Protein AF-0000000078268098 (afdb_homodimer)

Foldseek 3Di:
DPPDQFDFDPPLVVLLVQQVVQVVLQQQAFQDKGFRPWQTTHDPLDARQRSSNCLNPAAQPFEEEEDPRQDDPSRVVNCCVRHVHHYDPFQQQGQEYEYSDQQPDDQQVSHPQADPVGQNSTHEYEYEFAPPDQPDFWWWKDDGNYDPIDTHRCNRHHPPVLVSLQVQLVPPVTHYWYWYTYNGIIHTDGSVMHIGGDPPD/DPPDQFDFDPPLVVLLVQQVVQQVLQQQAFQDWGFRPWQTTHDPLDARQRSSNCLNPAAQVFEEEEDPRQDDPSRVVNCCVRHVHHYDPFQQQGQEYEYSDQQPDDQQVSHPQADPVGQNSTHEYEYEFAPVDQPDFWWWKDDGNYDPIDTHRCNRHHPPVLVSLQVQLVPPVTHYWYWYTYNGIIHTDGSVMHIGGDPPD

Structure (mmCIF, N/CA/C/O backbone):
data_AF-0000000078268098-model_v1
#
loop_
_entity.id
_entity.type
_entity.pdbx_description
1 polymer 'Alpha-D-ribose 1-methylphosphonate 5-triphosphate synthase subunit PhnH'
#
loop_
_atom_site.group_PDB
_atom_site.id
_atom_site.type_symbol
_atom_site.label_atom_id
_atom_site.label_alt_id
_atom_site.label_comp_id
_atom_site.label_asym_id
_atom_site.label_entity_id
_atom_site.label_seq_id
_atom_site.pdbx_PDB_ins_code
_atom_site.Cartn_x
_atom_site.Cartn_y
_atom_site.Cartn_z
_atom_site.occupancy
_atom_site.B_iso_or_equiv
_atom_site.auth_seq_id
_atom_site.auth_comp_id
_atom_site.auth_asym_id
_atom_site.auth_atom_id
_atom_site.pdbx_PDB_model_num
ATOM 1 N N . MET A 1 1 ? -29.422 -25.625 -7.848 1 45.75 1 MET A N 1
ATOM 2 C CA . MET A 1 1 ? -29.484 -24.594 -6.824 1 45.75 1 MET A CA 1
ATOM 3 C C . MET A 1 1 ? -28.172 -23.812 -6.766 1 45.75 1 MET A C 1
ATOM 5 O O . MET A 1 1 ? -27.094 -24.406 -6.602 1 45.75 1 MET A O 1
ATOM 9 N N . LEU A 1 2 ? -28.172 -22.656 -7.234 1 63.47 2 LEU A N 1
ATOM 10 C CA . LEU A 1 2 ? -26.906 -21.953 -7.43 1 63.47 2 LEU A CA 1
ATOM 11 C C . LEU A 1 2 ? -26.172 -21.781 -6.105 1 63.47 2 LEU A C 1
ATOM 13 O O . LEU A 1 2 ? -26.797 -21.5 -5.074 1 63.47 2 LEU A O 1
ATOM 17 N N . GLN A 1 3 ? -25.156 -22.562 -5.898 1 79.69 3 GLN A N 1
ATOM 18 C CA . GLN A 1 3 ? -24.344 -22.5 -4.684 1 79.69 3 GLN A CA 1
ATOM 19 C C . GLN A 1 3 ? -24.141 -21.062 -4.227 1 79.69 3 GLN A C 1
ATOM 21 O O . GLN A 1 3 ? -23.938 -20.156 -5.047 1 79.69 3 GLN A O 1
ATOM 26 N N . PRO A 1 4 ? -24.562 -20.844 -3.004 1 90 4 PRO A N 1
ATOM 27 C CA . PRO A 1 4 ? -24.391 -19.484 -2.473 1 90 4 PRO A CA 1
ATOM 28 C C . PRO A 1 4 ? -22.984 -18.953 -2.656 1 90 4 PRO A C 1
ATOM 30 O O . PRO A 1 4 ? -22.016 -19.719 -2.635 1 90 4 PRO A O 1
ATOM 33 N N . ILE A 1 5 ? -22.875 -17.75 -2.982 1 93.62 5 ILE A N 1
ATOM 34 C CA . ILE A 1 5 ? -21.594 -17.062 -3.115 1 93.62 5 ILE A CA 1
ATOM 35 C C . ILE A 1 5 ? -20.969 -16.875 -1.735 1 93.62 5 ILE A C 1
ATOM 37 O O . ILE A 1 5 ? -21.609 -16.375 -0.814 1 93.62 5 ILE A O 1
ATOM 41 N N . PRO A 1 6 ? -19.75 -17.328 -1.588 1 94.56 6 PRO A N 1
ATOM 42 C CA . PRO A 1 6 ? -19.094 -17.109 -0.297 1 94.56 6 PRO A CA 1
ATOM 43 C C . PRO A 1 6 ? -19.125 -15.648 0.148 1 94.56 6 PRO A C 1
ATOM 45 O O . PRO A 1 6 ? -19.062 -14.742 -0.688 1 94.56 6 PRO A O 1
ATOM 48 N N . ALA A 1 7 ? -19.094 -15.328 1.413 1 94.31 7 ALA A N 1
ATOM 49 C CA . ALA A 1 7 ? -19.406 -14.031 2.012 1 94.31 7 ALA A CA 1
ATOM 50 C C . ALA A 1 7 ? -18.266 -13.039 1.797 1 94.31 7 ALA A C 1
ATOM 52 O O . ALA A 1 7 ? -18.484 -11.828 1.762 1 94.31 7 ALA A O 1
ATOM 53 N N . GLY A 1 8 ? -17.047 -13.508 1.638 1 96.62 8 GLY A N 1
ATOM 54 C CA . GLY A 1 8 ? -15.922 -12.594 1.618 1 96.62 8 GLY A CA 1
ATOM 55 C C . GLY A 1 8 ? -15.609 -12 2.979 1 96.62 8 GLY A C 1
ATOM 56 O O . GLY A 1 8 ? -15.469 -12.727 3.963 1 96.62 8 GLY A O 1
ATOM 57 N N . PHE A 1 9 ? -15.43 -10.688 3.01 1 96 9 PHE A N 1
ATOM 58 C CA . PHE A 1 9 ? -15.211 -9.969 4.262 1 96 9 PHE A CA 1
ATOM 59 C C . PHE A 1 9 ? -16.516 -9.844 5.047 1 96 9 PHE A C 1
ATOM 61 O O . PHE A 1 9 ? -17.578 -9.602 4.465 1 96 9 PHE A O 1
ATOM 68 N N . THR A 1 10 ? -16.422 -9.977 6.324 1 94.75 10 THR A N 1
ATOM 69 C CA . THR A 1 10 ? -17.562 -9.711 7.199 1 94.75 10 THR A CA 1
ATOM 70 C C . THR A 1 10 ? -17.719 -8.219 7.465 1 94.75 10 THR A C 1
ATOM 72 O O . THR A 1 10 ? -18.828 -7.699 7.543 1 94.75 10 THR A O 1
ATOM 75 N N . ARG A 1 11 ? -16.656 -7.539 7.648 1 94 11 ARG A N 1
ATOM 76 C CA . ARG A 1 11 ? -16.562 -6.094 7.801 1 94 11 ARG A CA 1
ATOM 77 C C . ARG A 1 11 ? -15.633 -5.492 6.75 1 94 11 ARG A C 1
ATOM 79 O O . ARG A 1 11 ? -14.5 -5.105 7.055 1 94 11 ARG A O 1
ATOM 86 N N . PRO A 1 12 ? -16.172 -5.25 5.512 1 93.75 12 PRO A N 1
ATOM 87 C CA . PRO A 1 12 ? -15.344 -5.027 4.324 1 93.75 12 PRO A CA 1
ATOM 88 C C . PRO A 1 12 ? -14.406 -3.83 4.473 1 93.75 12 PRO A C 1
ATOM 90 O O . PRO A 1 12 ? -13.219 -3.928 4.16 1 93.75 12 PRO A O 1
ATOM 93 N N . VAL A 1 13 ? -14.898 -2.723 5.078 1 91.88 13 VAL A N 1
ATOM 94 C CA . VAL A 1 13 ? -14.102 -1.508 5.16 1 91.88 13 VAL A CA 1
ATOM 95 C C . VAL A 1 13 ? -12.922 -1.728 6.113 1 91.88 13 VAL A C 1
ATOM 97 O O . VAL A 1 13 ? -11.766 -1.528 5.734 1 91.88 13 VAL A O 1
ATOM 100 N N . PHE A 1 14 ? -13.211 -2.293 7.266 1 91.88 14 PHE A N 1
ATOM 101 C CA . PHE A 1 14 ? -12.188 -2.486 8.289 1 91.88 14 PHE A CA 1
ATOM 102 C C . PHE A 1 14 ? -11.188 -3.553 7.855 1 91.88 14 PHE A C 1
ATOM 104 O O . PHE A 1 14 ? -9.977 -3.361 7.977 1 91.88 14 PHE A O 1
ATOM 111 N N . GLU A 1 15 ? -11.664 -4.621 7.312 1 95.44 15 GLU A N 1
ATOM 112 C CA . GLU A 1 15 ? -10.812 -5.742 6.934 1 95.44 15 GLU A CA 1
ATOM 113 C C . GLU A 1 15 ? -9.953 -5.398 5.723 1 95.44 15 GLU A C 1
ATOM 115 O O . GLU A 1 15 ? -8.797 -5.824 5.633 1 95.44 15 GLU A O 1
ATOM 120 N N . SER A 1 16 ? -10.492 -4.574 4.855 1 95.81 16 SER A N 1
ATOM 121 C CA . SER A 1 16 ? -9.68 -4.109 3.732 1 95.81 16 SER A CA 1
ATOM 122 C C . SER A 1 16 ? -8.57 -3.176 4.199 1 95.81 16 SER A C 1
ATOM 124 O O . SER A 1 16 ? -7.441 -3.258 3.715 1 95.81 16 SER A O 1
ATOM 126 N N . GLN A 1 17 ? -8.859 -2.289 5.16 1 95.75 17 GLN A N 1
ATOM 127 C CA . GLN A 1 17 ? -7.871 -1.352 5.688 1 95.75 17 GLN A CA 1
ATOM 128 C C . GLN A 1 17 ? -6.688 -2.088 6.305 1 95.75 17 GLN A C 1
ATOM 130 O O . GLN A 1 17 ? -5.531 -1.789 5.996 1 95.75 17 GLN A O 1
ATOM 135 N N . GLY A 1 18 ? -6.984 -3.02 7.105 1 96.12 18 GLY A N 1
ATOM 136 C CA . GLY A 1 18 ? -5.934 -3.812 7.723 1 96.12 18 GLY A CA 1
ATOM 137 C C . GLY A 1 18 ? -5.109 -4.598 6.719 1 96.12 18 GLY A C 1
ATOM 138 O O . GLY A 1 18 ? -3.881 -4.625 6.801 1 96.12 18 GLY A O 1
ATOM 139 N N . THR A 1 19 ? -5.793 -5.23 5.824 1 97.56 19 THR A N 1
ATOM 140 C CA . THR A 1 19 ? -5.129 -6.031 4.801 1 97.56 19 THR A CA 1
ATOM 141 C C . THR A 1 19 ? -4.223 -5.16 3.938 1 97.56 19 THR A C 1
ATOM 143 O O . THR A 1 19 ? -3.09 -5.543 3.629 1 97.56 19 THR A O 1
ATOM 146 N N . PHE A 1 20 ? -4.715 -4.008 3.633 1 97 20 PHE A N 1
ATOM 147 C CA . PHE A 1 20 ? -3.922 -3.1 2.812 1 97 20 PHE A CA 1
ATOM 148 C C . PHE A 1 20 ? -2.643 -2.695 3.537 1 97 20 PHE A C 1
ATOM 150 O O . PHE A 1 20 ? -1.568 -2.658 2.936 1 97 20 PHE A O 1
ATOM 157 N N . ARG A 1 21 ? -2.709 -2.336 4.727 1 95.62 21 ARG A N 1
ATOM 158 C CA . ARG A 1 21 ? -1.517 -1.931 5.465 1 95.62 21 ARG A CA 1
ATOM 159 C C . ARG A 1 21 ? -0.481 -3.049 5.488 1 95.62 21 ARG A C 1
ATOM 161 O O . ARG A 1 21 ? 0.72 -2.793 5.379 1 95.62 21 ARG A O 1
ATOM 168 N N . VAL A 1 22 ? -0.968 -4.242 5.598 1 96.5 22 VAL A N 1
ATOM 169 C CA . VAL A 1 22 ? -0.082 -5.402 5.586 1 96.5 22 VAL A CA 1
ATOM 170 C C . VAL A 1 22 ? 0.596 -5.52 4.223 1 96.5 22 VAL A C 1
ATOM 172 O O . VAL A 1 22 ? 1.797 -5.789 4.141 1 96.5 22 VAL A O 1
ATOM 175 N N . ILE A 1 23 ? -0.179 -5.316 3.174 1 97.62 23 ILE A N 1
ATOM 176 C CA . ILE A 1 23 ? 0.37 -5.391 1.824 1 97.62 23 ILE A CA 1
ATOM 177 C C . ILE A 1 23 ? 1.401 -4.285 1.623 1 97.62 23 ILE A C 1
ATOM 179 O O . ILE A 1 23 ? 2.479 -4.523 1.073 1 97.62 23 ILE A O 1
ATOM 183 N N . LEU A 1 24 ? 1.044 -3.139 2.043 1 95.56 24 LEU A N 1
ATOM 184 C CA . LEU A 1 24 ? 1.981 -2.023 1.976 1 95.56 24 LEU A CA 1
ATOM 185 C C . LEU A 1 24 ? 3.271 -2.352 2.719 1 95.56 24 LEU A C 1
ATOM 187 O O . LEU A 1 24 ? 4.367 -2.09 2.217 1 95.56 24 LEU A O 1
ATOM 191 N N . GLU A 1 25 ? 3.172 -2.926 3.914 1 93.62 25 GLU A N 1
ATOM 192 C CA . GLU A 1 25 ? 4.332 -3.334 4.703 1 93.62 25 GLU A CA 1
ATOM 193 C C . GLU A 1 25 ? 5.164 -4.375 3.961 1 93.62 25 GLU A C 1
ATOM 195 O O . GLU A 1 25 ? 6.391 -4.262 3.889 1 93.62 25 GLU A O 1
ATOM 200 N N . ALA A 1 26 ? 4.508 -5.336 3.439 1 95.44 26 ALA A N 1
ATOM 201 C CA . ALA A 1 26 ? 5.188 -6.406 2.719 1 95.44 26 ALA A CA 1
ATOM 202 C C . ALA A 1 26 ? 5.949 -5.863 1.516 1 95.44 26 ALA A C 1
ATOM 204 O O . ALA A 1 26 ? 7.078 -6.285 1.243 1 95.44 26 ALA A O 1
ATOM 205 N N . MET A 1 27 ? 5.355 -4.914 0.829 1 93.69 27 MET A N 1
ATOM 206 C CA . MET A 1 27 ? 5.973 -4.344 -0.366 1 93.69 27 MET A CA 1
ATOM 207 C C . MET A 1 27 ? 7.102 -3.389 0.008 1 93.69 27 MET A C 1
ATOM 209 O O . MET A 1 27 ? 8.055 -3.225 -0.752 1 93.69 27 MET A O 1
ATOM 213 N N . SER A 1 28 ? 7.039 -2.816 1.218 1 90.19 28 SER A N 1
ATOM 214 C CA . SER A 1 28 ? 8.039 -1.859 1.676 1 90.19 28 SER A CA 1
ATOM 215 C C . SER A 1 28 ? 9.234 -2.568 2.311 1 90.19 28 SER A C 1
ATOM 217 O O . SER A 1 28 ? 10.312 -1.983 2.441 1 90.19 28 SER A O 1
ATOM 219 N N . ARG A 1 29 ? 9 -3.818 2.697 1 90.5 29 ARG A N 1
ATOM 220 C CA . ARG A 1 29 ? 10.047 -4.652 3.277 1 90.5 29 ARG A CA 1
ATOM 221 C C . ARG A 1 29 ? 10.156 -5.988 2.543 1 90.5 29 ARG A C 1
ATOM 223 O O . ARG A 1 29 ? 9.883 -7.043 3.119 1 90.5 29 ARG A O 1
ATOM 230 N N . PRO A 1 30 ? 10.656 -5.895 1.35 1 92.44 30 PRO A N 1
ATOM 231 C CA . PRO A 1 30 ? 10.648 -7.07 0.471 1 92.44 30 PRO A CA 1
ATOM 232 C C . PRO A 1 30 ? 11.336 -8.281 1.098 1 92.44 30 PRO A C 1
ATOM 234 O O . PRO A 1 30 ? 12.367 -8.133 1.752 1 92.44 30 PRO A O 1
ATOM 237 N N . GLY A 1 31 ? 10.68 -9.414 0.909 1 91.81 31 GLY A N 1
ATOM 238 C CA . GLY A 1 31 ? 11.273 -10.664 1.355 1 91.81 31 GLY A CA 1
ATOM 239 C C . GLY A 1 31 ? 10.891 -11.023 2.779 1 91.81 31 GLY A C 1
ATOM 240 O O . GLY A 1 31 ? 11.219 -12.117 3.25 1 91.81 31 GLY A O 1
ATOM 241 N N . THR A 1 32 ? 10.227 -10.195 3.455 1 92.25 32 THR A N 1
ATOM 242 C CA . THR A 1 32 ? 9.852 -10.43 4.844 1 92.25 32 THR A CA 1
ATOM 243 C C . THR A 1 32 ? 8.445 -11.023 4.926 1 92.25 32 THR A C 1
ATOM 245 O O . THR A 1 32 ? 7.543 -10.609 4.199 1 92.25 32 THR A O 1
ATOM 248 N N . LEU A 1 33 ? 8.305 -12.016 5.848 1 94.94 33 LEU A N 1
ATOM 249 C CA . LEU A 1 33 ? 6.984 -12.562 6.129 1 94.94 33 LEU A CA 1
ATOM 250 C C . LEU A 1 33 ? 6.145 -11.57 6.926 1 94.94 33 LEU A C 1
ATOM 252 O O . LEU A 1 33 ? 6.535 -11.156 8.023 1 94.94 33 LEU A O 1
ATOM 256 N N . VAL A 1 34 ? 5.004 -11.172 6.418 1 95.88 34 VAL A N 1
ATOM 257 C CA . VAL A 1 34 ? 4.094 -10.273 7.117 1 95.88 34 VAL A CA 1
ATOM 258 C C . VAL A 1 34 ? 2.758 -10.969 7.355 1 95.88 34 VAL A C 1
ATOM 260 O O . VAL A 1 34 ? 2.1 -11.406 6.41 1 95.88 34 VAL A O 1
ATOM 263 N N . PRO A 1 35 ? 2.309 -11.102 8.547 1 96.69 35 PRO A N 1
ATOM 264 C CA . PRO A 1 35 ? 1.044 -11.781 8.836 1 96.69 35 PRO A CA 1
ATOM 265 C C . PRO A 1 35 ? -0.171 -11.016 8.32 1 96.69 35 PRO A C 1
ATOM 267 O O . PRO A 1 35 ? -0.221 -9.789 8.43 1 96.69 35 PRO A O 1
ATOM 270 N N . LEU A 1 36 ? -1.068 -11.703 7.754 1 96.38 36 LEU A N 1
ATOM 271 C CA . LEU A 1 36 ? -2.342 -11.117 7.352 1 96.38 36 LEU A CA 1
ATOM 272 C C . LEU A 1 36 ? -3.328 -11.109 8.516 1 96.38 36 LEU A C 1
ATOM 274 O O . LEU A 1 36 ? -3.465 -12.109 9.227 1 96.38 36 LEU A O 1
ATOM 278 N N . PRO A 1 37 ? -4.02 -10.047 8.641 1 93.69 37 PRO A N 1
ATOM 279 C CA . PRO A 1 37 ? -4.918 -9.922 9.789 1 93.69 37 PRO A CA 1
ATOM 280 C C . PRO A 1 37 ? -6.23 -10.672 9.602 1 93.69 37 PRO A C 1
ATOM 282 O O . PRO A 1 37 ? -6.949 -10.922 10.57 1 93.69 37 PRO A O 1
ATOM 285 N N . VAL A 1 38 ? -6.613 -11.023 8.359 1 95.44 38 VAL A N 1
ATOM 286 C CA . VAL A 1 38 ? -7.93 -11.594 8.094 1 95.44 38 VAL A CA 1
ATOM 287 C C . VAL A 1 38 ? -7.816 -12.688 7.031 1 95.44 38 VAL A C 1
ATOM 289 O O . VAL A 1 38 ? -7.02 -12.57 6.098 1 95.44 38 VAL A O 1
ATOM 292 N N . GLN A 1 39 ? -8.539 -13.727 7.258 1 96.75 39 GLN A N 1
ATOM 293 C CA . GLN A 1 39 ? -8.781 -14.789 6.277 1 96.75 39 GLN A CA 1
ATOM 294 C C . GLN A 1 39 ? -10.234 -14.789 5.809 1 96.75 39 GLN A C 1
ATOM 296 O O . GLN A 1 39 ? -11.102 -15.375 6.461 1 96.75 39 GLN A O 1
ATOM 301 N N . ALA A 1 40 ? -10.461 -14.227 4.684 1 98 40 ALA A N 1
ATOM 302 C CA . ALA A 1 40 ? -11.828 -14.086 4.18 1 98 40 ALA A CA 1
ATOM 303 C C . ALA A 1 40 ? -12.328 -15.391 3.58 1 98 40 ALA A C 1
ATOM 305 O O . ALA A 1 40 ? -11.539 -16.203 3.076 1 98 40 ALA A O 1
ATOM 306 N N . GLU A 1 41 ? -13.562 -15.586 3.639 1 97.56 41 GLU A N 1
ATOM 307 C CA . GLU A 1 41 ? -14.18 -16.75 3.008 1 97.56 41 GLU A CA 1
ATOM 308 C C . GLU A 1 41 ? -14.297 -16.562 1.498 1 97.56 41 GLU A C 1
ATOM 310 O O . GLU A 1 41 ? -14.891 -15.586 1.03 1 97.56 41 GLU A O 1
ATOM 315 N N . GLY A 1 42 ? -13.75 -17.453 0.746 1 97.12 42 GLY A N 1
ATOM 316 C CA . GLY A 1 42 ? -13.734 -17.312 -0.702 1 97.12 42 GLY A CA 1
ATOM 317 C C . GLY A 1 42 ? -14.094 -18.594 -1.426 1 97.12 42 GLY A C 1
ATOM 318 O O . GLY A 1 42 ? -14.617 -19.531 -0.817 1 97.12 42 GLY A O 1
ATOM 319 N N . PRO A 1 43 ? -13.922 -18.609 -2.721 1 96.06 43 PRO A N 1
ATOM 320 C CA . PRO A 1 43 ? -14.258 -19.797 -3.51 1 96.06 43 PRO A CA 1
ATOM 321 C C . PRO A 1 43 ? -13.398 -21.016 -3.156 1 96.06 43 PRO A C 1
ATOM 323 O O . PRO A 1 43 ? -12.305 -20.859 -2.605 1 96.06 43 PRO A O 1
ATOM 326 N N . VAL A 1 44 ? -13.922 -22.109 -3.51 1 91.56 44 VAL A N 1
ATOM 327 C CA . VAL A 1 44 ? -13.172 -23.344 -3.314 1 91.56 44 VAL A CA 1
ATOM 328 C C . VAL A 1 44 ? -11.852 -23.281 -4.074 1 91.56 44 VAL A C 1
ATOM 330 O O . VAL A 1 44 ? -11.812 -22.844 -5.227 1 91.56 44 VAL A O 1
ATOM 333 N N . GLY A 1 45 ? -10.789 -23.672 -3.404 1 91 45 GLY A N 1
ATOM 334 C CA . GLY A 1 45 ? -9.484 -23.656 -4.047 1 91 45 GLY A CA 1
ATOM 335 C C . GLY A 1 45 ? -8.656 -22.438 -3.691 1 91 45 GLY A C 1
ATOM 336 O O . GLY A 1 45 ? -7.438 -22.438 -3.863 1 91 45 GLY A O 1
ATOM 337 N N . TRP A 1 46 ? -9.344 -21.375 -3.24 1 95 46 TRP A N 1
ATOM 338 C CA . TRP A 1 46 ? -8.625 -20.188 -2.795 1 95 46 TRP A CA 1
ATOM 339 C C . TRP A 1 46 ? -8.336 -20.266 -1.298 1 95 46 TRP A C 1
ATOM 341 O O . TRP A 1 46 ? -9.18 -20.703 -0.517 1 95 46 TRP A O 1
ATOM 351 N N . SER A 1 47 ? -7.191 -19.891 -0.895 1 95.75 47 SER A N 1
ATOM 352 C CA . SER A 1 47 ? -6.969 -19.672 0.532 1 95.75 47 SER A CA 1
ATOM 353 C C . SER A 1 47 ? -7.688 -18.422 1.028 1 95.75 47 SER A C 1
ATOM 355 O O . SER A 1 47 ? -8.016 -17.547 0.239 1 95.75 47 SER A O 1
ATOM 357 N N . GLY A 1 48 ? -7.93 -18.422 2.338 1 97.56 48 GLY A N 1
ATOM 358 C CA . GLY A 1 48 ? -8.469 -17.203 2.934 1 97.56 48 GLY A CA 1
ATOM 359 C C . GLY A 1 48 ? -7.59 -15.992 2.715 1 97.56 48 GLY A C 1
ATOM 360 O O . GLY A 1 48 ? -8.094 -14.891 2.484 1 97.56 48 GLY A O 1
ATOM 361 N N . SER A 1 49 ? -6.305 -16.234 2.723 1 98.25 49 SER A N 1
ATOM 362 C CA . SER A 1 49 ? -5.336 -15.172 2.504 1 98.25 49 SER A CA 1
ATOM 363 C C . SER A 1 49 ? -5.445 -14.609 1.09 1 98.25 49 SER A C 1
ATOM 365 O O . SER A 1 49 ? -5.512 -13.391 0.904 1 98.25 49 SER A O 1
ATOM 367 N N . MET A 1 50 ? -5.492 -15.469 0.125 1 98.31 50 MET A N 1
ATOM 368 C CA . MET A 1 50 ? -5.617 -15.023 -1.261 1 98.31 50 MET A CA 1
ATOM 369 C C . MET A 1 50 ? -6.918 -14.258 -1.47 1 98.31 50 MET A C 1
ATOM 371 O O . MET A 1 50 ? -6.922 -13.195 -2.104 1 98.31 50 MET A O 1
ATOM 375 N N . THR A 1 51 ? -7.973 -14.758 -0.886 1 98.56 51 THR A N 1
ATOM 376 C CA . THR A 1 51 ? -9.266 -14.094 -0.973 1 98.56 51 THR A CA 1
ATOM 377 C C . THR A 1 51 ? -9.195 -12.688 -0.381 1 98.56 51 THR A C 1
ATOM 379 O O . THR A 1 51 ? -9.68 -11.734 -0.986 1 98.56 51 THR A O 1
ATOM 382 N N . SER A 1 52 ? -8.57 -12.547 0.755 1 98.56 52 SER A N 1
ATOM 383 C CA . SER A 1 52 ? -8.43 -11.25 1.415 1 98.56 52 SER A CA 1
ATOM 384 C C . SER A 1 52 ? -7.656 -10.266 0.545 1 98.56 52 SER A C 1
ATOM 386 O O . SER A 1 52 ? -8.047 -9.109 0.406 1 98.56 52 SER A O 1
ATOM 388 N N . VAL A 1 53 ? -6.578 -10.758 -0.02 1 98.62 53 VAL A N 1
ATOM 389 C CA . VAL A 1 53 ? -5.727 -9.914 -0.845 1 98.62 53 VAL A CA 1
ATOM 390 C C . VAL A 1 53 ? -6.496 -9.445 -2.076 1 98.62 53 VAL A C 1
ATOM 392 O O . VAL A 1 53 ? -6.488 -8.258 -2.408 1 98.62 53 VAL A O 1
ATOM 395 N N . VAL A 1 54 ? -7.211 -10.32 -2.68 1 98.62 54 VAL A N 1
ATOM 396 C CA . VAL A 1 54 ? -7.953 -10.016 -3.9 1 98.62 54 VAL A CA 1
ATOM 397 C C . VAL A 1 54 ? -9.078 -9.031 -3.592 1 98.62 54 VAL A C 1
ATOM 399 O O . VAL A 1 54 ? -9.25 -8.031 -4.301 1 98.62 54 VAL A O 1
ATOM 402 N N . LEU A 1 55 ? -9.812 -9.242 -2.537 1 98.25 55 LEU A N 1
ATOM 403 C CA . LEU A 1 55 ? -10.914 -8.359 -2.152 1 98.25 55 LEU A CA 1
ATOM 404 C C . LEU A 1 55 ? -10.398 -6.953 -1.854 1 98.25 55 LEU A C 1
ATOM 406 O O . LEU A 1 55 ? -11.125 -5.973 -2.047 1 98.25 55 LEU A O 1
ATOM 410 N N . THR A 1 56 ? -9.172 -6.883 -1.451 1 98 56 THR A N 1
ATOM 411 C CA . THR A 1 56 ? -8.586 -5.609 -1.051 1 98 56 THR A CA 1
ATOM 412 C C . THR A 1 56 ? -8.078 -4.84 -2.27 1 98 56 THR A C 1
ATOM 414 O O . THR A 1 56 ? -8.219 -3.617 -2.338 1 98 56 THR A O 1
ATOM 417 N N . LEU A 1 57 ? -7.629 -5.527 -3.291 1 97.94 57 LEU A N 1
ATOM 418 C CA . LEU A 1 57 ? -6.887 -4.852 -4.352 1 97.94 57 LEU A CA 1
ATOM 419 C C . LEU A 1 57 ? -7.738 -4.715 -5.605 1 97.94 57 LEU A C 1
ATOM 421 O O . LEU A 1 57 ? -7.527 -3.799 -6.406 1 97.94 57 LEU A O 1
ATOM 425 N N . CYS A 1 58 ? -8.703 -5.574 -5.809 1 97.88 58 CYS A N 1
ATOM 426 C CA . CYS A 1 58 ? -9.406 -5.633 -7.082 1 97.88 58 CYS A CA 1
ATOM 427 C C . CYS A 1 58 ? -10.727 -4.879 -7.012 1 97.88 58 CYS A C 1
ATOM 429 O O . CYS A 1 58 ? -11.43 -4.938 -5.996 1 97.88 58 CYS A O 1
ATOM 431 N N . ASP A 1 59 ? -11.047 -4.234 -8.07 1 96.19 59 ASP A N 1
ATOM 432 C CA . ASP A 1 59 ? -12.312 -3.516 -8.211 1 96.19 59 ASP A CA 1
ATOM 433 C C . ASP A 1 59 ? -12.742 -3.432 -9.672 1 96.19 59 ASP A C 1
ATOM 435 O O . ASP A 1 59 ? -12.234 -4.168 -10.516 1 96.19 59 ASP A O 1
ATOM 439 N N . MET A 1 60 ? -13.648 -2.553 -10.016 1 96 60 MET A N 1
ATOM 440 C CA . MET A 1 60 ? -14.258 -2.508 -11.344 1 96 60 MET A CA 1
ATOM 441 C C . MET A 1 60 ? -13.266 -2.006 -12.383 1 96 60 MET A C 1
ATOM 443 O O . MET A 1 60 ? -13.477 -2.17 -13.586 1 96 60 MET A O 1
ATOM 447 N N . GLU A 1 61 ? -12.148 -1.469 -11.945 1 95.12 61 GLU A N 1
ATOM 448 C CA . GLU A 1 61 ? -11.172 -0.891 -12.867 1 95.12 61 GLU A CA 1
ATOM 449 C C . GLU A 1 61 ? -9.977 -1.821 -13.062 1 95.12 61 GLU A C 1
ATOM 451 O O . GLU A 1 61 ? -9.047 -1.496 -13.797 1 95.12 61 GLU A O 1
ATOM 456 N N . THR A 1 62 ? -10.047 -2.922 -12.453 1 97.38 62 THR A N 1
ATOM 457 C CA . THR A 1 62 ? -8.875 -3.789 -12.438 1 97.38 62 THR A CA 1
ATOM 458 C C . THR A 1 62 ? -9.203 -5.148 -13.047 1 97.38 62 THR A C 1
ATOM 460 O O . THR A 1 62 ? -9.648 -6.059 -12.344 1 97.38 62 THR A O 1
ATOM 463 N N . PRO A 1 63 ? -8.93 -5.359 -14.375 1 98.5 63 PRO A N 1
ATOM 464 C CA . PRO A 1 63 ? -9.117 -6.695 -14.953 1 98.5 63 PRO A CA 1
ATOM 465 C C . PRO A 1 63 ? -8.289 -7.766 -14.242 1 98.5 63 PRO A C 1
ATOM 467 O O . PRO A 1 63 ? -7.137 -7.516 -13.875 1 98.5 63 PRO A O 1
ATOM 470 N N . VAL A 1 64 ? -8.906 -8.953 -14.07 1 98.69 64 VAL A N 1
ATOM 471 C CA . VAL A 1 64 ? -8.258 -10.039 -13.336 1 98.69 64 VAL A CA 1
ATOM 472 C C . VAL A 1 64 ? -8.125 -11.266 -14.234 1 98.69 64 VAL A C 1
ATOM 474 O O . VAL A 1 64 ? -9.062 -11.625 -14.945 1 98.69 64 VAL A O 1
ATOM 477 N N . TRP A 1 65 ? -6.953 -11.797 -14.234 1 98.69 65 TRP A N 1
ATOM 478 C CA . TRP A 1 65 ? -6.684 -13.086 -14.867 1 98.69 65 TRP A CA 1
ATOM 479 C C . TRP A 1 65 ? -6.465 -14.172 -13.82 1 98.69 65 TRP A C 1
ATOM 481 O O . TRP A 1 65 ? -5.785 -13.945 -12.82 1 98.69 65 TRP A O 1
ATOM 491 N N . LEU A 1 66 ? -7.043 -15.336 -14.062 1 98 66 LEU A N 1
ATOM 492 C CA . LEU A 1 66 ? -6.895 -16.484 -13.18 1 98 66 LEU A CA 1
ATOM 493 C C . LEU A 1 66 ? -6.199 -17.641 -13.898 1 98 66 LEU A C 1
ATOM 495 O O . LEU A 1 66 ? -6.484 -17.906 -15.07 1 98 66 LEU A O 1
ATOM 499 N N . ASP A 1 67 ? -5.246 -18.203 -13.219 1 96.31 67 ASP A N 1
ATOM 500 C CA . ASP A 1 67 ? -4.727 -19.422 -13.828 1 96.31 67 ASP A CA 1
ATOM 501 C C . ASP A 1 67 ? -5.762 -20.547 -13.789 1 96.31 67 ASP A C 1
ATOM 503 O O . ASP A 1 67 ? -6.824 -20.391 -13.18 1 96.31 67 ASP A O 1
ATOM 507 N N . ALA A 1 68 ? -5.523 -21.656 -14.422 1 94.31 68 ALA A N 1
ATOM 508 C CA . ALA A 1 68 ? -6.504 -22.719 -14.633 1 94.31 68 ALA A CA 1
ATOM 509 C C . ALA A 1 68 ? -6.953 -23.328 -13.305 1 94.31 68 ALA A C 1
ATOM 511 O O . ALA A 1 68 ? -8.117 -23.672 -13.141 1 94.31 68 ALA A O 1
ATOM 512 N N . ALA A 1 69 ? -6.109 -23.391 -12.328 1 93.06 69 ALA A N 1
ATOM 513 C CA . ALA A 1 69 ? -6.367 -24.078 -11.07 1 93.06 69 ALA A CA 1
ATOM 514 C C . ALA A 1 69 ? -7.371 -23.312 -10.211 1 93.06 69 ALA A C 1
ATOM 516 O O . ALA A 1 69 ? -8.07 -23.906 -9.391 1 93.06 69 ALA A O 1
ATOM 517 N N . CYS A 1 70 ? -7.488 -22.031 -10.406 1 93.81 70 CYS A N 1
ATOM 518 C CA . CYS A 1 70 ? -8.383 -21.25 -9.555 1 93.81 70 CYS A CA 1
ATOM 519 C C . CYS A 1 70 ? -9.477 -20.594 -10.375 1 93.81 70 CYS A C 1
ATOM 521 O O . CYS A 1 70 ? -10.211 -19.734 -9.867 1 93.81 70 CYS A O 1
ATOM 523 N N . ASN A 1 71 ? -9.492 -20.922 -11.609 1 95.62 71 ASN A N 1
ATOM 524 C CA . ASN A 1 71 ? -10.516 -20.391 -12.508 1 95.62 71 ASN A CA 1
ATOM 525 C C . ASN A 1 71 ? -11.75 -21.297 -12.547 1 95.62 71 ASN A C 1
ATOM 527 O O . ASN A 1 71 ? -11.961 -22.031 -13.516 1 95.62 71 ASN A O 1
ATOM 531 N N . THR A 1 72 ? -12.562 -21.219 -11.555 1 95.5 72 THR A N 1
ATOM 532 C CA . THR A 1 72 ? -13.812 -21.969 -11.461 1 95.5 72 THR A CA 1
ATOM 533 C C . THR A 1 72 ? -15.016 -21.047 -11.641 1 95.5 72 THR A C 1
ATOM 535 O O . THR A 1 72 ? -14.891 -19.828 -11.484 1 95.5 72 THR A O 1
ATOM 538 N N . GLU A 1 73 ? -16.094 -21.625 -11.93 1 95.62 73 GLU A N 1
ATOM 539 C CA . GLU A 1 73 ? -17.328 -20.844 -12.047 1 95.62 73 GLU A CA 1
ATOM 540 C C . GLU A 1 73 ? -17.641 -20.109 -10.742 1 95.62 73 GLU A C 1
ATOM 542 O O . GLU A 1 73 ? -18.109 -18.969 -10.766 1 95.62 73 GLU A O 1
ATOM 547 N N . GLU A 1 74 ? -17.438 -20.75 -9.656 1 96.19 74 GLU A N 1
ATOM 548 C CA . GLU A 1 74 ? -17.656 -20.125 -8.359 1 96.19 74 GLU A CA 1
ATOM 549 C C . GLU A 1 74 ? -16.75 -18.922 -8.164 1 96.19 74 GLU A C 1
ATOM 551 O O . GLU A 1 74 ? -17.203 -17.875 -7.672 1 96.19 74 GLU A O 1
ATOM 556 N N . ALA A 1 75 ? -15.5 -19.047 -8.531 1 97.31 75 ALA A N 1
ATOM 557 C CA . ALA A 1 75 ? -14.547 -17.953 -8.406 1 97.31 75 ALA A CA 1
ATOM 558 C C . ALA A 1 75 ? -14.969 -16.766 -9.266 1 97.31 75 ALA A C 1
ATOM 560 O O . ALA A 1 75 ? -14.898 -15.609 -8.812 1 97.31 75 ALA A O 1
ATOM 561 N N . LEU A 1 76 ? -15.406 -17.094 -10.469 1 97.5 76 LEU A N 1
ATOM 562 C CA . LEU A 1 76 ? -15.836 -16.031 -11.375 1 97.5 76 LEU A CA 1
ATOM 563 C C . LEU A 1 76 ? -17.047 -15.289 -10.812 1 97.5 76 LEU A C 1
ATOM 565 O O . LEU A 1 76 ? -17.094 -14.055 -10.836 1 97.5 76 LEU A O 1
ATOM 569 N N . ARG A 1 77 ? -17.953 -15.992 -10.305 1 97.25 77 ARG A N 1
ATOM 570 C CA . ARG A 1 77 ? -19.156 -15.391 -9.711 1 97.25 77 ARG A CA 1
ATOM 571 C C . ARG A 1 77 ? -18.797 -14.57 -8.477 1 97.25 77 ARG A C 1
ATOM 573 O O . ARG A 1 77 ? -19.328 -13.484 -8.273 1 97.25 77 ARG A O 1
ATOM 580 N N . PHE A 1 78 ? -17.938 -15.141 -7.699 1 98.25 78 PHE A N 1
ATOM 581 C CA . PHE A 1 78 ? -17.484 -14.469 -6.488 1 98.25 78 PHE A CA 1
ATOM 582 C C . PHE A 1 78 ? -16.875 -13.117 -6.82 1 98.25 78 PHE A C 1
ATOM 584 O O . PHE A 1 78 ? -17.219 -12.102 -6.211 1 98.25 78 PHE A O 1
ATOM 591 N N . LEU A 1 79 ? -15.953 -13.062 -7.816 1 98.12 79 LEU A N 1
ATOM 592 C CA . LEU A 1 79 ? -15.25 -11.852 -8.203 1 98.12 79 LEU A CA 1
ATOM 593 C C . LEU A 1 79 ? -16.203 -10.828 -8.797 1 98.12 79 LEU A C 1
ATOM 595 O O . LEU A 1 79 ? -16.125 -9.633 -8.5 1 98.12 79 LEU A O 1
ATOM 599 N N . ARG A 1 80 ? -17.109 -11.273 -9.602 1 97.19 80 ARG A N 1
ATOM 600 C CA . ARG A 1 80 ? -18.109 -10.375 -10.18 1 97.19 80 ARG A CA 1
ATOM 601 C C . ARG A 1 80 ? -18.984 -9.75 -9.102 1 97.19 80 ARG A C 1
ATOM 603 O O . ARG A 1 80 ? -19.297 -8.562 -9.156 1 97.19 80 ARG A O 1
ATOM 610 N N . PHE A 1 81 ? -19.297 -10.586 -8.172 1 96.81 81 PHE A N 1
ATOM 611 C CA . PHE A 1 81 ? -20.219 -10.148 -7.117 1 96.81 81 PHE A CA 1
ATOM 612 C C . PHE A 1 81 ? -19.516 -9.203 -6.152 1 96.81 81 PHE A C 1
ATOM 614 O O . PHE A 1 81 ? -20.016 -8.117 -5.859 1 96.81 81 PHE A O 1
ATOM 621 N N . HIS A 1 82 ? -18.344 -9.531 -5.613 1 96.56 82 HIS A N 1
ATOM 622 C CA . HIS A 1 82 ? -17.703 -8.797 -4.527 1 96.56 82 HIS A CA 1
ATOM 623 C C . HIS A 1 82 ? -16.828 -7.672 -5.059 1 96.56 82 HIS A C 1
ATOM 625 O O . HIS A 1 82 ? -16.703 -6.625 -4.422 1 96.56 82 HIS A O 1
ATOM 631 N N . CYS A 1 83 ? -16.203 -7.875 -6.223 1 96.56 83 CYS A N 1
ATOM 632 C CA . CYS A 1 83 ? -15.234 -6.91 -6.727 1 96.56 83 CYS A CA 1
ATOM 633 C C . CYS A 1 83 ? -15.773 -6.18 -7.949 1 96.56 83 CYS A C 1
ATOM 635 O O . CYS A 1 83 ? -15.297 -5.098 -8.297 1 96.56 83 CYS A O 1
ATOM 637 N N . GLY A 1 84 ? -16.703 -6.789 -8.664 1 97 84 GLY A N 1
ATOM 638 C CA . GLY A 1 84 ? -17.172 -6.238 -9.93 1 97 84 GLY A CA 1
ATOM 639 C C . GLY A 1 84 ? -16.078 -6.129 -10.977 1 97 84 GLY A C 1
ATOM 640 O O . GLY A 1 84 ? -16.188 -5.371 -11.938 1 97 84 GLY A O 1
ATOM 641 N N . CYS A 1 85 ? -14.992 -6.793 -10.805 1 96.81 85 CYS A N 1
ATOM 642 C CA . CYS A 1 85 ? -13.828 -6.617 -11.664 1 96.81 85 CYS A CA 1
ATOM 643 C C . CYS A 1 85 ? -14.023 -7.344 -12.992 1 96.81 85 CYS A C 1
ATOM 645 O O . CYS A 1 85 ? -14.602 -8.43 -13.031 1 96.81 85 CYS A O 1
ATOM 647 N N . PRO A 1 86 ? -13.555 -6.75 -14.055 1 97.88 86 PRO A N 1
ATOM 648 C CA . PRO A 1 86 ? -13.523 -7.492 -15.32 1 97.88 86 PRO A CA 1
ATOM 649 C C . PRO A 1 86 ? -12.625 -8.727 -15.258 1 97.88 86 PRO A C 1
ATOM 651 O O . PRO A 1 86 ? -11.602 -8.719 -14.57 1 97.88 86 PRO A O 1
ATOM 654 N N . LEU A 1 87 ? -13.07 -9.727 -15.938 1 98.31 87 LEU A N 1
ATOM 655 C CA . LEU A 1 87 ? -12.266 -10.938 -16.078 1 98.31 87 LEU A CA 1
ATOM 656 C C . LEU A 1 87 ? -11.688 -11.055 -17.484 1 98.31 87 LEU A C 1
ATOM 658 O O . LEU A 1 87 ? -12.367 -10.734 -18.469 1 98.31 87 LEU A O 1
ATOM 662 N N . THR A 1 88 ? -10.438 -11.445 -17.562 1 98.25 88 THR A N 1
ATOM 663 C CA . THR A 1 88 ? -9.789 -11.555 -18.875 1 98.25 88 THR A CA 1
ATOM 664 C C . THR A 1 88 ? -9.156 -12.93 -19.047 1 98.25 88 THR A C 1
ATOM 666 O O . THR A 1 88 ? -8.695 -13.539 -18.078 1 98.25 88 THR A O 1
ATOM 669 N N . ASP A 1 89 ? -9.047 -13.328 -20.328 1 96.81 89 ASP A N 1
ATOM 670 C CA . ASP A 1 89 ? -8.391 -14.586 -20.672 1 96.81 89 ASP A CA 1
ATOM 671 C C . ASP A 1 89 ? -6.953 -14.352 -21.125 1 96.81 89 ASP A C 1
ATOM 673 O O . ASP A 1 89 ? -6.223 -15.305 -21.406 1 96.81 89 ASP A O 1
ATOM 677 N N . THR A 1 90 ? -6.555 -13.164 -21.109 1 97.19 90 THR A N 1
ATOM 678 C CA . THR A 1 90 ? -5.227 -12.789 -21.578 1 97.19 90 THR A CA 1
ATOM 679 C C . THR A 1 90 ? -4.395 -12.188 -20.453 1 97.19 90 THR A C 1
ATOM 681 O O . THR A 1 90 ? -4.676 -11.078 -19.984 1 97.19 90 THR A O 1
ATOM 684 N N . PRO A 1 91 ? -3.326 -12.844 -20.062 1 97.94 91 PRO A N 1
ATOM 685 C CA . PRO A 1 91 ? -2.498 -12.32 -18.969 1 97.94 91 PRO A CA 1
ATOM 686 C C . PRO A 1 91 ? -2.016 -10.898 -19.234 1 97.94 91 PRO A C 1
ATOM 688 O O . PRO A 1 91 ? -1.938 -10.086 -18.312 1 97.94 91 PRO A O 1
ATOM 691 N N . ALA A 1 92 ? -1.784 -10.516 -20.453 1 98.06 92 ALA A N 1
ATOM 692 C CA . ALA A 1 92 ? -1.22 -9.219 -20.828 1 98.06 92 ALA A CA 1
ATOM 693 C C . ALA A 1 92 ? -2.207 -8.094 -20.547 1 98.06 92 ALA A C 1
ATOM 695 O O . ALA A 1 92 ? -1.827 -6.918 -20.531 1 98.06 92 ALA A O 1
ATOM 696 N N . LYS A 1 93 ? -3.412 -8.414 -20.344 1 98.12 93 LYS A N 1
ATOM 697 C CA . LYS A 1 93 ? -4.441 -7.402 -20.109 1 98.12 93 LYS A CA 1
ATOM 698 C C . LYS A 1 93 ? -4.797 -7.312 -18.625 1 98.12 93 LYS A C 1
ATOM 700 O O . LYS A 1 93 ? -5.625 -6.488 -18.234 1 98.12 93 LYS A O 1
ATOM 705 N N . ALA A 1 94 ? -4.18 -8.102 -17.812 1 98.69 94 ALA A N 1
ATOM 706 C CA . ALA A 1 94 ? -4.555 -8.203 -16.406 1 98.69 94 ALA A CA 1
ATOM 707 C C . ALA A 1 94 ? -3.865 -7.121 -15.578 1 98.69 94 ALA A C 1
ATOM 709 O O . ALA A 1 94 ? -2.66 -6.895 -15.719 1 98.69 94 ALA A O 1
ATOM 710 N N . SER A 1 95 ? -4.668 -6.473 -14.742 1 98.44 95 SER A N 1
ATOM 711 C CA . SER A 1 95 ? -4.07 -5.668 -13.688 1 98.44 95 SER A CA 1
ATOM 712 C C . SER A 1 95 ? -3.582 -6.543 -12.539 1 98.44 95 SER A C 1
ATOM 714 O O . SER A 1 95 ? -2.574 -6.234 -11.898 1 98.44 95 SER A O 1
ATOM 716 N N . PHE A 1 96 ? -4.363 -7.598 -12.32 1 98.75 96 PHE A N 1
ATOM 717 C CA . PHE A 1 96 ? -4 -8.594 -11.312 1 98.75 96 PHE A CA 1
ATOM 718 C C . PHE A 1 96 ? -4.105 -10 -11.891 1 98.75 96 PHE A C 1
ATOM 720 O O . PHE A 1 96 ? -5.051 -10.312 -12.617 1 98.75 96 PHE A O 1
ATOM 727 N N . ALA A 1 97 ? -3.127 -10.805 -11.609 1 98.69 97 ALA A N 1
ATOM 728 C CA . ALA A 1 97 ? -3.137 -12.219 -11.961 1 98.69 97 ALA A CA 1
ATOM 729 C C . ALA A 1 97 ? -3.104 -13.094 -10.711 1 98.69 97 ALA A C 1
ATOM 731 O O . ALA A 1 97 ? -2.219 -12.945 -9.859 1 98.69 97 ALA A O 1
ATOM 732 N N . VAL A 1 98 ? -4.039 -13.969 -10.586 1 98.5 98 VAL A N 1
ATOM 733 C CA . VAL A 1 98 ? -4.121 -14.867 -9.438 1 98.5 98 VAL A CA 1
ATOM 734 C C . VAL A 1 98 ? -3.662 -16.266 -9.852 1 98.5 98 VAL A C 1
ATOM 736 O O . VAL A 1 98 ? -4.242 -16.875 -10.75 1 98.5 98 VAL A O 1
ATOM 739 N N . LEU A 1 99 ? -2.643 -16.688 -9.203 1 97.25 99 LEU A N 1
ATOM 740 C CA . LEU A 1 99 ? -2.061 -17.984 -9.531 1 97.25 99 LEU A CA 1
ATOM 741 C C . LEU A 1 99 ? -2.059 -18.906 -8.312 1 97.25 99 LEU A C 1
ATOM 743 O O . LEU A 1 99 ? -1.405 -18.609 -7.309 1 97.25 99 LEU A O 1
ATOM 747 N N . ALA A 1 100 ? -2.713 -20.031 -8.445 1 94.88 100 ALA A N 1
ATOM 748 C CA . ALA A 1 100 ? -2.807 -21.016 -7.363 1 94.88 100 ALA A CA 1
ATOM 749 C C . ALA A 1 100 ? -1.771 -22.125 -7.539 1 94.88 100 ALA A C 1
ATOM 751 O O . ALA A 1 100 ? -1.502 -22.875 -6.609 1 94.88 100 ALA A O 1
ATOM 752 N N . GLN A 1 101 ? -1.204 -22.172 -8.719 1 92.38 101 GLN A N 1
ATOM 753 C CA . GLN A 1 101 ? -0.219 -23.219 -9 1 92.38 101 GLN A CA 1
ATOM 754 C C . GLN A 1 101 ? 1.103 -22.609 -9.461 1 92.38 101 GLN A C 1
ATOM 756 O O . GLN A 1 101 ? 1.326 -22.438 -10.664 1 92.38 101 GLN A O 1
ATOM 761 N N . PRO A 1 102 ? 2.018 -22.406 -8.531 1 90.62 102 PRO A N 1
ATOM 762 C CA . PRO A 1 102 ? 3.285 -21.75 -8.875 1 90.62 102 PRO A CA 1
ATOM 763 C C . PRO A 1 102 ? 4.07 -22.5 -9.938 1 90.62 102 PRO A C 1
ATOM 765 O O . PRO A 1 102 ? 4.773 -21.891 -10.75 1 90.62 102 PRO A O 1
ATOM 768 N N . GLY A 1 103 ? 3.922 -23.812 -9.93 1 90.06 103 GLY A N 1
ATOM 769 C CA . GLY A 1 103 ? 4.656 -24.641 -10.875 1 90.06 103 GLY A CA 1
ATOM 770 C C . GLY A 1 103 ? 4.242 -24.422 -12.32 1 90.06 103 GLY A C 1
ATOM 771 O O . GLY A 1 103 ? 4.953 -24.812 -13.242 1 90.06 103 GLY A O 1
ATOM 772 N N . ARG A 1 104 ? 3.137 -23.766 -12.562 1 90.12 104 ARG A N 1
ATOM 773 C CA . ARG A 1 104 ? 2.633 -23.547 -13.914 1 90.12 104 ARG A CA 1
ATOM 774 C C . ARG A 1 104 ? 2.615 -22.062 -14.25 1 90.12 104 ARG A C 1
ATOM 776 O O . ARG A 1 104 ? 1.942 -21.641 -15.195 1 90.12 104 ARG A O 1
ATOM 783 N N . MET A 1 105 ? 3.264 -21.281 -13.484 1 92 105 MET A N 1
ATOM 784 C CA . MET A 1 105 ? 3.293 -19.844 -13.719 1 92 105 MET A CA 1
ATOM 785 C C . MET A 1 105 ? 3.916 -19.516 -15.07 1 92 105 MET A C 1
ATOM 787 O O . MET A 1 105 ? 5.008 -20 -15.383 1 92 105 MET A O 1
ATOM 791 N N . PRO A 1 106 ? 3.188 -18.797 -15.906 1 94 106 PRO A N 1
ATOM 792 C CA . PRO A 1 106 ? 3.836 -18.344 -17.141 1 94 106 PRO A CA 1
ATOM 793 C C . PRO A 1 106 ? 5.004 -17.391 -16.875 1 94 106 PRO A C 1
ATOM 795 O O . PRO A 1 106 ? 5.211 -16.953 -15.742 1 94 106 PRO A O 1
ATOM 798 N N . SER A 1 107 ? 5.785 -17.219 -17.938 1 95.38 107 SER A N 1
ATOM 799 C CA . SER A 1 107 ? 6.84 -16.203 -17.844 1 95.38 107 SER A CA 1
ATOM 800 C C . SER A 1 107 ? 6.27 -14.844 -17.469 1 95.38 107 SER A C 1
ATOM 802 O O . SER A 1 107 ? 5.168 -14.492 -17.891 1 95.38 107 SER A O 1
ATOM 804 N N . LEU A 1 108 ? 6.996 -14.062 -16.719 1 97.19 108 LEU A N 1
ATOM 805 C CA . LEU A 1 108 ? 6.527 -12.766 -16.25 1 97.19 108 LEU A CA 1
ATOM 806 C C . LEU A 1 108 ? 6.289 -11.812 -17.406 1 97.19 108 LEU A C 1
ATOM 808 O O . LEU A 1 108 ? 5.426 -10.938 -17.328 1 97.19 108 LEU A O 1
ATOM 812 N N . GLU A 1 109 ? 6.988 -12.039 -18.5 1 96.69 109 GLU A N 1
ATOM 813 C CA . GLU A 1 109 ? 6.891 -11.148 -19.641 1 96.69 109 GLU A CA 1
ATOM 814 C C . GLU A 1 109 ? 5.547 -11.305 -20.344 1 96.69 109 GLU A C 1
ATOM 816 O O . GLU A 1 109 ? 5.191 -10.492 -21.203 1 96.69 109 GLU A O 1
ATOM 821 N N . THR A 1 110 ? 4.82 -12.344 -20.031 1 97.62 110 THR A N 1
ATOM 822 C CA . THR A 1 110 ? 3.51 -12.57 -20.625 1 97.62 110 THR A CA 1
ATOM 823 C C . THR A 1 110 ? 2.475 -11.609 -20.031 1 97.62 110 THR A C 1
ATOM 825 O O . THR A 1 110 ? 1.4 -11.422 -20.609 1 97.62 110 THR A O 1
ATOM 828 N N . PHE A 1 111 ? 2.771 -11.047 -18.906 1 98.38 111 PHE A N 1
ATOM 829 C CA . PHE A 1 111 ? 1.857 -10.125 -18.25 1 98.38 111 PHE A CA 1
ATOM 830 C C . PHE A 1 111 ? 2.088 -8.695 -18.734 1 98.38 111 PHE A C 1
ATOM 832 O O . PHE A 1 111 ? 3.002 -8.445 -19.516 1 98.38 111 PHE A O 1
ATOM 839 N N . SER A 1 112 ? 1.192 -7.816 -18.297 1 98.62 112 SER A N 1
ATOM 840 C CA . SER A 1 112 ? 1.411 -6.406 -18.594 1 98.62 112 SER A CA 1
ATOM 841 C C . SER A 1 112 ? 2.643 -5.871 -17.875 1 98.62 112 SER A C 1
ATOM 843 O O . SER A 1 112 ? 2.748 -5.984 -16.641 1 98.62 112 SER A O 1
ATOM 845 N N . LEU A 1 113 ? 3.555 -5.328 -18.594 1 98 113 LEU A N 1
ATOM 846 C CA . LEU A 1 113 ? 4.805 -4.832 -18.031 1 98 113 LEU A CA 1
ATOM 847 C C . LEU A 1 113 ? 4.719 -3.332 -17.766 1 98 113 LEU A C 1
ATOM 849 O O . LEU A 1 113 ? 5.652 -2.742 -17.219 1 98 113 LEU A O 1
ATOM 853 N N . GLY A 1 114 ? 3.512 -2.723 -18.094 1 96.62 114 GLY A N 1
ATOM 854 C CA . GLY A 1 114 ? 3.434 -1.271 -18.062 1 96.62 114 GLY A CA 1
ATOM 855 C C . GLY A 1 114 ? 4.32 -0.599 -19.094 1 96.62 114 GLY A C 1
ATOM 856 O O . GLY A 1 114 ? 4.906 -1.268 -19.938 1 96.62 114 GLY A O 1
ATOM 857 N N . SER A 1 115 ? 4.273 0.692 -19.125 1 96.12 115 SER A N 1
ATOM 858 C CA . SER A 1 115 ? 5.152 1.502 -19.969 1 96.12 115 SER A CA 1
ATOM 859 C C . SER A 1 115 ? 6.016 2.432 -19.109 1 96.12 115 SER A C 1
ATOM 861 O O . SER A 1 115 ? 5.824 2.535 -17.906 1 96.12 115 SER A O 1
ATOM 863 N N . VAL A 1 116 ? 6.977 2.982 -19.781 1 90.75 116 VAL A N 1
ATOM 864 C CA . VAL A 1 116 ? 7.82 3.941 -19.062 1 90.75 116 VAL A CA 1
ATOM 865 C C . VAL A 1 116 ? 6.973 5.109 -18.578 1 90.75 116 VAL A C 1
ATOM 867 O O . VAL A 1 116 ? 7.164 5.594 -17.453 1 90.75 116 VAL A O 1
ATOM 870 N N . GLU A 1 117 ? 5.992 5.441 -19.359 1 91.75 117 GLU A N 1
ATOM 871 C CA . GLU A 1 117 ? 5.113 6.559 -19.031 1 91.75 117 GLU A CA 1
ATOM 872 C C . GLU A 1 117 ? 4.062 6.152 -18 1 91.75 117 GLU A C 1
ATOM 874 O O . GLU A 1 117 ? 3.678 6.957 -17.141 1 91.75 117 GLU A O 1
ATOM 879 N N . TYR A 1 118 ? 3.629 4.91 -18.047 1 92.88 118 TYR A N 1
ATOM 880 C CA . TYR A 1 118 ? 2.57 4.41 -17.188 1 92.88 118 TYR A CA 1
ATOM 881 C C . TYR A 1 118 ? 2.957 3.07 -16.562 1 92.88 118 TYR A C 1
ATOM 883 O O . TYR A 1 118 ? 2.301 2.055 -16.812 1 92.88 118 TYR A O 1
ATOM 891 N N . PRO A 1 119 ? 4.047 3.115 -15.742 1 91.12 119 PRO A N 1
ATOM 892 C CA . PRO A 1 119 ? 4.523 1.853 -15.172 1 91.12 119 PRO A CA 1
ATOM 893 C C . PRO A 1 119 ? 3.486 1.186 -14.266 1 91.12 119 PRO A C 1
ATOM 895 O O . PRO A 1 119 ? 3.529 -0.031 -14.07 1 91.12 119 PRO A O 1
ATOM 898 N N . GLU A 1 120 ? 2.494 1.981 -13.719 1 90.25 120 GLU A N 1
ATOM 899 C CA . GLU A 1 120 ? 1.488 1.46 -12.797 1 90.25 120 GLU A CA 1
ATOM 900 C C . GLU A 1 120 ? 0.47 0.589 -13.531 1 90.25 120 GLU A C 1
ATOM 902 O O . GLU A 1 120 ? -0.31 -0.126 -12.898 1 90.25 120 GLU A O 1
ATOM 907 N N . LYS A 1 121 ? 0.504 0.581 -14.844 1 95.12 121 LYS A N 1
ATOM 908 C CA . LYS A 1 121 ? -0.399 -0.276 -15.609 1 95.12 121 LYS A CA 1
ATOM 909 C C . LYS A 1 121 ? 0.14 -1.7 -15.695 1 95.12 121 LYS A C 1
ATOM 911 O O . LYS A 1 121 ? -0.447 -2.551 -16.375 1 95.12 121 LYS A O 1
ATOM 916 N N . SER A 1 122 ? 1.195 -1.948 -14.992 1 97.44 122 SER A N 1
ATOM 917 C CA . SER A 1 122 ? 1.773 -3.287 -14.945 1 97.44 122 SER A CA 1
ATOM 918 C C . SER A 1 122 ? 0.915 -4.234 -14.117 1 97.44 122 SER A C 1
ATOM 920 O O . SER A 1 122 ? 0.092 -3.787 -13.312 1 97.44 122 SER A O 1
ATOM 922 N N . THR A 1 123 ? 1.055 -5.488 -14.383 1 98.5 123 THR A N 1
ATOM 923 C CA . THR A 1 123 ? 0.346 -6.52 -13.633 1 98.5 123 THR A CA 1
ATOM 924 C C . THR A 1 123 ? 0.996 -6.742 -12.273 1 98.5 123 THR A C 1
ATOM 926 O O . THR A 1 123 ? 2.225 -6.77 -12.156 1 98.5 123 THR A O 1
ATOM 929 N N . THR A 1 124 ? 0.201 -6.824 -11.25 1 98.25 124 THR A N 1
ATOM 930 C CA . THR A 1 124 ? 0.64 -7.422 -9.992 1 98.25 124 THR A CA 1
ATOM 931 C C . THR A 1 124 ? 0.259 -8.898 -9.93 1 98.25 124 THR A C 1
ATOM 933 O O . THR A 1 124 ? -0.922 -9.242 -10 1 98.25 124 THR A O 1
ATOM 936 N N . VAL A 1 125 ? 1.251 -9.727 -9.797 1 98.56 125 VAL A N 1
ATOM 937 C CA . VAL A 1 125 ? 1.016 -11.164 -9.727 1 98.56 125 VAL A CA 1
ATOM 938 C C . VAL A 1 125 ? 0.819 -11.586 -8.273 1 98.56 125 VAL A C 1
ATOM 940 O O . VAL A 1 125 ? 1.663 -11.305 -7.422 1 98.56 125 VAL A O 1
ATOM 943 N N . LEU A 1 126 ? -0.321 -12.164 -8.008 1 98.69 126 LEU A N 1
ATOM 944 C CA . LEU A 1 126 ? -0.629 -12.773 -6.723 1 98.69 126 LEU A CA 1
ATOM 945 C C . LEU A 1 126 ? -0.424 -14.289 -6.77 1 98.69 126 LEU A C 1
ATOM 947 O O . LEU A 1 126 ? -1.208 -15 -7.395 1 98.69 126 LEU A O 1
ATOM 951 N N . LEU A 1 127 ? 0.621 -14.75 -6.09 1 98.25 127 LEU A N 1
ATOM 952 C CA . LEU A 1 127 ? 1.074 -16.125 -6.266 1 98.25 127 LEU A CA 1
ATOM 953 C C . LEU A 1 127 ? 0.998 -16.906 -4.953 1 98.25 127 LEU A C 1
ATOM 955 O O . LEU A 1 127 ? 1.592 -16.484 -3.951 1 98.25 127 LEU A O 1
ATOM 959 N N . THR A 1 128 ? 0.274 -18.031 -5.004 1 97.56 128 THR A N 1
ATOM 960 C CA . THR A 1 128 ? 0.243 -18.906 -3.842 1 97.56 128 THR A CA 1
ATOM 961 C C . THR A 1 128 ? 1.635 -19.453 -3.541 1 97.56 128 THR A C 1
ATOM 963 O O . THR A 1 128 ? 2.363 -19.844 -4.453 1 97.56 128 THR A O 1
ATOM 966 N N . SER A 1 129 ? 2 -19.422 -2.307 1 96.94 129 SER A N 1
ATOM 967 C CA . SER A 1 129 ? 3.293 -19.938 -1.872 1 96.94 129 SER A CA 1
ATOM 968 C C . SER A 1 129 ? 3.172 -20.688 -0.547 1 96.94 129 SER A C 1
ATOM 970 O O . SER A 1 129 ? 2.293 -20.375 0.264 1 96.94 129 SER A O 1
ATOM 972 N N . ASP A 1 130 ? 3.998 -21.656 -0.373 1 94.56 130 ASP A N 1
ATOM 973 C CA . ASP A 1 130 ? 4.129 -22.391 0.889 1 94.56 130 ASP A CA 1
ATOM 974 C C . ASP A 1 130 ? 5.352 -21.906 1.669 1 94.56 130 ASP A C 1
ATOM 976 O O . ASP A 1 130 ? 6.488 -22.219 1.302 1 94.56 130 ASP A O 1
ATOM 980 N N . PHE A 1 131 ? 5.109 -21.203 2.748 1 95.12 131 PHE A N 1
ATOM 981 C CA . PHE A 1 131 ? 6.195 -20.609 3.514 1 95.12 131 PHE A CA 1
ATOM 982 C C . PHE A 1 131 ? 6.688 -21.562 4.594 1 95.12 131 PHE A C 1
ATOM 984 O O . PHE A 1 131 ? 7.609 -21.234 5.348 1 95.12 131 PHE A O 1
ATOM 991 N N . SER A 1 132 ? 6.055 -22.734 4.703 1 92.62 132 SER A N 1
ATOM 992 C CA . SER A 1 132 ? 6.441 -23.672 5.746 1 92.62 132 SER A CA 1
ATOM 993 C C . SER A 1 132 ? 7.781 -24.328 5.434 1 92.62 132 SER A C 1
ATOM 995 O O . SER A 1 132 ? 8.453 -24.844 6.332 1 92.62 132 SER A O 1
ATOM 997 N N . ASN A 1 133 ? 8.148 -24.359 4.211 1 85.38 133 ASN A N 1
ATOM 998 C CA . ASN A 1 133 ? 9.422 -24.938 3.781 1 85.38 133 ASN A CA 1
ATOM 999 C C . ASN A 1 133 ? 10.461 -23.844 3.531 1 85.38 133 ASN A C 1
ATOM 1001 O O . ASN A 1 133 ? 10.469 -23.219 2.475 1 85.38 133 ASN A O 1
ATOM 1005 N N . ASP A 1 134 ? 11.273 -23.641 4.477 1 81.75 134 ASP A N 1
ATOM 1006 C CA . ASP A 1 134 ? 12.312 -22.641 4.297 1 81.75 134 ASP A CA 1
ATOM 1007 C C . ASP A 1 134 ? 13.703 -23.25 4.402 1 81.75 134 ASP A C 1
ATOM 1009 O O . ASP A 1 134 ? 14.688 -22.547 4.613 1 81.75 134 ASP A O 1
ATOM 1013 N N . VAL A 1 135 ? 13.656 -24.641 4.266 1 81.62 135 VAL A N 1
ATOM 1014 C CA . VAL A 1 135 ? 14.922 -25.359 4.344 1 81.62 135 VAL A CA 1
ATOM 1015 C C . VAL A 1 135 ? 15.547 -25.453 2.953 1 81.62 135 VAL A C 1
ATOM 1017 O O . VAL A 1 135 ? 14.844 -25.547 1.95 1 81.62 135 VAL A O 1
ATOM 1020 N N . GLY A 1 136 ? 16.875 -25.219 2.916 1 84.69 136 GLY A N 1
ATOM 1021 C CA . GLY A 1 136 ? 17.562 -25.344 1.644 1 84.69 136 GLY A CA 1
ATOM 1022 C C . GLY A 1 136 ? 18.234 -24.062 1.188 1 84.69 136 GLY A C 1
ATOM 1023 O O . GLY A 1 136 ? 18.641 -23.25 2.012 1 84.69 136 GLY A O 1
ATOM 1024 N N . GLU A 1 137 ? 18.328 -23.969 -0.115 1 90.19 137 GLU A N 1
ATOM 1025 C CA . GLU A 1 137 ? 19.016 -22.828 -0.698 1 90.19 137 GLU A CA 1
ATOM 1026 C C . GLU A 1 137 ? 18.172 -21.562 -0.63 1 90.19 137 GLU A C 1
ATOM 1028 O O . GLU A 1 137 ? 16.938 -21.641 -0.597 1 90.19 137 GLU A O 1
ATOM 1033 N N . ALA A 1 138 ? 18.844 -20.469 -0.466 1 92.94 138 ALA A N 1
ATOM 1034 C CA . ALA A 1 138 ? 18.188 -19.172 -0.455 1 92.94 138 ALA A CA 1
ATOM 1035 C C . ALA A 1 138 ? 18.812 -18.234 -1.478 1 92.94 138 ALA A C 1
ATOM 1037 O O . ALA A 1 138 ? 20 -18.359 -1.803 1 92.94 138 ALA A O 1
ATOM 1038 N N . ALA A 1 139 ? 18.031 -17.438 -1.947 1 93.44 139 ALA A N 1
ATOM 1039 C CA . ALA A 1 139 ? 18.516 -16.359 -2.812 1 93.44 139 ALA A CA 1
ATOM 1040 C C . ALA A 1 139 ? 18.844 -15.109 -2.002 1 93.44 139 ALA A C 1
ATOM 1042 O O . ALA A 1 139 ? 18.109 -14.75 -1.078 1 93.44 139 ALA A O 1
ATOM 1043 N N . ARG A 1 140 ? 19.906 -14.523 -2.35 1 93.19 140 ARG A N 1
ATOM 1044 C CA . ARG A 1 140 ? 20.203 -13.211 -1.784 1 93.19 140 ARG A CA 1
ATOM 1045 C C . ARG A 1 140 ? 19.344 -12.125 -2.426 1 93.19 140 ARG A C 1
ATOM 1047 O O . ARG A 1 140 ? 19.141 -12.125 -3.641 1 93.19 140 ARG A O 1
ATOM 1054 N N . ILE A 1 141 ? 18.875 -11.258 -1.551 1 91.88 141 ILE A N 1
ATOM 1055 C CA . ILE A 1 141 ? 18.062 -10.172 -2.096 1 91.88 141 ILE A CA 1
ATOM 1056 C C . ILE A 1 141 ? 18.656 -8.828 -1.669 1 91.88 141 ILE A C 1
ATOM 1058 O O . ILE A 1 141 ? 19.25 -8.711 -0.597 1 91.88 141 ILE A O 1
ATOM 1062 N N . SER A 1 142 ? 18.547 -7.949 -2.496 1 87.25 142 SER A N 1
ATOM 1063 C CA . SER A 1 142 ? 18.969 -6.578 -2.236 1 87.25 142 SER A CA 1
ATOM 1064 C C . SER A 1 142 ? 18.062 -5.578 -2.936 1 87.25 142 SER A C 1
ATOM 1066 O O . SER A 1 142 ? 17.297 -5.941 -3.842 1 87.25 142 SER A O 1
ATOM 1068 N N . GLY A 1 143 ? 18.141 -4.426 -2.314 1 78 143 GLY A N 1
ATOM 1069 C CA . GLY A 1 143 ? 17.312 -3.355 -2.838 1 78 143 GLY A CA 1
ATOM 1070 C C . GLY A 1 143 ? 16.641 -2.539 -1.753 1 78 143 GLY A C 1
ATOM 1071 O O . GLY A 1 143 ? 16.844 -2.779 -0.563 1 78 143 GLY A O 1
ATOM 1072 N N . PRO A 1 144 ? 15.883 -1.661 -2.088 1 70.62 144 PRO A N 1
ATOM 1073 C CA . PRO A 1 144 ? 15.164 -0.847 -1.102 1 70.62 144 PRO A CA 1
ATOM 1074 C C . PRO A 1 144 ? 14.32 -1.685 -0.147 1 70.62 144 PRO A C 1
ATOM 1076 O O . PRO A 1 144 ? 13.711 -2.674 -0.563 1 70.62 144 PRO A O 1
ATOM 1079 N N . GLY A 1 145 ? 14.297 -1.203 1.125 1 78.56 145 GLY A N 1
ATOM 1080 C CA . GLY A 1 145 ? 13.5 -1.883 2.131 1 78.56 145 GLY A CA 1
ATOM 1081 C C . GLY A 1 145 ? 14.188 -3.1 2.719 1 78.56 145 GLY A C 1
ATOM 1082 O O . GLY A 1 145 ? 13.703 -3.686 3.689 1 78.56 145 GLY A O 1
ATOM 1083 N N . VAL A 1 146 ? 15.25 -3.461 1.995 1 80.12 146 VAL A N 1
ATOM 1084 C CA . VAL A 1 146 ? 16.031 -4.59 2.492 1 80.12 146 VAL A CA 1
ATOM 1085 C C . VAL A 1 146 ? 17.219 -4.074 3.318 1 80.12 146 VAL A C 1
ATOM 1087 O O . VAL A 1 146 ? 17.969 -3.207 2.869 1 80.12 146 VAL A O 1
ATOM 1090 N N . ASP A 1 147 ? 17.125 -4.395 4.559 1 73.94 147 ASP A N 1
ATOM 1091 C CA . ASP A 1 147 ? 18.234 -4.016 5.422 1 73.94 147 ASP A CA 1
ATOM 1092 C C . ASP A 1 147 ? 19.5 -4.812 5.078 1 73.94 147 ASP A C 1
ATOM 1094 O O . ASP A 1 147 ? 19.625 -5.977 5.461 1 73.94 147 ASP A O 1
ATOM 1098 N N . GLY A 1 148 ? 20.438 -4.137 4.426 1 72.06 148 GLY A N 1
ATOM 1099 C CA . GLY A 1 148 ? 21.625 -4.879 4.035 1 72.06 148 GLY A CA 1
ATOM 1100 C C . GLY A 1 148 ? 21.328 -5.988 3.039 1 72.06 148 GLY A C 1
ATOM 1101 O O . GLY A 1 148 ? 20.703 -5.75 2.006 1 72.06 148 GLY A O 1
ATOM 1102 N N . GLU A 1 149 ? 21.906 -7.137 3.309 1 73.31 149 GLU A N 1
ATOM 1103 C CA . GLU A 1 149 ? 21.641 -8.297 2.461 1 73.31 149 GLU A CA 1
ATOM 1104 C C . GLU A 1 149 ? 20.594 -9.219 3.102 1 73.31 149 GLU A C 1
ATOM 1106 O O . GLU A 1 149 ? 20.766 -9.641 4.246 1 73.31 149 GLU A O 1
ATOM 1111 N N . GLY A 1 150 ? 19.469 -9.25 2.445 1 86.19 150 GLY A N 1
ATOM 1112 C CA . GLY A 1 150 ? 18.422 -10.156 2.879 1 86.19 150 GLY A CA 1
ATOM 1113 C C . GLY A 1 150 ? 18.422 -11.477 2.129 1 86.19 150 GLY A C 1
ATOM 1114 O O . GLY A 1 150 ? 19.281 -11.703 1.268 1 86.19 150 GLY A O 1
ATOM 1115 N N . ARG A 1 151 ? 17.562 -12.43 2.623 1 91.19 151 ARG A N 1
ATOM 1116 C CA . ARG A 1 151 ? 17.453 -13.734 1.975 1 91.19 151 ARG A CA 1
ATOM 1117 C C . ARG A 1 151 ? 15.992 -14.164 1.859 1 91.19 151 ARG A C 1
ATOM 1119 O O . ARG A 1 151 ? 15.18 -13.867 2.732 1 91.19 151 ARG A O 1
ATOM 1126 N N . ILE A 1 152 ? 15.781 -14.859 0.759 1 93.62 152 ILE A N 1
ATOM 1127 C CA . ILE A 1 152 ? 14.484 -15.5 0.557 1 93.62 152 ILE A CA 1
ATOM 1128 C C . ILE A 1 152 ? 14.688 -16.969 0.211 1 93.62 152 ILE A C 1
ATOM 1130 O O . ILE A 1 152 ? 15.445 -17.297 -0.704 1 93.62 152 ILE A O 1
ATOM 1134 N N . PRO A 1 153 ? 14.086 -17.891 0.963 1 94.75 153 PRO A N 1
ATOM 1135 C CA . PRO A 1 153 ? 14.18 -19.297 0.597 1 94.75 153 PRO A CA 1
ATOM 1136 C C . PRO A 1 153 ? 13.688 -19.578 -0.823 1 94.75 153 PRO A C 1
ATOM 1138 O O . PRO A 1 153 ? 12.609 -19.125 -1.206 1 94.75 153 PRO A O 1
ATOM 1141 N N . LEU A 1 154 ? 14.453 -20.344 -1.559 1 93.75 154 LEU A N 1
ATOM 1142 C CA . LEU A 1 154 ? 14.086 -20.656 -2.936 1 93.75 154 LEU A CA 1
ATOM 1143 C C . LEU A 1 154 ? 12.844 -21.547 -2.977 1 93.75 154 LEU A C 1
ATOM 1145 O O . LEU A 1 154 ? 12.117 -21.562 -3.971 1 93.75 154 LEU A O 1
ATOM 1149 N N . SER A 1 155 ? 12.578 -22.25 -1.888 1 93.5 155 SER A N 1
ATOM 1150 C CA . SER A 1 155 ? 11.406 -23.125 -1.801 1 93.5 155 SER A CA 1
ATOM 1151 C C . SER A 1 155 ? 10.117 -22.312 -1.835 1 93.5 155 SER A C 1
ATOM 1153 O O . SER A 1 155 ? 9.039 -22.859 -2.078 1 93.5 155 SER A O 1
ATOM 1155 N N . TRP A 1 156 ? 10.156 -21 -1.546 1 95.19 156 TRP A N 1
ATOM 1156 C CA . TRP A 1 156 ? 8.984 -20.141 -1.566 1 95.19 156 TRP A CA 1
ATOM 1157 C C . TRP A 1 156 ? 8.609 -19.766 -2.996 1 95.19 156 TRP A C 1
ATOM 1159 O O . TRP A 1 156 ? 7.504 -19.281 -3.246 1 95.19 156 TRP A O 1
ATOM 1169 N N . LEU A 1 157 ? 9.578 -20.031 -3.93 1 94.38 157 LEU A N 1
ATOM 1170 C CA . LEU A 1 157 ? 9.461 -19.516 -5.289 1 94.38 157 LEU A CA 1
ATOM 1171 C C . LEU A 1 157 ? 9.352 -20.656 -6.293 1 94.38 157 LEU A C 1
ATOM 1173 O O . LEU A 1 157 ? 9.773 -21.781 -6.016 1 94.38 157 LEU A O 1
ATOM 1177 N N . PRO A 1 158 ? 8.734 -20.328 -7.473 1 93.06 158 PRO A N 1
ATOM 1178 C CA . PRO A 1 158 ? 8.742 -21.344 -8.523 1 93.06 158 PRO A CA 1
ATOM 1179 C C . PRO A 1 158 ? 10.148 -21.703 -8.984 1 93.06 158 PRO A C 1
ATOM 1181 O O . PRO A 1 158 ? 11.07 -20.906 -8.844 1 93.06 158 PRO A O 1
ATOM 1184 N N . ALA A 1 159 ? 10.234 -22.891 -9.57 1 89.62 159 ALA A N 1
ATOM 1185 C CA . ALA A 1 159 ? 11.508 -23.312 -10.141 1 89.62 159 ALA A CA 1
ATOM 1186 C C . ALA A 1 159 ? 11.984 -22.344 -11.211 1 89.62 159 ALA A C 1
ATOM 1188 O O . ALA A 1 159 ? 11.195 -21.906 -12.047 1 89.62 159 ALA A O 1
ATOM 1189 N N . GLY A 1 160 ? 13.289 -21.969 -11.172 1 88.81 160 GLY A N 1
ATOM 1190 C CA . GLY A 1 160 ? 13.867 -21.094 -12.172 1 88.81 160 GLY A CA 1
ATOM 1191 C C . GLY A 1 160 ? 13.469 -19.641 -11.992 1 88.81 160 GLY A C 1
ATOM 1192 O O . GLY A 1 160 ? 13.719 -18.812 -12.867 1 88.81 160 GLY A O 1
ATOM 1193 N N . PHE A 1 161 ? 12.922 -19.281 -10.938 1 94.25 161 PHE A N 1
ATOM 1194 C CA . PHE A 1 161 ? 12.32 -17.984 -10.719 1 94.25 161 PHE A CA 1
ATOM 1195 C C . PHE A 1 161 ? 13.391 -16.891 -10.719 1 94.25 161 PHE A C 1
ATOM 1197 O O . PHE A 1 161 ? 13.156 -15.781 -11.219 1 94.25 161 PHE A O 1
ATOM 1204 N N . THR A 1 162 ? 14.547 -17.203 -10.234 1 93.94 162 THR A N 1
ATOM 1205 C CA . THR A 1 162 ? 15.586 -16.203 -10.094 1 93.94 162 THR A CA 1
ATOM 1206 C C . THR A 1 162 ? 15.953 -15.609 -11.453 1 93.94 162 THR A C 1
ATOM 1208 O O . THR A 1 162 ? 16.125 -14.391 -11.578 1 93.94 162 THR A O 1
ATOM 1211 N N . ARG A 1 163 ? 16.062 -16.469 -12.414 1 92.56 163 ARG A N 1
ATOM 1212 C CA . ARG A 1 163 ? 16.359 -15.992 -13.758 1 92.56 163 ARG A CA 1
ATOM 1213 C C . ARG A 1 163 ? 15.234 -15.133 -14.305 1 92.56 163 ARG A C 1
ATOM 1215 O O . ARG A 1 163 ? 15.477 -14.047 -14.828 1 92.56 163 ARG A O 1
ATOM 1222 N N . MET A 1 164 ? 14.086 -15.594 -14.117 1 93.75 164 MET A N 1
ATOM 1223 C CA . MET A 1 164 ? 12.898 -14.867 -14.57 1 93.75 164 MET A CA 1
ATOM 1224 C C . MET A 1 164 ? 12.812 -13.5 -13.898 1 93.75 164 MET A C 1
ATOM 1226 O O . MET A 1 164 ? 12.516 -12.5 -14.555 1 93.75 164 MET A O 1
ATOM 1230 N N . TRP A 1 165 ? 13.125 -13.5 -12.672 1 95.94 165 TRP A N 1
ATOM 1231 C CA . TRP A 1 165 ? 13.016 -12.266 -11.914 1 95.94 165 TRP A CA 1
ATOM 1232 C C . TRP A 1 165 ? 14.102 -11.273 -12.312 1 95.94 165 TRP A C 1
ATOM 1234 O O . TRP A 1 165 ? 13.867 -10.062 -12.344 1 95.94 165 TRP A O 1
ATOM 1244 N N . ARG A 1 166 ? 15.242 -11.781 -12.547 1 93.81 166 ARG A N 1
ATOM 1245 C CA . ARG A 1 166 ? 16.328 -10.922 -13 1 93.81 166 ARG A CA 1
ATOM 1246 C C . ARG A 1 166 ? 15.938 -10.164 -14.266 1 93.81 166 ARG A C 1
ATOM 1248 O O . ARG A 1 166 ? 16.156 -8.953 -14.359 1 93.81 166 ARG A O 1
ATOM 1255 N N . ASP A 1 167 ? 15.391 -10.859 -15.18 1 95.19 167 ASP A N 1
ATOM 1256 C CA . ASP A 1 167 ? 14.93 -10.227 -16.406 1 95.19 167 ASP A CA 1
ATOM 1257 C C . ASP A 1 167 ? 13.852 -9.188 -16.125 1 95.19 167 ASP A C 1
ATOM 1259 O O . ASP A 1 167 ? 13.836 -8.117 -16.734 1 95.19 167 ASP A O 1
ATOM 1263 N N . ASN A 1 168 ? 13.016 -9.445 -15.195 1 96.38 168 ASN A N 1
ATOM 1264 C CA . ASN A 1 168 ? 11.953 -8.531 -14.797 1 96.38 168 ASN A CA 1
ATOM 1265 C C . ASN A 1 168 ? 12.508 -7.254 -14.188 1 96.38 168 ASN A C 1
ATOM 1267 O O . ASN A 1 168 ? 12.125 -6.152 -14.586 1 96.38 168 ASN A O 1
ATOM 1271 N N . SER A 1 169 ? 13.438 -7.387 -13.289 1 92 169 SER A N 1
ATOM 1272 C CA . SER A 1 169 ? 13.969 -6.254 -12.547 1 92 169 SER A CA 1
ATOM 1273 C C . SER A 1 169 ? 14.773 -5.324 -13.445 1 92 169 SER A C 1
ATOM 1275 O O . SER A 1 169 ? 14.844 -4.117 -13.203 1 92 169 SER A O 1
ATOM 1277 N N . ARG A 1 170 ? 15.281 -5.816 -14.492 1 91.38 170 ARG A N 1
ATOM 1278 C CA . ARG A 1 170 ? 16.078 -5.031 -15.43 1 91.38 170 ARG A CA 1
ATOM 1279 C C . ARG A 1 170 ? 15.195 -4.09 -16.234 1 91.38 170 ARG A C 1
ATOM 1281 O O . ARG A 1 170 ? 15.688 -3.154 -16.875 1 91.38 170 ARG A O 1
ATOM 1288 N N . LEU A 1 171 ? 13.961 -4.344 -16.219 1 93 171 LEU A N 1
ATOM 1289 C CA . LEU A 1 171 ? 13.023 -3.555 -17.016 1 93 171 LEU A CA 1
ATOM 1290 C C . LEU A 1 171 ? 12.609 -2.291 -16.281 1 93 171 LEU A C 1
ATOM 1292 O O . LEU A 1 171 ? 11.914 -1.438 -16.828 1 93 171 LEU A O 1
ATOM 1296 N N . PHE A 1 172 ? 12.961 -2.051 -15.086 1 88.31 172 PHE A N 1
ATOM 1297 C CA . PHE A 1 172 ? 12.477 -0.938 -14.281 1 88.31 172 PHE A CA 1
ATOM 1298 C C . PHE A 1 172 ? 12.578 0.374 -15.047 1 88.31 172 PHE A C 1
ATOM 1300 O O . PHE A 1 172 ? 13.602 0.66 -15.664 1 88.31 172 PHE A O 1
ATOM 1307 N N . PRO A 1 173 ? 11.539 1.219 -15.086 1 89.88 173 PRO A N 1
ATOM 1308 C CA . PRO A 1 173 ? 10.398 1.182 -14.164 1 89.88 173 PRO A CA 1
ATOM 1309 C C . PRO A 1 173 ? 9.289 0.242 -14.633 1 89.88 173 PRO A C 1
ATOM 1311 O O . PRO A 1 173 ? 8.289 0.072 -13.938 1 89.88 173 PRO A O 1
ATOM 1314 N N . ARG A 1 174 ? 9.477 -0.345 -15.773 1 94.94 174 ARG A N 1
ATOM 1315 C CA . ARG A 1 174 ? 8.531 -1.371 -16.203 1 94.94 174 ARG A CA 1
ATOM 1316 C C . ARG A 1 174 ? 8.734 -2.664 -15.422 1 94.94 174 ARG A C 1
ATOM 1318 O O . ARG A 1 174 ? 9.57 -2.723 -14.516 1 94.94 174 ARG A O 1
ATOM 1325 N N . GLY A 1 175 ? 7.809 -3.689 -15.672 1 96 175 GLY A N 1
ATOM 1326 C CA . GLY A 1 175 ? 7.906 -4.973 -14.992 1 96 175 GLY A CA 1
ATOM 1327 C C . GLY A 1 175 ? 6.746 -5.238 -14.055 1 96 175 GLY A C 1
ATOM 1328 O O . GLY A 1 175 ? 5.988 -4.324 -13.719 1 96 175 GLY A O 1
ATOM 1329 N N . VAL A 1 176 ? 6.711 -6.43 -13.586 1 97.25 176 VAL A N 1
ATOM 1330 C CA . VAL A 1 176 ? 5.578 -6.812 -12.758 1 97.25 176 VAL A CA 1
ATOM 1331 C C . VAL A 1 176 ? 6 -6.855 -11.289 1 97.25 176 VAL A C 1
ATOM 1333 O O . VAL A 1 176 ? 7.172 -7.094 -10.984 1 97.25 176 VAL A O 1
ATOM 1336 N N . ASP A 1 177 ? 5.086 -6.543 -10.438 1 96.62 177 ASP A N 1
ATOM 1337 C CA . ASP A 1 177 ? 5.223 -6.777 -9 1 96.62 177 ASP A CA 1
ATOM 1338 C C . ASP A 1 177 ? 4.629 -8.125 -8.602 1 96.62 177 ASP A C 1
ATOM 1340 O O . ASP A 1 177 ? 3.732 -8.641 -9.273 1 96.62 177 ASP A O 1
ATOM 1344 N N . LEU A 1 178 ? 5.219 -8.648 -7.559 1 97.81 178 LEU A N 1
ATOM 1345 C CA . LEU A 1 178 ? 4.727 -9.945 -7.094 1 97.81 178 LEU A CA 1
ATOM 1346 C C . LEU A 1 178 ? 4.41 -9.898 -5.605 1 97.81 178 LEU A C 1
ATOM 1348 O O . LEU A 1 178 ? 5.148 -9.297 -4.824 1 97.81 178 LEU A O 1
ATOM 1352 N N . ILE A 1 179 ? 3.299 -10.453 -5.262 1 98.44 179 ILE A N 1
ATOM 1353 C CA . ILE A 1 179 ? 2.945 -10.734 -3.873 1 98.44 179 ILE A CA 1
ATOM 1354 C C . ILE A 1 179 ? 2.766 -12.234 -3.68 1 98.44 179 ILE A C 1
ATOM 1356 O O . ILE A 1 179 ? 1.872 -12.844 -4.273 1 98.44 179 ILE A O 1
ATOM 1360 N N . LEU A 1 180 ? 3.662 -12.844 -2.889 1 98.19 180 LEU A N 1
ATOM 1361 C CA . LEU A 1 180 ? 3.488 -14.227 -2.479 1 98.19 180 LEU A CA 1
ATOM 1362 C C . LEU A 1 180 ? 2.467 -14.336 -1.35 1 98.19 180 LEU A C 1
ATOM 1364 O O . LEU A 1 180 ? 2.525 -13.578 -0.38 1 98.19 180 LEU A O 1
ATOM 1368 N N . VAL A 1 181 ? 1.583 -15.234 -1.53 1 98.44 181 VAL A N 1
ATOM 1369 C CA . VAL A 1 181 ? 0.494 -15.375 -0.569 1 98.44 181 VAL A CA 1
ATOM 1370 C C . VAL A 1 181 ? 0.52 -16.766 0.046 1 98.44 181 VAL A C 1
ATOM 1372 O O . VAL A 1 181 ? 0.333 -17.766 -0.656 1 98.44 181 VAL A O 1
ATOM 1375 N N . GLY A 1 182 ? 0.753 -16.859 1.308 1 97.38 182 GLY A N 1
ATOM 1376 C CA . GLY A 1 182 ? 0.744 -18.125 2.035 1 97.38 182 GLY A CA 1
ATOM 1377 C C . GLY A 1 182 ? -0.565 -18.391 2.754 1 97.38 182 GLY A C 1
ATOM 1378 O O . GLY A 1 182 ? -1.616 -17.891 2.346 1 97.38 182 GLY A O 1
ATOM 1379 N N . LYS A 1 183 ? -0.493 -19.234 3.742 1 95.62 183 LYS A N 1
ATOM 1380 C CA . LYS A 1 183 ? -1.684 -19.594 4.512 1 95.62 183 LYS A CA 1
ATOM 1381 C C . LYS A 1 183 ? -2.209 -18.391 5.289 1 95.62 183 LYS A C 1
ATOM 1383 O O . LYS A 1 183 ? -3.41 -18.109 5.273 1 95.62 183 LYS A O 1
ATOM 1388 N N . ASP A 1 184 ? -1.316 -17.641 5.922 1 97 184 ASP A N 1
ATOM 1389 C CA . ASP A 1 184 ? -1.751 -16.5 6.73 1 97 184 ASP A CA 1
ATOM 1390 C C . ASP A 1 184 ? -0.727 -15.367 6.688 1 97 184 ASP A C 1
ATOM 1392 O O . ASP A 1 184 ? -0.69 -14.523 7.582 1 97 184 ASP A O 1
ATOM 1396 N N . GLN A 1 185 ? 0.144 -15.383 5.652 1 97.38 185 GLN A N 1
ATOM 1397 C CA . GLN A 1 185 ? 1.198 -14.383 5.496 1 97.38 185 GLN A CA 1
ATOM 1398 C C . GLN A 1 185 ? 1.375 -13.992 4.031 1 97.38 185 GLN A C 1
ATOM 1400 O O . GLN A 1 185 ? 0.954 -14.727 3.133 1 97.38 185 GLN A O 1
ATOM 1405 N N . VAL A 1 186 ? 1.997 -12.859 3.891 1 98.12 186 VAL A N 1
ATOM 1406 C CA . VAL A 1 186 ? 2.357 -12.43 2.545 1 98.12 186 VAL A CA 1
ATOM 1407 C C . VAL A 1 186 ? 3.816 -11.977 2.521 1 98.12 186 VAL A C 1
ATOM 1409 O O . VAL A 1 186 ? 4.379 -11.609 3.559 1 98.12 186 VAL A O 1
ATOM 1412 N N . VAL A 1 187 ? 4.43 -12.078 1.353 1 97.31 187 VAL A N 1
ATOM 1413 C CA . VAL A 1 187 ? 5.754 -11.555 1.032 1 97.31 187 VAL A CA 1
ATOM 1414 C C . VAL A 1 187 ? 5.688 -10.734 -0.252 1 97.31 187 VAL A C 1
ATOM 1416 O O . VAL A 1 187 ? 5.133 -11.188 -1.257 1 97.31 187 VAL A O 1
ATOM 1419 N N . GLY A 1 188 ? 6.168 -9.562 -0.144 1 97 188 GLY A N 1
ATOM 1420 C CA . GLY A 1 188 ? 6.172 -8.703 -1.317 1 97 188 GLY A CA 1
ATOM 1421 C C . GLY A 1 188 ? 7.477 -8.75 -2.086 1 97 188 GLY A C 1
ATOM 1422 O O . GLY A 1 188 ? 8.555 -8.82 -1.489 1 97 188 GLY A O 1
ATOM 1423 N N . LEU A 1 189 ? 7.406 -8.734 -3.371 1 96.31 189 LEU A N 1
ATOM 1424 C CA . LEU A 1 189 ? 8.547 -8.609 -4.277 1 96.31 189 LEU A CA 1
ATOM 1425 C C . LEU A 1 189 ? 8.305 -7.508 -5.305 1 96.31 189 LEU A C 1
ATOM 1427 O O . LEU A 1 189 ? 7.848 -7.781 -6.418 1 96.31 189 LEU A O 1
ATOM 1431 N N . PRO A 1 190 ? 8.656 -6.254 -4.914 1 94.5 190 PRO A N 1
ATOM 1432 C CA . PRO A 1 190 ? 8.531 -5.18 -5.898 1 94.5 190 PRO A CA 1
ATOM 1433 C C . PRO A 1 190 ? 9.5 -5.336 -7.07 1 94.5 190 PRO A C 1
ATOM 1435 O O . PRO A 1 190 ? 10.594 -5.887 -6.898 1 94.5 190 PRO A O 1
ATOM 1438 N N . ARG A 1 191 ? 9.148 -4.867 -8.188 1 93.5 191 ARG A N 1
ATOM 1439 C CA . ARG A 1 191 ? 9.898 -5.082 -9.422 1 93.5 191 ARG A CA 1
ATOM 1440 C C . ARG A 1 191 ? 11.305 -4.512 -9.32 1 93.5 191 ARG A C 1
ATOM 1442 O O . ARG A 1 191 ? 12.18 -4.848 -10.125 1 93.5 191 ARG A O 1
ATOM 1449 N N . THR A 1 192 ? 11.562 -3.746 -8.289 1 88.44 192 THR A N 1
ATOM 1450 C CA . THR A 1 192 ? 12.891 -3.162 -8.117 1 88.44 192 THR A CA 1
ATOM 1451 C C . THR A 1 192 ? 13.797 -4.109 -7.336 1 88.44 192 THR A C 1
ATOM 1453 O O . THR A 1 192 ? 15.016 -3.906 -7.285 1 88.44 192 THR A O 1
ATOM 1456 N N . LEU A 1 193 ? 13.227 -5.117 -6.695 1 91.25 193 LEU A N 1
ATOM 1457 C CA . LEU A 1 193 ? 13.984 -6.047 -5.867 1 91.25 193 LEU A CA 1
ATOM 1458 C C . LEU A 1 193 ? 14.969 -6.852 -6.715 1 91.25 193 LEU A C 1
ATOM 1460 O O . LEU A 1 193 ? 14.594 -7.387 -7.762 1 91.25 193 LEU A O 1
ATOM 1464 N N . LYS A 1 194 ? 16.188 -6.922 -6.285 1 90.81 194 LYS A N 1
ATOM 1465 C CA . LYS A 1 194 ? 17.172 -7.777 -6.934 1 90.81 194 LYS A CA 1
ATOM 1466 C C . LYS A 1 194 ? 17.281 -9.133 -6.23 1 90.81 194 LYS A C 1
ATOM 1468 O O . LYS A 1 194 ? 17.234 -9.203 -5 1 90.81 194 LYS A O 1
ATOM 1473 N N . LEU A 1 195 ? 17.281 -10.133 -7.039 1 92.38 195 LEU A N 1
ATOM 1474 C CA . LEU A 1 195 ? 17.406 -11.5 -6.555 1 92.38 195 LEU A CA 1
ATOM 1475 C C . LEU A 1 195 ? 18.594 -12.203 -7.191 1 92.38 195 LEU A C 1
ATOM 1477 O O . LEU A 1 195 ? 18.75 -12.188 -8.414 1 92.38 195 LEU A O 1
ATOM 1481 N N . GLU A 1 196 ? 19.484 -12.664 -6.445 1 88.44 196 GLU A N 1
ATOM 1482 C CA . GLU A 1 196 ? 20.656 -13.391 -6.934 1 88.44 196 GLU A CA 1
ATOM 1483 C C . GLU A 1 196 ? 20.75 -14.766 -6.277 1 88.44 196 GLU A C 1
ATOM 1485 O O . GLU A 1 196 ? 20.578 -14.891 -5.062 1 88.44 196 GLU A O 1
ATOM 1490 N N . ALA A 1 197 ? 20.797 -15.758 -7.191 1 76.38 197 ALA A N 1
ATOM 1491 C CA . ALA A 1 197 ? 21.016 -17.109 -6.668 1 76.38 197 ALA A CA 1
ATOM 1492 C C . ALA A 1 197 ? 22.484 -17.297 -6.27 1 76.38 197 ALA A C 1
ATOM 1494 O O . ALA A 1 197 ? 23.391 -16.75 -6.914 1 76.38 197 ALA A O 1
ATOM 1495 N N . GLY A 1 198 ? 22.906 -17.391 -5.102 1 63.72 198 GLY A N 1
ATOM 1496 C CA . GLY A 1 198 ? 24.281 -17.766 -4.766 1 63.72 198 GLY A CA 1
ATOM 1497 C C . GLY A 1 198 ? 24.359 -18.703 -3.576 1 63.72 198 GLY A C 1
ATOM 1498 O O . GLY A 1 198 ? 23.406 -18.828 -2.814 1 63.72 198 GLY A O 1
ATOM 1499 N N . PRO A 1 199 ? 25.344 -19.688 -3.611 1 52.84 199 PRO A N 1
ATOM 1500 C CA . PRO A 1 199 ? 25.609 -20.516 -2.434 1 52.84 199 PRO A CA 1
ATOM 1501 C C . PRO A 1 199 ? 25.609 -19.719 -1.136 1 52.84 199 PRO A C 1
ATOM 1503 O O . PRO A 1 199 ? 26.141 -18.594 -1.097 1 52.84 199 PRO A O 1
ATOM 1506 N N . CYS A 1 200 ? 24.547 -19.422 -0.583 1 42.78 200 CYS A N 1
ATOM 1507 C CA . CYS A 1 200 ? 24.812 -18.859 0.731 1 42.78 200 CYS A CA 1
ATOM 1508 C C . CYS A 1 200 ? 25.641 -19.812 1.579 1 42.78 200 CYS A C 1
ATOM 1510 O O . CYS A 1 200 ? 25.219 -20.938 1.841 1 42.78 200 CYS A O 1
ATOM 1512 N N . MET A 1 201 ? 26.984 -19.797 1.589 1 35.31 201 MET A N 1
ATOM 1513 C CA . MET A 1 201 ? 27.781 -20.594 2.504 1 35.31 201 MET A CA 1
ATOM 1514 C C . MET A 1 201 ? 27.375 -20.344 3.951 1 35.31 201 MET A C 1
ATOM 1516 O O . MET A 1 201 ? 27.062 -19.219 4.328 1 35.31 201 MET A O 1
ATOM 1520 N N . MET B 1 1 ? -27.734 22.344 17.031 1 45.62 1 MET B N 1
ATOM 1521 C CA . MET B 1 1 ? -28 21.25 16.094 1 45.62 1 MET B CA 1
ATOM 1522 C C . MET B 1 1 ? -26.703 20.625 15.594 1 45.62 1 MET B C 1
ATOM 1524 O O . MET B 1 1 ? -25.828 21.328 15.078 1 45.62 1 MET B O 1
ATOM 1528 N N . LEU B 1 2 ? -26.438 19.5 16.047 1 63.44 2 LEU B N 1
ATOM 1529 C CA . LEU B 1 2 ? -25.109 18.938 15.805 1 63.44 2 LEU B CA 1
ATOM 1530 C C . LEU B 1 2 ? -24.828 18.812 14.312 1 63.44 2 LEU B C 1
ATOM 1532 O O . LEU B 1 2 ? -25.719 18.453 13.539 1 63.44 2 LEU B O 1
ATOM 1536 N N . GLN B 1 3 ? -24.016 19.703 13.789 1 79.69 3 GLN B N 1
ATOM 1537 C CA . GLN B 1 3 ? -23.641 19.688 12.375 1 79.69 3 GLN B CA 1
ATOM 1538 C C . GLN B 1 3 ? -23.469 18.266 11.867 1 79.69 3 GLN B C 1
ATOM 1540 O O . GLN B 1 3 ? -22.938 17.406 12.57 1 79.69 3 GLN B O 1
ATOM 1545 N N . PRO B 1 4 ? -24.234 17.969 10.836 1 90 4 PRO B N 1
ATOM 1546 C CA . PRO B 1 4 ? -24.125 16.625 10.273 1 90 4 PRO B CA 1
ATOM 1547 C C . PRO B 1 4 ? -22.672 16.219 9.977 1 90 4 PRO B C 1
ATOM 1549 O O . PRO B 1 4 ? -21.844 17.078 9.648 1 90 4 PRO B O 1
ATOM 1552 N N . ILE B 1 5 ? -22.359 15.039 10.234 1 93.56 5 ILE B N 1
ATOM 1553 C CA . ILE B 1 5 ? -21.047 14.477 9.938 1 93.56 5 ILE B CA 1
ATOM 1554 C C . ILE B 1 5 ? -20.891 14.328 8.422 1 93.56 5 ILE B C 1
ATOM 1556 O O . ILE B 1 5 ? -21.75 13.742 7.758 1 93.56 5 ILE B O 1
ATOM 1560 N N . PRO B 1 6 ? -19.844 14.891 7.891 1 94.5 6 PRO B N 1
ATOM 1561 C CA . PRO B 1 6 ? -19.625 14.711 6.453 1 94.5 6 PRO B CA 1
ATOM 1562 C C . PRO B 1 6 ? -19.656 13.25 6.027 1 94.5 6 PRO B C 1
ATOM 1564 O O . PRO B 1 6 ? -19.234 12.375 6.781 1 94.5 6 PRO B O 1
ATOM 1567 N N . ALA B 1 7 ? -20 12.914 4.816 1 94.19 7 ALA B N 1
ATOM 1568 C CA . ALA B 1 7 ? -20.359 11.578 4.34 1 94.19 7 ALA B CA 1
ATOM 1569 C C . ALA B 1 7 ? -19.125 10.711 4.156 1 94.19 7 ALA B C 1
ATOM 1571 O O . ALA B 1 7 ? -19.203 9.484 4.238 1 94.19 7 ALA B O 1
ATOM 1572 N N . GLY B 1 8 ? -17.969 11.305 3.92 1 96.56 8 GLY B N 1
ATOM 1573 C CA . GLY B 1 8 ? -16.812 10.508 3.557 1 96.56 8 GLY B CA 1
ATOM 1574 C C . GLY B 1 8 ? -16.906 9.922 2.16 1 96.56 8 GLY B C 1
ATOM 1575 O O . GLY B 1 8 ? -17.156 10.641 1.193 1 96.56 8 GLY B O 1
ATOM 1576 N N . PHE B 1 9 ? -16.609 8.633 2.061 1 95.94 9 PHE B N 1
ATOM 1577 C CA . PHE B 1 9 ? -16.734 7.922 0.793 1 95.94 9 PHE B CA 1
ATOM 1578 C C . PHE B 1 9 ? -18.203 7.652 0.473 1 95.94 9 PHE B C 1
ATOM 1580 O O . PHE B 1 9 ? -18.984 7.32 1.364 1 95.94 9 PHE B O 1
ATOM 1587 N N . THR B 1 10 ? -18.562 7.789 -0.762 1 94.69 10 THR B N 1
ATOM 1588 C CA . THR B 1 10 ? -19.891 7.402 -1.221 1 94.69 10 THR B CA 1
ATOM 1589 C C . THR B 1 10 ? -19.969 5.898 -1.447 1 94.69 10 THR B C 1
ATOM 1591 O O . THR B 1 10 ? -21 5.273 -1.164 1 94.69 10 THR B O 1
ATOM 1594 N N . ARG B 1 11 ? -18.953 5.316 -1.977 1 93.88 11 ARG B N 1
ATOM 1595 C CA . ARG B 1 11 ? -18.781 3.883 -2.18 1 93.88 11 ARG B CA 1
ATOM 1596 C C . ARG B 1 11 ? -17.5 3.391 -1.503 1 93.88 11 ARG B C 1
ATOM 1598 O O . ARG B 1 11 ? -16.5 3.113 -2.172 1 93.88 11 ARG B O 1
ATOM 1605 N N . PRO B 1 12 ? -17.578 3.121 -0.172 1 93.88 12 PRO B N 1
ATOM 1606 C CA . PRO B 1 12 ? -16.391 3 0.667 1 93.88 12 PRO B CA 1
ATOM 1607 C C . PRO B 1 12 ? -15.453 1.894 0.196 1 93.88 12 PRO B C 1
ATOM 1609 O O . PRO B 1 12 ? -14.234 2.107 0.104 1 93.88 12 PRO B O 1
ATOM 1612 N N . VAL B 1 13 ? -16.016 0.731 -0.226 1 91.81 13 VAL B N 1
ATOM 1613 C CA . VAL B 1 13 ? -15.172 -0.402 -0.593 1 91.81 13 VAL B CA 1
ATOM 1614 C C . VAL B 1 13 ? -14.406 -0.084 -1.875 1 91.81 13 VAL B C 1
ATOM 1616 O O . VAL B 1 13 ? -13.18 -0.173 -1.91 1 91.81 13 VAL B O 1
ATOM 1619 N N . PHE B 1 14 ? -15.109 0.443 -2.846 1 91.81 14 PHE B N 1
ATOM 1620 C CA . PHE B 1 14 ? -14.516 0.723 -4.145 1 91.81 14 PHE B CA 1
ATOM 1621 C C . PHE B 1 14 ? -13.531 1.883 -4.047 1 91.81 14 PHE B C 1
ATOM 1623 O O . PHE B 1 14 ? -12.414 1.803 -4.562 1 91.81 14 PHE B O 1
ATOM 1630 N N . GLU B 1 15 ? -13.883 2.912 -3.365 1 95.38 15 GLU B N 1
ATOM 1631 C CA . GLU B 1 15 ? -13.062 4.117 -3.268 1 95.38 15 GLU B CA 1
ATOM 1632 C C . GLU B 1 15 ? -11.82 3.867 -2.414 1 95.38 15 GLU B C 1
ATOM 1634 O O . GLU B 1 15 ? -10.75 4.398 -2.703 1 95.38 15 GLU B O 1
ATOM 1639 N N . SER B 1 16 ? -11.961 2.992 -1.433 1 95.62 16 SER B N 1
ATOM 1640 C CA . SER B 1 16 ? -10.789 2.625 -0.647 1 95.62 16 SER B CA 1
ATOM 1641 C C . SER B 1 16 ? -9.812 1.796 -1.471 1 95.62 16 SER B C 1
ATOM 1643 O O . SER B 1 16 ? -8.594 1.995 -1.386 1 95.62 16 SER B O 1
ATOM 1645 N N . GLN B 1 17 ? -10.305 0.882 -2.303 1 95.62 17 GLN B N 1
ATOM 1646 C CA . GLN B 1 17 ? -9.453 0.034 -3.135 1 95.62 17 GLN B CA 1
ATOM 1647 C C . GLN B 1 17 ? -8.609 0.869 -4.09 1 95.62 17 GLN B C 1
ATOM 1649 O O . GLN B 1 17 ? -7.395 0.673 -4.18 1 95.62 17 GLN B O 1
ATOM 1654 N N . GLY B 1 18 ? -9.234 1.763 -4.727 1 95.94 18 GLY B N 1
ATOM 1655 C CA . GLY B 1 18 ? -8.508 2.648 -5.625 1 95.94 18 GLY B CA 1
ATOM 1656 C C . GLY B 1 18 ? -7.477 3.5 -4.914 1 95.94 18 GLY B C 1
ATOM 1657 O O . GLY B 1 18 ? -6.344 3.637 -5.387 1 95.94 18 GLY B O 1
ATOM 1658 N N . THR B 1 19 ? -7.895 4.078 -3.822 1 97.44 19 THR B N 1
ATOM 1659 C CA . THR B 1 19 ? -7 4.934 -3.049 1 97.44 19 THR B CA 1
ATOM 1660 C C . THR B 1 19 ? -5.805 4.137 -2.531 1 97.44 19 THR B C 1
ATOM 1662 O O . THR B 1 19 ? -4.672 4.613 -2.574 1 97.44 19 THR B O 1
ATOM 1665 N 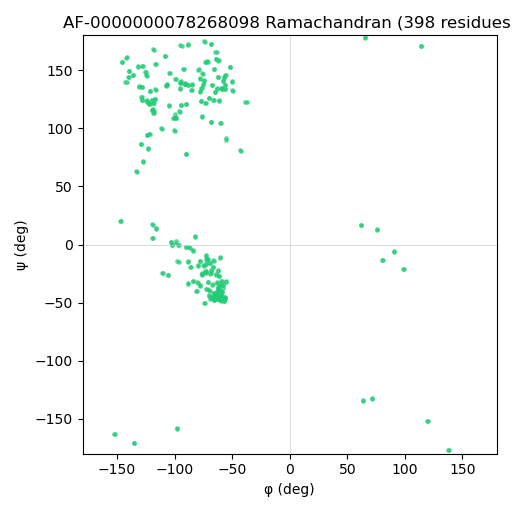N . PHE B 1 20 ? -6.07 2.918 -2.145 1 96.94 20 PHE B N 1
ATOM 1666 C CA . PHE B 1 20 ? -5.008 2.041 -1.662 1 96.94 20 PHE B CA 1
ATOM 1667 C C . PHE B 1 20 ? -3.971 1.798 -2.752 1 96.94 20 PHE B C 1
ATOM 1669 O O . PHE B 1 20 ? -2.768 1.884 -2.5 1 96.94 20 PHE B O 1
ATOM 1676 N N . ARG B 1 21 ? -4.367 1.504 -3.857 1 95.5 21 ARG B N 1
ATOM 1677 C CA . ARG B 1 21 ? -3.438 1.217 -4.945 1 95.5 21 ARG B CA 1
ATOM 1678 C C . ARG B 1 21 ? -2.582 2.438 -5.273 1 95.5 21 ARG B C 1
ATOM 1680 O O . ARG B 1 21 ? -1.389 2.309 -5.551 1 95.5 21 ARG B O 1
ATOM 1687 N N . VAL B 1 22 ? -3.205 3.576 -5.195 1 96.44 22 VAL B N 1
ATOM 1688 C CA . VAL B 1 22 ? -2.484 4.82 -5.445 1 96.44 22 VAL B CA 1
ATOM 1689 C C . VAL B 1 22 ? -1.416 5.023 -4.375 1 96.44 22 VAL B C 1
ATOM 1691 O O . VAL B 1 22 ? -0.288 5.414 -4.68 1 96.44 22 VAL B O 1
ATOM 1694 N N . ILE B 1 23 ? -1.785 4.746 -3.139 1 97.56 23 ILE B N 1
ATOM 1695 C CA . ILE B 1 23 ? -0.838 4.898 -2.041 1 97.56 23 ILE B CA 1
ATOM 1696 C C . ILE B 1 23 ? 0.308 3.902 -2.203 1 97.56 23 ILE B C 1
ATOM 1698 O O . ILE B 1 23 ? 1.477 4.258 -2.025 1 97.56 23 ILE B O 1
ATOM 1702 N N . LEU B 1 24 ? -0.037 2.729 -2.516 1 95.56 24 LEU B N 1
ATOM 1703 C CA . LEU B 1 24 ? 0.983 1.719 -2.777 1 95.56 24 LEU B CA 1
ATOM 1704 C C . LEU B 1 24 ? 1.923 2.172 -3.889 1 95.56 24 LEU B C 1
ATOM 1706 O O . LEU B 1 24 ? 3.143 2.037 -3.77 1 95.56 24 LEU B O 1
ATOM 1710 N N . GLU B 1 25 ? 1.387 2.711 -4.973 1 93.56 25 GLU B N 1
ATOM 1711 C CA . GLU B 1 25 ? 2.18 3.223 -6.086 1 93.56 25 GLU B CA 1
ATOM 1712 C C . GLU B 1 25 ? 3.096 4.355 -5.637 1 93.56 25 GLU B C 1
ATOM 1714 O O . GLU B 1 25 ? 4.285 4.371 -5.965 1 93.56 25 GLU B O 1
ATOM 1719 N N . ALA B 1 26 ? 2.543 5.254 -4.914 1 95.38 26 ALA B N 1
ATOM 1720 C CA . ALA B 1 26 ? 3.305 6.402 -4.43 1 95.38 26 ALA B CA 1
ATOM 1721 C C . ALA B 1 26 ? 4.473 5.961 -3.553 1 95.38 26 ALA B C 1
ATOM 1723 O O . ALA B 1 26 ? 5.574 6.504 -3.654 1 95.38 26 ALA B O 1
ATOM 1724 N N . MET B 1 27 ? 4.238 4.969 -2.732 1 93.62 27 MET B N 1
ATOM 1725 C CA . MET B 1 27 ? 5.266 4.488 -1.814 1 93.62 27 MET B CA 1
ATOM 1726 C C . MET B 1 27 ? 6.305 3.648 -2.551 1 93.62 27 MET B C 1
ATOM 1728 O O . MET B 1 27 ? 7.469 3.6 -2.148 1 93.62 27 MET B O 1
ATOM 1732 N N . SER B 1 28 ? 5.918 3.055 -3.68 1 90.12 28 SER B N 1
ATOM 1733 C CA . SER B 1 28 ? 6.809 2.197 -4.453 1 90.12 28 SER B CA 1
ATOM 1734 C C . SER B 1 28 ? 7.652 3.012 -5.426 1 90.12 28 SER B C 1
ATOM 1736 O O . SER B 1 28 ? 8.688 2.537 -5.91 1 90.12 28 SER B O 1
ATOM 1738 N N . ARG B 1 29 ? 7.176 4.223 -5.695 1 90.62 29 ARG B N 1
ATOM 1739 C CA . ARG B 1 29 ? 7.887 5.148 -6.57 1 90.62 29 ARG B CA 1
ATOM 1740 C C . ARG B 1 29 ? 8.086 6.5 -5.891 1 90.62 29 ARG B C 1
ATOM 1742 O O . ARG B 1 29 ? 7.535 7.512 -6.332 1 90.62 29 ARG B O 1
ATOM 1749 N N . PRO B 1 30 ? 8.953 6.488 -4.934 1 92.5 30 PRO B N 1
ATOM 1750 C CA . PRO B 1 30 ? 9.109 7.672 -4.086 1 92.5 30 PRO B CA 1
ATOM 1751 C C . PRO B 1 30 ? 9.438 8.93 -4.883 1 92.5 30 PRO B C 1
ATOM 1753 O O . PRO B 1 30 ? 10.211 8.875 -5.84 1 92.5 30 PRO B O 1
ATOM 1756 N N . GLY B 1 31 ? 8.758 10 -4.477 1 91.75 31 GLY B N 1
ATOM 1757 C CA . GLY B 1 31 ? 9.047 11.297 -5.078 1 91.75 31 GLY B CA 1
ATOM 1758 C C . GLY B 1 31 ? 8.188 11.586 -6.297 1 91.75 31 GLY B C 1
ATOM 1759 O O . GLY B 1 31 ? 8.227 12.703 -6.832 1 91.75 31 GLY B O 1
ATOM 1760 N N . THR B 1 32 ? 7.434 10.68 -6.734 1 92.25 32 THR B N 1
ATOM 1761 C CA . THR B 1 32 ? 6.602 10.844 -7.922 1 92.25 32 THR B CA 1
ATOM 1762 C C . THR B 1 32 ? 5.195 11.297 -7.535 1 92.25 32 THR B C 1
ATOM 1764 O O . THR B 1 32 ? 4.625 10.805 -6.559 1 92.25 32 THR B O 1
ATOM 1767 N N . LEU B 1 33 ? 4.664 12.242 -8.344 1 94.81 33 LEU B N 1
ATOM 1768 C CA . LEU B 1 33 ? 3.273 12.648 -8.164 1 94.81 33 LEU B CA 1
ATOM 1769 C C . LEU B 1 33 ? 2.326 11.562 -8.664 1 94.81 33 LEU B C 1
ATOM 1771 O O . LEU B 1 33 ? 2.379 11.172 -9.828 1 94.81 33 LEU B O 1
ATOM 1775 N N . VAL B 1 34 ? 1.463 11.055 -7.809 1 95.75 34 VAL B N 1
ATOM 1776 C CA . VAL B 1 34 ? 0.471 10.055 -8.188 1 95.75 34 VAL B CA 1
ATOM 1777 C C . VAL B 1 34 ? -0.934 10.609 -7.973 1 95.75 34 VAL B C 1
ATOM 1779 O O . VAL B 1 34 ? -1.293 11 -6.859 1 95.75 34 VAL B O 1
ATOM 1782 N N . PRO B 1 35 ? -1.751 10.672 -8.961 1 96.56 35 PRO B N 1
ATOM 1783 C CA . PRO B 1 35 ? -3.102 11.219 -8.812 1 96.56 35 PRO B CA 1
ATOM 1784 C C . PRO B 1 35 ? -4 10.352 -7.941 1 96.56 35 PRO B C 1
ATOM 1786 O O . PRO B 1 35 ? -3.957 9.117 -8.031 1 96.56 35 PRO B O 1
ATOM 1789 N N . LEU B 1 36 ? -4.734 10.969 -7.102 1 96.31 36 LEU B N 1
ATOM 1790 C CA . LEU B 1 36 ? -5.746 10.273 -6.312 1 96.31 36 LEU B CA 1
ATOM 1791 C C . LEU B 1 36 ? -7.051 10.148 -7.09 1 96.31 36 LEU B C 1
ATOM 1793 O O . LEU B 1 36 ? -7.516 11.117 -7.695 1 96.31 36 LEU B O 1
ATOM 1797 N N . PRO B 1 37 ? -7.633 9.008 -7.004 1 93.44 37 PRO B N 1
ATOM 1798 C CA . PRO B 1 37 ? -8.844 8.773 -7.805 1 93.44 37 PRO B CA 1
ATOM 1799 C C . PRO B 1 37 ? -10.086 9.391 -7.18 1 93.44 37 PRO B C 1
ATOM 1801 O O . PRO B 1 37 ? -11.109 9.555 -7.859 1 93.44 37 PRO B O 1
ATOM 1804 N N . VAL B 1 38 ? -10.078 9.742 -5.887 1 95.19 38 VAL B N 1
ATOM 1805 C CA . VAL B 1 38 ? -11.289 10.18 -5.195 1 95.19 38 VAL B CA 1
ATOM 1806 C C . VAL B 1 38 ? -10.945 11.289 -4.207 1 95.19 38 VAL B C 1
ATOM 1808 O O . VAL B 1 38 ? -9.875 11.273 -3.59 1 95.19 38 VAL B O 1
ATOM 1811 N N . GLN B 1 39 ? -11.812 12.242 -4.16 1 96.62 39 GLN B N 1
ATOM 1812 C CA . GLN B 1 39 ? -11.82 13.289 -3.139 1 96.62 39 GLN B CA 1
ATOM 1813 C C . GLN B 1 39 ? -13.031 13.156 -2.225 1 96.62 39 GLN B C 1
ATOM 1815 O O . GLN B 1 39 ? -14.117 13.641 -2.553 1 96.62 39 GLN B O 1
ATOM 1820 N N . ALA B 1 40 ? -12.836 12.609 -1.094 1 97.94 40 ALA B N 1
ATOM 1821 C CA . ALA B 1 40 ? -13.938 12.336 -0.177 1 97.94 40 ALA B CA 1
ATOM 1822 C C . ALA B 1 40 ? -14.344 13.602 0.576 1 97.94 40 ALA B C 1
ATOM 1824 O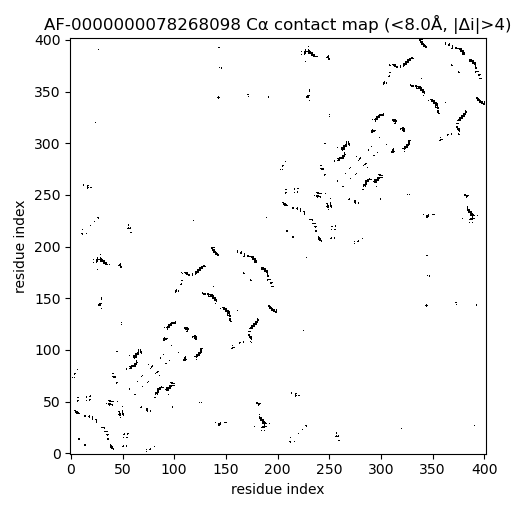 O . ALA B 1 40 ? -13.523 14.492 0.804 1 97.94 40 ALA B O 1
ATOM 1825 N N . GLU B 1 41 ? -15.555 13.672 0.923 1 97.44 41 GLU B N 1
ATOM 1826 C CA . GLU B 1 41 ? -16.047 14.781 1.735 1 97.44 41 GLU B CA 1
ATOM 1827 C C . GLU B 1 41 ? -15.641 14.609 3.197 1 97.44 41 GLU B C 1
ATOM 1829 O O . GLU B 1 41 ? -15.945 13.594 3.818 1 97.44 41 GLU B O 1
ATOM 1834 N N . GLY B 1 42 ? -14.969 15.562 3.738 1 97.06 42 GLY B N 1
ATOM 1835 C CA . GLY B 1 42 ? -14.469 15.461 5.098 1 97.06 42 GLY B CA 1
ATOM 1836 C C . GLY B 1 42 ? -14.703 16.719 5.918 1 97.06 42 GLY B C 1
ATOM 1837 O O . GLY B 1 42 ? -15.492 17.578 5.527 1 97.06 42 GLY B O 1
ATOM 1838 N N . PRO B 1 43 ? -14.117 16.781 7.082 1 96.06 43 PRO B N 1
ATOM 1839 C CA . PRO B 1 43 ? -14.297 17.953 7.949 1 96.06 43 PRO B CA 1
ATOM 1840 C C . PRO B 1 43 ? -13.734 19.234 7.348 1 96.06 43 PRO B C 1
ATOM 1842 O O . PRO B 1 43 ? -12.867 19.172 6.465 1 96.06 43 PRO B O 1
ATOM 1845 N N . VAL B 1 44 ? -14.234 20.281 7.863 1 91.56 44 VAL B N 1
ATOM 1846 C CA . VAL B 1 44 ? -13.719 21.578 7.449 1 91.56 44 VAL B CA 1
ATOM 1847 C C . VAL B 1 44 ? -12.227 21.656 7.734 1 91.56 44 VAL B C 1
ATOM 1849 O O . VAL B 1 44 ? -11.766 21.25 8.797 1 91.56 44 VAL B O 1
ATOM 1852 N N . GLY B 1 45 ? -11.492 22.141 6.758 1 90.88 45 GLY B N 1
ATOM 1853 C CA . GLY B 1 45 ? -10.055 22.281 6.938 1 90.88 45 GLY B CA 1
ATOM 1854 C C . GLY B 1 45 ? -9.266 21.141 6.32 1 90.88 45 GLY B C 1
ATOM 1855 O O . GLY B 1 45 ? -8.062 21.266 6.086 1 90.88 45 GLY B O 1
ATOM 1856 N N . TRP B 1 46 ? -9.945 20.016 6.109 1 94.88 46 TRP B N 1
ATOM 1857 C CA . TRP B 1 46 ? -9.289 18.891 5.438 1 94.88 46 TRP B CA 1
ATOM 1858 C C . TRP B 1 46 ? -9.508 18.953 3.932 1 94.88 46 TRP B C 1
ATOM 1860 O O . TRP B 1 46 ? -10.609 19.281 3.475 1 94.88 46 TRP B O 1
ATOM 1870 N N . SER B 1 47 ? -8.523 18.688 3.176 1 95.69 47 SER B N 1
ATOM 1871 C CA . SER B 1 47 ? -8.758 18.484 1.751 1 95.69 47 SER B CA 1
ATOM 1872 C C . SER B 1 47 ? -9.469 17.156 1.5 1 95.69 47 SER B C 1
ATOM 1874 O O . SER B 1 47 ? -9.43 16.25 2.342 1 95.69 47 SER B O 1
ATOM 1876 N N . GLY B 1 48 ? -10.125 17.094 0.338 1 97.5 48 GLY B N 1
ATOM 1877 C CA . GLY B 1 48 ? -10.703 15.82 -0.064 1 97.5 48 GLY B CA 1
ATOM 1878 C C . GLY B 1 48 ? -9.68 14.703 -0.161 1 97.5 48 GLY B C 1
ATOM 1879 O O . GLY B 1 48 ? -9.961 13.555 0.205 1 97.5 48 GLY B O 1
ATOM 1880 N N . SER B 1 49 ? -8.5 15.07 -0.584 1 98.19 49 SER B N 1
ATOM 1881 C CA . SER B 1 49 ? -7.406 14.109 -0.706 1 98.19 49 SER B CA 1
ATOM 1882 C C . SER B 1 49 ? -6.992 13.57 0.659 1 98.19 49 SER B C 1
ATOM 1884 O O . SER B 1 49 ? -6.871 12.359 0.841 1 98.19 49 SER B O 1
ATOM 1886 N N . MET B 1 50 ? -6.816 14.445 1.601 1 98.25 50 MET B N 1
ATOM 1887 C CA . MET B 1 50 ? -6.438 14.016 2.943 1 98.25 50 MET B CA 1
ATOM 1888 C C . MET B 1 50 ? -7.516 13.125 3.557 1 98.25 50 MET B C 1
ATOM 1890 O O . MET B 1 50 ? -7.207 12.086 4.145 1 98.25 50 MET B O 1
ATOM 1894 N N . THR B 1 51 ? -8.75 13.516 3.357 1 98.56 51 THR B N 1
ATOM 1895 C CA . THR B 1 51 ? -9.867 12.727 3.854 1 98.56 51 THR B CA 1
ATOM 1896 C C . THR B 1 51 ? -9.852 11.32 3.252 1 98.56 51 THR B C 1
ATOM 1898 O O . THR B 1 51 ? -10.008 10.336 3.969 1 98.56 51 THR B O 1
ATOM 1901 N N . SER B 1 52 ? -9.625 11.219 1.972 1 98.56 52 SER B N 1
ATOM 1902 C CA . SER B 1 52 ? -9.57 9.93 1.284 1 98.56 52 SER B CA 1
ATOM 1903 C C . SER B 1 52 ? -8.461 9.047 1.841 1 98.56 52 SER B C 1
ATOM 1905 O O . SER B 1 52 ? -8.672 7.859 2.088 1 98.56 52 SER B O 1
ATOM 1907 N N . VAL B 1 53 ? -7.312 9.648 2.023 1 98.62 53 VAL B N 1
ATOM 1908 C CA . VAL B 1 53 ? -6.156 8.906 2.514 1 98.62 53 VAL B CA 1
ATOM 1909 C C . VAL B 1 53 ? -6.434 8.391 3.926 1 98.62 53 VAL B C 1
ATOM 1911 O O . VAL B 1 53 ? -6.195 7.219 4.223 1 98.62 53 VAL B O 1
ATOM 1914 N N . VAL B 1 54 ? -7 9.211 4.746 1 98.62 54 VAL B N 1
ATOM 1915 C CA . VAL B 1 54 ? -7.27 8.859 6.137 1 98.62 54 VAL B CA 1
ATOM 1916 C C . VAL B 1 54 ? -8.328 7.762 6.203 1 98.62 54 VAL B C 1
ATOM 1918 O O . VAL B 1 54 ? -8.156 6.77 6.91 1 98.62 54 VAL B O 1
ATOM 1921 N N . LEU B 1 55 ? -9.391 7.887 5.453 1 98.19 55 LEU B N 1
ATOM 1922 C CA . LEU B 1 55 ? -10.453 6.891 5.438 1 98.19 55 LEU B CA 1
ATOM 1923 C C . LEU B 1 55 ? -9.922 5.539 4.973 1 98.19 55 LEU B C 1
ATOM 1925 O O . LEU B 1 55 ? -10.438 4.492 5.375 1 98.19 55 LEU B O 1
ATOM 1929 N N . THR B 1 56 ? -8.891 5.582 4.188 1 97.94 56 THR B N 1
ATOM 1930 C CA . THR B 1 56 ? -8.336 4.367 3.598 1 97.94 56 THR B CA 1
ATOM 1931 C C . THR B 1 56 ? -7.383 3.682 4.566 1 97.94 56 THR B C 1
ATOM 1933 O O . THR B 1 56 ? -7.355 2.453 4.656 1 97.94 56 THR B O 1
ATOM 1936 N N . LEU B 1 57 ? -6.703 4.43 5.395 1 97.94 57 LEU B N 1
ATOM 1937 C CA . LEU B 1 57 ? -5.59 3.861 6.148 1 97.94 57 LEU B CA 1
ATOM 1938 C C . LEU B 1 57 ? -5.969 3.654 7.609 1 97.94 57 LEU B C 1
ATOM 1940 O O . LEU B 1 57 ? -5.41 2.789 8.289 1 97.94 57 LEU B O 1
ATOM 1944 N N . CYS B 1 58 ? -6.902 4.406 8.125 1 97.88 58 CYS B N 1
ATOM 1945 C CA . CYS B 1 58 ? -7.16 4.41 9.562 1 97.88 58 CYS B CA 1
ATOM 1946 C C . CYS B 1 58 ? -8.352 3.527 9.898 1 97.88 58 CYS B C 1
ATOM 1948 O O . CYS B 1 58 ? -9.344 3.498 9.164 1 97.88 58 CYS B O 1
ATOM 1950 N N . ASP B 1 59 ? -8.242 2.857 10.992 1 96.25 59 ASP B N 1
ATOM 1951 C CA . ASP B 1 59 ? -9.312 2.02 11.523 1 96.25 59 ASP B CA 1
ATOM 1952 C C . ASP B 1 59 ? -9.234 1.911 13.039 1 96.25 59 ASP B C 1
ATOM 1954 O O . ASP B 1 59 ? -8.547 2.703 13.688 1 96.25 59 ASP B O 1
ATOM 1958 N N . MET B 1 60 ? -9.883 0.955 13.648 1 96.06 60 MET B N 1
ATOM 1959 C CA . MET B 1 60 ? -10.016 0.866 15.094 1 96.06 60 MET B CA 1
ATOM 1960 C C . MET B 1 60 ? -8.695 0.485 15.75 1 96.06 60 MET B C 1
ATOM 1962 O O . MET B 1 60 ? -8.523 0.648 16.953 1 96.06 60 MET B O 1
ATOM 1966 N N . GLU B 1 61 ? -7.738 0.059 14.953 1 95.25 61 GLU B N 1
ATOM 1967 C CA . GLU B 1 61 ? -6.465 -0.405 15.492 1 95.25 61 GLU B CA 1
ATOM 1968 C C . GLU B 1 61 ? -5.371 0.641 15.305 1 95.25 61 GLU B C 1
ATOM 1970 O O . GLU B 1 61 ? -4.219 0.417 15.688 1 95.25 61 GLU B O 1
ATOM 1975 N N . THR B 1 62 ? -5.742 1.73 14.773 1 97.44 62 THR B N 1
ATOM 1976 C CA . THR B 1 62 ? -4.73 2.711 14.391 1 97.44 62 THR B CA 1
ATOM 1977 C C . THR B 1 62 ? -4.977 4.043 15.094 1 97.44 62 THR B C 1
ATOM 1979 O O . THR B 1 62 ? -5.715 4.891 14.586 1 97.44 62 THR B O 1
ATOM 1982 N N . PRO B 1 63 ? -4.305 4.305 16.281 1 98.5 63 PRO B N 1
ATOM 1983 C CA . PRO B 1 63 ? -4.426 5.621 16.906 1 98.5 63 PRO B CA 1
ATOM 1984 C C . PRO B 1 63 ? -3.984 6.758 15.977 1 98.5 63 PRO B C 1
ATOM 1986 O O . PRO B 1 63 ? -2.998 6.617 15.25 1 98.5 63 PRO B O 1
ATOM 1989 N N . VAL B 1 64 ? -4.738 7.875 16.031 1 98.69 64 VAL B N 1
ATOM 1990 C CA . VAL B 1 64 ? -4.477 9 15.148 1 98.69 64 VAL B CA 1
ATOM 1991 C C . VAL B 1 64 ? -4.184 10.258 15.977 1 98.69 64 VAL B C 1
ATOM 1993 O O . VAL B 1 64 ? -4.871 10.531 16.953 1 98.69 64 VAL B O 1
ATOM 1996 N N . TRP B 1 65 ? -3.143 10.906 15.602 1 98.69 65 TRP B N 1
ATOM 1997 C CA . TRP B 1 65 ? -2.812 12.227 16.125 1 98.69 65 TRP B CA 1
ATOM 1998 C C . TRP B 1 65 ? -3.053 13.312 15.086 1 98.69 65 TRP B C 1
ATOM 2000 O O . TRP B 1 65 ? -2.715 13.133 13.906 1 98.69 65 TRP B O 1
ATOM 2010 N N . LEU B 1 66 ? -3.641 14.406 15.508 1 98 66 LEU B N 1
ATOM 2011 C CA . LEU B 1 66 ? -3.902 15.555 14.641 1 98 66 LEU B CA 1
ATOM 2012 C C . LEU B 1 66 ? -3.129 16.781 15.109 1 98 66 LEU B C 1
ATOM 2014 O O . LEU B 1 66 ? -3.039 17.031 16.312 1 98 66 LEU B O 1
ATOM 2018 N N . ASP B 1 67 ? -2.508 17.422 14.18 1 96.25 67 ASP B N 1
ATOM 2019 C CA . ASP B 1 67 ? -1.94 18.703 14.602 1 96.25 67 ASP B CA 1
ATOM 2020 C C . ASP B 1 67 ? -3.039 19.719 14.922 1 96.25 67 ASP B C 1
ATOM 2022 O O . ASP B 1 67 ? -4.219 19.453 14.688 1 96.25 67 ASP B O 1
ATOM 2026 N N . ALA B 1 68 ? -2.725 20.859 15.453 1 94.31 68 ALA B N 1
ATOM 2027 C CA . ALA B 1 68 ? -3.68 21.828 15.984 1 94.31 68 ALA B CA 1
ATOM 2028 C C . ALA B 1 68 ? -4.594 22.359 14.883 1 94.31 68 ALA B C 1
ATOM 2030 O O . ALA B 1 68 ? -5.781 22.594 15.117 1 94.31 68 ALA B O 1
ATOM 2031 N N . ALA B 1 69 ? -4.121 22.484 13.68 1 93.06 69 ALA B N 1
ATOM 2032 C CA . ALA B 1 69 ? -4.844 23.125 12.586 1 93.06 69 ALA B CA 1
ATOM 2033 C C . ALA B 1 69 ? -5.988 22.25 12.094 1 93.06 69 ALA B C 1
ATOM 2035 O O . ALA B 1 69 ? -6.977 22.75 11.555 1 93.06 69 ALA B O 1
ATOM 2036 N N . CYS B 1 70 ? -5.914 20.969 12.305 1 93.94 70 CYS B N 1
ATOM 2037 C CA . CYS B 1 70 ? -6.949 20.078 11.773 1 93.94 70 CYS B CA 1
ATOM 2038 C C . CYS B 1 70 ? -7.648 19.328 12.898 1 93.94 70 CYS B C 1
ATOM 2040 O O . CYS B 1 70 ? -8.422 18.406 12.648 1 93.94 70 CYS B O 1
ATOM 2042 N N . ASN B 1 71 ? -7.297 19.688 14.07 1 95.62 71 ASN B N 1
ATOM 2043 C CA . ASN B 1 71 ? -7.91 19.078 15.25 1 95.62 71 ASN B CA 1
ATOM 2044 C C . ASN B 1 71 ? -9.148 19.844 15.695 1 95.62 71 ASN B C 1
ATOM 2046 O O . ASN B 1 71 ? -9.109 20.578 16.688 1 95.62 71 ASN B O 1
ATOM 2050 N N . THR B 1 72 ? -10.227 19.672 15.039 1 95.56 72 THR B N 1
ATOM 2051 C CA . THR B 1 72 ? -11.5 20.281 15.367 1 95.56 72 THR B CA 1
ATOM 2052 C C . THR B 1 72 ? -12.484 19.25 15.914 1 95.56 72 THR B C 1
ATOM 2054 O O . THR B 1 72 ? -12.297 18.047 15.711 1 95.56 72 THR B O 1
ATOM 2057 N N . GLU B 1 73 ? -13.477 19.719 16.547 1 95.56 73 GLU B N 1
ATOM 2058 C CA . GLU B 1 73 ? -14.516 18.812 17.047 1 95.56 73 GLU B CA 1
ATOM 2059 C C . GLU B 1 73 ? -15.156 18.031 15.906 1 95.56 73 GLU B C 1
ATOM 2061 O O . GLU B 1 73 ? -15.477 16.859 16.062 1 95.56 73 GLU B O 1
ATOM 2066 N N . GLU B 1 74 ? -15.391 18.688 14.828 1 96.06 74 GLU B N 1
ATOM 2067 C CA . GLU B 1 74 ? -15.961 18.016 13.664 1 96.06 74 GLU B CA 1
ATOM 2068 C C . GLU B 1 74 ? -15.055 16.891 13.164 1 96.06 74 GLU B C 1
ATOM 2070 O O . GLU B 1 74 ? -15.523 15.812 12.828 1 96.06 74 GLU B O 1
ATOM 2075 N N . ALA B 1 75 ? -13.766 17.156 13.109 1 97.31 75 ALA B N 1
ATOM 2076 C CA . ALA B 1 75 ? -12.797 16.156 12.664 1 97.31 75 ALA B CA 1
ATOM 2077 C C . ALA B 1 75 ? -12.789 14.945 13.586 1 97.31 75 ALA B C 1
ATOM 2079 O O . ALA B 1 75 ? -12.758 13.797 13.125 1 97.31 75 ALA B O 1
ATOM 2080 N N . LEU B 1 76 ? -12.852 15.258 14.875 1 97.5 76 LEU B N 1
ATOM 2081 C CA . LEU B 1 76 ? -12.852 14.18 15.852 1 97.5 76 LEU B CA 1
ATOM 2082 C C . LEU B 1 76 ? -14.094 13.312 15.711 1 97.5 76 LEU B C 1
ATOM 2084 O O . LEU B 1 76 ? -14.008 12.078 15.727 1 97.5 76 LEU B O 1
ATOM 2088 N N . ARG B 1 77 ? -15.188 13.914 15.547 1 97.25 77 ARG B N 1
ATOM 2089 C CA . ARG B 1 77 ? -16.438 13.188 15.367 1 97.25 77 ARG B CA 1
ATOM 2090 C C . ARG B 1 77 ? -16.422 12.383 14.062 1 97.25 77 ARG B C 1
ATOM 2092 O O . ARG B 1 77 ? -16.891 11.242 14.031 1 97.25 77 ARG B O 1
ATOM 2099 N N . PHE B 1 78 ? -15.938 13.016 13.062 1 98.25 78 PHE B N 1
ATOM 2100 C CA . PHE B 1 78 ? -15.836 12.367 11.758 1 98.25 78 PHE B CA 1
ATOM 2101 C C . PHE B 1 78 ? -15.008 11.086 11.852 1 98.25 78 PHE B C 1
ATOM 2103 O O . PHE B 1 78 ? -15.43 10.031 11.367 1 98.25 78 PHE B O 1
ATOM 2110 N N . LEU B 1 79 ? -13.82 11.148 12.492 1 98.06 79 LEU B N 1
ATOM 2111 C CA . LEU B 1 79 ? -12.906 10.023 12.609 1 98.06 79 LEU B CA 1
ATOM 2112 C C . LEU B 1 79 ? -13.516 8.914 13.469 1 98.06 79 LEU B C 1
ATOM 2114 O O . LEU B 1 79 ? -13.414 7.734 13.133 1 98.06 79 LEU B O 1
ATOM 2118 N N . ARG B 1 80 ? -14.148 9.281 14.523 1 97.19 80 ARG B N 1
ATOM 2119 C CA . ARG B 1 80 ? -14.797 8.297 15.383 1 97.19 80 ARG B CA 1
ATOM 2120 C C . ARG B 1 80 ? -15.914 7.574 14.633 1 97.19 80 ARG B C 1
ATOM 2122 O O . ARG B 1 80 ? -16.078 6.359 14.766 1 97.19 80 ARG B O 1
ATOM 2129 N N . PHE B 1 81 ? -16.609 8.359 13.867 1 96.81 81 PHE B N 1
ATOM 2130 C CA . PHE B 1 81 ? -17.766 7.812 13.156 1 96.81 81 PHE B CA 1
ATOM 2131 C C . PHE B 1 81 ? -17.312 6.922 12 1 96.81 81 PHE B C 1
ATOM 2133 O O . PHE B 1 81 ? -17.781 5.789 11.875 1 96.81 81 PHE B O 1
ATOM 2140 N N . HIS B 1 82 ? -16.422 7.359 11.125 1 96.56 82 HIS B N 1
ATOM 2141 C CA . HIS B 1 82 ? -16.109 6.68 9.875 1 96.56 82 HIS B CA 1
ATOM 2142 C C . HIS B 1 82 ? -15 5.656 10.07 1 96.56 82 HIS B C 1
ATOM 2144 O O . HIS B 1 82 ? -14.984 4.613 9.406 1 96.56 82 HIS B O 1
ATOM 2150 N N . CYS B 1 83 ? -14.062 5.938 10.984 1 96.62 83 CYS B N 1
ATOM 2151 C CA . CYS B 1 83 ? -12.883 5.082 11.125 1 96.62 83 CYS B CA 1
ATOM 2152 C C . CYS B 1 83 ? -12.914 4.324 12.445 1 96.62 83 CYS B C 1
ATOM 2154 O O . CYS B 1 83 ? -12.234 3.309 12.602 1 96.62 83 CYS B O 1
ATOM 2156 N N . GLY B 1 84 ? -13.617 4.855 13.438 1 97.06 84 GLY B N 1
ATOM 2157 C CA . GLY B 1 84 ? -13.586 4.281 14.773 1 97.06 84 GLY B CA 1
ATOM 2158 C C . GLY B 1 84 ? -12.203 4.301 15.398 1 97.06 84 GLY B C 1
ATOM 2159 O O . GLY B 1 84 ? -11.93 3.553 16.344 1 97.06 84 GLY B O 1
ATOM 2160 N N . CYS B 1 85 ? -11.32 5.051 14.898 1 96.88 85 CYS B N 1
ATOM 2161 C CA . CYS B 1 85 ? -9.93 5.008 15.328 1 96.88 85 CYS B CA 1
ATOM 2162 C C . CYS B 1 85 ? -9.742 5.734 16.656 1 96.88 85 CYS B C 1
ATOM 2164 O O . CYS B 1 85 ? -10.383 6.762 16.891 1 96.88 85 CYS B O 1
ATOM 2166 N N . PRO B 1 86 ? -8.891 5.223 17.5 1 97.88 86 PRO B N 1
ATOM 2167 C CA . PRO B 1 86 ? -8.523 5.984 18.703 1 97.88 86 PRO B CA 1
ATOM 2168 C C . PRO B 1 86 ? -7.828 7.305 18.375 1 97.88 86 PRO B C 1
ATOM 2170 O O . PRO B 1 86 ? -7.086 7.383 17.391 1 97.88 86 PRO B O 1
ATOM 2173 N N . LEU B 1 87 ? -8.125 8.25 19.172 1 98.25 87 LEU B N 1
ATOM 2174 C CA . LEU B 1 87 ? -7.445 9.539 19.062 1 98.25 87 LEU B CA 1
ATOM 2175 C C . LEU B 1 87 ? -6.457 9.734 20.203 1 98.25 87 LEU B C 1
ATOM 2177 O O . LEU B 1 87 ? -6.742 9.367 21.344 1 98.25 87 LEU B O 1
ATOM 2181 N N . THR B 1 88 ? -5.301 10.266 19.875 1 98.25 88 THR B N 1
ATOM 2182 C CA . THR B 1 88 ? -4.273 10.453 20.906 1 98.25 88 THR B CA 1
ATOM 2183 C C . THR B 1 88 ? -3.762 11.891 20.891 1 98.25 88 THR B C 1
ATOM 2185 O O . THR B 1 88 ? -3.711 12.531 19.844 1 98.25 88 THR B O 1
ATOM 2188 N N . ASP B 1 89 ? -3.277 12.328 22.078 1 96.81 89 ASP B N 1
ATOM 2189 C CA . ASP B 1 89 ? -2.682 13.648 22.203 1 96.81 89 ASP B CA 1
ATOM 2190 C C . ASP B 1 89 ? -1.157 13.578 22.156 1 96.81 89 ASP B C 1
ATOM 2192 O O . ASP B 1 89 ? -0.477 14.602 22.219 1 96.81 89 ASP B O 1
ATOM 2196 N N . THR B 1 90 ? -0.668 12.43 21.969 1 97.06 90 THR B N 1
ATOM 2197 C CA . THR B 1 90 ? 0.773 12.211 21.984 1 97.06 90 THR B CA 1
ATOM 2198 C C . THR B 1 90 ? 1.245 11.672 20.625 1 97.06 90 THR B C 1
ATOM 2200 O O . THR B 1 90 ? 0.934 10.539 20.266 1 97.06 90 THR B O 1
ATOM 2203 N N . PRO B 1 91 ? 2.068 12.414 19.922 1 97.88 91 PRO B N 1
ATOM 2204 C CA . PRO B 1 91 ? 2.547 11.953 18.625 1 97.88 91 PRO B CA 1
ATOM 2205 C C . PRO B 1 91 ? 3.225 10.586 18.703 1 97.88 91 PRO B C 1
ATOM 2207 O O . PRO B 1 91 ? 3.076 9.773 17.781 1 97.88 91 PRO B O 1
ATOM 2210 N N . ALA B 1 92 ? 3.861 10.258 19.781 1 98.06 92 ALA B N 1
ATOM 2211 C CA . ALA B 1 92 ? 4.645 9.031 19.938 1 98.06 92 ALA B CA 1
ATOM 2212 C C . ALA B 1 92 ? 3.738 7.805 19.969 1 98.06 92 ALA B C 1
ATOM 2214 O O . ALA B 1 92 ? 4.207 6.676 19.812 1 98.06 92 ALA B O 1
ATOM 2215 N N . LYS B 1 93 ? 2.514 7.996 20.172 1 98.12 93 LYS B N 1
ATOM 2216 C CA . LYS B 1 93 ? 1.57 6.887 20.266 1 98.12 93 LYS B CA 1
ATOM 2217 C C . LYS B 1 93 ? 0.764 6.734 18.984 1 98.12 93 LYS B C 1
ATOM 2219 O O . LYS B 1 93 ? -0.063 5.828 18.875 1 98.12 93 LYS B O 1
ATOM 2224 N N . ALA B 1 94 ? 0.992 7.562 18.031 1 98.69 94 ALA B N 1
ATOM 2225 C CA . ALA B 1 94 ? 0.173 7.598 16.828 1 98.69 94 ALA B CA 1
ATOM 2226 C C . ALA B 1 94 ? 0.662 6.578 15.797 1 98.69 94 ALA B C 1
ATOM 2228 O O . ALA B 1 94 ? 1.863 6.477 15.539 1 98.69 94 ALA B O 1
ATOM 2229 N N . SER B 1 95 ? -0.296 5.844 15.258 1 98.44 95 SER B N 1
ATOM 2230 C CA . SER B 1 95 ? 0.002 5.082 14.047 1 98.44 95 SER B CA 1
ATOM 2231 C C . SER B 1 95 ? 0.001 5.984 12.812 1 98.44 95 SER B C 1
ATOM 2233 O O . SER B 1 95 ? 0.773 5.766 11.875 1 98.44 95 SER B O 1
ATOM 2235 N N . PHE B 1 96 ? -0.91 6.941 12.875 1 98.75 96 PHE B N 1
ATOM 2236 C CA . PHE B 1 96 ? -0.994 7.949 11.828 1 98.75 96 PHE B CA 1
ATOM 2237 C C . PHE B 1 96 ? -1.051 9.352 12.422 1 98.75 96 PHE B C 1
ATOM 2239 O O . PHE B 1 96 ? -1.734 9.578 13.422 1 98.75 96 PHE B O 1
ATOM 2246 N N . ALA B 1 97 ? -0.304 10.25 11.852 1 98.69 97 ALA B N 1
ATOM 2247 C CA . ALA B 1 97 ? -0.343 11.664 12.203 1 98.69 97 ALA B CA 1
ATOM 2248 C C . ALA B 1 97 ? -0.806 12.508 11.023 1 98.69 97 ALA B C 1
ATOM 2250 O O . ALA B 1 97 ? -0.239 12.43 9.93 1 98.69 97 ALA B O 1
ATOM 2251 N N . VAL B 1 98 ? -1.805 13.281 11.227 1 98.5 98 VAL B N 1
ATOM 2252 C CA . VAL B 1 98 ? -2.342 14.148 10.18 1 98.5 98 VAL B CA 1
ATOM 2253 C C . VAL B 1 98 ? -1.915 15.594 10.445 1 98.5 98 VAL B C 1
ATOM 2255 O O . VAL B 1 98 ? -2.232 16.156 11.492 1 98.5 98 VAL B O 1
ATOM 2258 N N . LEU B 1 99 ? -1.213 16.109 9.5 1 97.19 99 LEU B N 1
ATOM 2259 C CA . LEU B 1 99 ? -0.688 17.469 9.641 1 97.19 99 LEU B CA 1
ATOM 2260 C C . LEU B 1 99 ? -1.175 18.359 8.508 1 97.19 99 LEU B C 1
ATOM 2262 O O . LEU B 1 99 ? -0.856 18.125 7.34 1 97.19 99 LEU B O 1
ATOM 2266 N N . ALA B 1 100 ? -1.862 19.406 8.859 1 94.75 100 ALA B N 1
ATOM 2267 C CA . ALA B 1 100 ? -2.398 20.359 7.883 1 94.75 100 ALA B CA 1
ATOM 2268 C C . ALA B 1 100 ? -1.472 21.562 7.715 1 94.75 100 ALA B C 1
ATOM 2270 O O . ALA B 1 100 ? -1.589 22.312 6.746 1 94.75 100 ALA B O 1
ATOM 2271 N N . GLN B 1 101 ? -0.565 21.703 8.648 1 92.19 101 GLN B N 1
ATOM 2272 C CA . GLN B 1 101 ? 0.354 22.828 8.609 1 92.19 101 GLN B CA 1
ATOM 2273 C C . GLN B 1 101 ? 1.806 22.359 8.617 1 92.19 101 GLN B C 1
ATOM 2275 O O . GLN B 1 101 ? 2.418 22.234 9.68 1 92.19 101 GLN B O 1
ATOM 2280 N N . PRO B 1 102 ? 2.387 22.234 7.438 1 90.56 102 PRO B N 1
ATOM 2281 C CA . PRO B 1 102 ? 3.756 21.719 7.348 1 90.56 102 PRO B CA 1
ATOM 2282 C C . PRO B 1 102 ? 4.762 22.562 8.117 1 90.56 102 PRO B C 1
ATOM 2284 O O . PRO B 1 102 ? 5.742 22.047 8.648 1 90.56 102 PRO B O 1
ATOM 2287 N N . GLY B 1 103 ? 4.484 23.859 8.18 1 89.94 103 GLY B N 1
ATOM 2288 C CA . GLY B 1 103 ? 5.395 24.766 8.844 1 89.94 103 GLY B CA 1
ATOM 2289 C C . GLY B 1 103 ? 5.488 24.531 10.344 1 89.94 103 GLY B C 1
ATOM 2290 O O . GLY B 1 103 ? 6.418 25.016 10.992 1 89.94 103 GLY B O 1
ATOM 2291 N N . ARG B 1 104 ? 4.594 23.766 10.93 1 90 104 ARG B N 1
ATOM 2292 C CA . ARG B 1 104 ? 4.574 23.516 12.367 1 90 104 ARG B CA 1
ATOM 2293 C C . ARG B 1 104 ? 4.82 22.047 12.664 1 90 104 ARG B C 1
ATOM 2295 O O . ARG B 1 104 ? 4.535 21.578 13.773 1 90 104 ARG B O 1
ATOM 2302 N N . MET B 1 105 ? 5.266 21.328 11.703 1 92 105 MET B N 1
ATOM 2303 C CA . MET B 1 105 ? 5.516 19.906 11.891 1 92 105 MET B CA 1
ATOM 2304 C C . MET B 1 105 ? 6.574 19.672 12.961 1 92 105 MET B C 1
ATOM 2306 O O . MET B 1 105 ? 7.652 20.266 12.914 1 92 105 MET B O 1
ATOM 2310 N N . PRO B 1 106 ? 6.23 18.891 13.977 1 94 106 PRO B N 1
ATOM 2311 C CA . PRO B 1 106 ? 7.285 18.547 14.93 1 94 106 PRO B CA 1
ATOM 2312 C C . PRO B 1 106 ? 8.398 17.703 14.289 1 94 106 PRO B C 1
ATOM 2314 O O . PRO B 1 106 ? 8.266 17.266 13.148 1 94 106 PRO B O 1
ATOM 2317 N N . SER B 1 107 ? 9.492 17.625 15.031 1 95.31 107 SER B N 1
ATOM 2318 C CA . SER B 1 107 ? 10.555 16.734 14.586 1 95.31 107 SER B CA 1
ATOM 2319 C C . SER B 1 107 ? 10.039 15.312 14.398 1 95.31 107 SER B C 1
ATOM 2321 O O . SER B 1 107 ? 9.18 14.852 15.156 1 95.31 107 SER B O 1
ATOM 2323 N N . LEU B 1 108 ? 10.562 14.594 13.445 1 97.12 108 LEU B N 1
ATOM 2324 C CA . LEU B 1 108 ? 10.102 13.25 13.125 1 97.12 108 LEU B CA 1
ATOM 2325 C C . LEU B 1 108 ? 10.359 12.297 14.297 1 97.12 108 LEU B C 1
ATOM 2327 O O . LEU B 1 108 ? 9.617 11.336 14.484 1 97.12 108 LEU B O 1
ATOM 2331 N N . GLU B 1 109 ? 11.328 12.633 15.094 1 96.69 109 GLU B N 1
ATOM 2332 C CA . GLU B 1 109 ? 11.703 11.758 16.203 1 96.69 109 GLU B CA 1
ATOM 2333 C C . GLU B 1 109 ? 10.656 11.789 17.312 1 96.69 109 GLU B C 1
ATOM 2335 O O . GLU B 1 109 ? 10.68 10.953 18.219 1 96.69 109 GLU B O 1
ATOM 2340 N N . THR B 1 110 ? 9.758 12.734 17.25 1 97.62 110 THR B N 1
ATOM 2341 C CA . THR B 1 110 ? 8.695 12.828 18.25 1 97.62 110 THR B CA 1
ATOM 2342 C C . THR B 1 110 ? 7.629 11.766 18.016 1 97.62 110 THR B C 1
ATOM 2344 O O . THR B 1 110 ? 6.816 11.484 18.891 1 97.62 110 THR B O 1
ATOM 2347 N N . PHE B 1 111 ? 7.602 11.211 16.844 1 98.38 111 PHE B N 1
ATOM 2348 C CA . PHE B 1 111 ? 6.617 10.188 16.5 1 98.38 111 PHE B CA 1
ATOM 2349 C C . PHE B 1 111 ? 7.133 8.805 16.859 1 98.38 111 PHE B C 1
ATOM 2351 O O . PHE B 1 111 ? 8.273 8.656 17.312 1 98.38 111 PHE B O 1
ATOM 2358 N N . SER B 1 112 ? 6.238 7.832 16.734 1 98.62 112 SER B N 1
ATOM 2359 C CA . SER B 1 112 ? 6.684 6.457 16.922 1 98.62 112 SER B CA 1
ATOM 2360 C C . SER B 1 112 ? 7.664 6.039 15.828 1 98.62 112 SER B C 1
ATOM 2362 O O . SER B 1 112 ? 7.359 6.145 14.641 1 98.62 112 SER B O 1
ATOM 2364 N N . LEU B 1 113 ? 8.812 5.598 16.219 1 98 113 LEU B N 1
ATOM 2365 C CA . LEU B 1 113 ? 9.852 5.219 15.273 1 98 113 LEU B CA 1
ATOM 2366 C C . LEU B 1 113 ? 9.844 3.715 15.023 1 98 113 LEU B C 1
ATOM 2368 O O . LEU B 1 113 ? 10.602 3.217 14.188 1 98 113 LEU B O 1
ATOM 2372 N N . GLY B 1 114 ? 8.883 2.992 15.719 1 96.62 114 GLY B N 1
ATOM 2373 C CA . GLY B 1 114 ? 8.945 1.541 15.688 1 96.62 114 GLY B CA 1
ATOM 2374 C C . GLY B 1 114 ? 10.188 0.981 16.359 1 96.62 114 GLY B C 1
ATOM 2375 O O . GLY B 1 114 ? 10.953 1.724 16.984 1 96.62 114 GLY B O 1
ATOM 2376 N N . SER B 1 115 ? 10.289 -0.304 16.406 1 96.19 115 SER B N 1
ATOM 2377 C CA . SER B 1 115 ? 11.469 -1.003 16.891 1 96.19 115 SER B CA 1
ATOM 2378 C C . SER B 1 115 ? 12.102 -1.859 15.805 1 96.19 115 SER B C 1
ATOM 2380 O O . SER B 1 115 ? 11.531 -2.012 14.719 1 96.19 115 SER B O 1
ATOM 2382 N N . VAL B 1 116 ? 13.281 -2.291 16.094 1 90.94 116 VAL B N 1
ATOM 2383 C CA . VAL B 1 116 ? 13.938 -3.176 15.141 1 90.94 116 VAL B CA 1
ATOM 2384 C C . VAL B 1 116 ? 13.102 -4.434 14.938 1 90.94 116 VAL B C 1
ATOM 2386 O O . VAL B 1 116 ? 12.969 -4.926 13.812 1 90.94 116 VAL B O 1
ATOM 2389 N N . GLU B 1 117 ? 12.469 -4.844 16 1 92 117 GLU B N 1
ATOM 2390 C CA . GLU B 1 117 ? 11.656 -6.055 15.961 1 92 117 GLU B CA 1
ATOM 2391 C C . GLU B 1 117 ? 10.289 -5.781 15.344 1 92 117 GLU B C 1
ATOM 2393 O O . GLU B 1 117 ? 9.734 -6.641 14.656 1 92 117 GLU B O 1
ATOM 2398 N N . TYR B 1 118 ? 9.766 -4.586 15.531 1 93.06 118 TYR B N 1
ATOM 2399 C CA . TYR B 1 118 ? 8.438 -4.215 15.062 1 93.06 118 TYR B CA 1
ATOM 2400 C C . TYR B 1 118 ? 8.461 -2.857 14.367 1 93.06 118 TYR B C 1
ATOM 2402 O O . TYR B 1 118 ? 7.816 -1.91 14.828 1 93.06 118 TYR B O 1
ATOM 2410 N N . PRO B 1 119 ? 9.219 -2.803 13.227 1 91.31 119 PRO B N 1
ATOM 2411 C CA . PRO B 1 119 ? 9.352 -1.512 12.547 1 91.31 119 PRO B CA 1
ATOM 2412 C C . PRO B 1 119 ? 8.016 -0.972 12.047 1 91.31 119 PRO B C 1
ATOM 2414 O O . PRO B 1 119 ? 7.867 0.239 11.859 1 91.31 119 PRO B O 1
ATOM 2417 N N . GLU B 1 120 ? 6.988 -1.88 11.844 1 90.31 120 GLU B N 1
ATOM 2418 C CA . GLU B 1 120 ? 5.691 -1.484 11.305 1 90.31 120 GLU B CA 1
ATOM 2419 C C . GLU B 1 120 ? 4.883 -0.706 12.344 1 90.31 120 GLU B C 1
ATOM 2421 O O . GLU B 1 120 ? 3.869 -0.089 12.008 1 90.31 120 GLU B O 1
ATOM 2426 N N . LYS B 1 121 ? 5.336 -0.654 13.578 1 95.19 121 LYS B N 1
ATOM 2427 C CA . LYS B 1 121 ? 4.648 0.121 14.602 1 95.19 121 LYS B CA 1
ATOM 2428 C C . LYS B 1 121 ? 5.035 1.595 14.531 1 95.19 121 LYS B C 1
ATOM 2430 O O . LYS B 1 121 ? 4.613 2.395 15.375 1 95.19 121 LYS B O 1
ATOM 2435 N N . SER B 1 122 ? 5.77 1.933 13.523 1 97.44 122 SER B N 1
ATOM 2436 C CA . SER B 1 122 ? 6.164 3.322 13.312 1 97.44 122 SER B CA 1
ATOM 2437 C C . SER B 1 122 ? 4.988 4.156 12.812 1 97.44 122 SER B C 1
ATOM 2439 O O . SER B 1 122 ? 4.004 3.615 12.312 1 97.44 122 SER B O 1
ATOM 2441 N N . THR B 1 123 ? 5.078 5.426 13.039 1 98.56 123 THR B N 1
ATOM 2442 C CA . THR B 1 123 ? 4.062 6.363 12.578 1 98.56 123 THR B CA 1
ATOM 2443 C C . THR B 1 123 ? 4.211 6.629 11.086 1 98.56 123 THR B C 1
ATOM 2445 O O . THR B 1 123 ? 5.324 6.77 10.578 1 98.56 123 THR B O 1
ATOM 2448 N N . THR B 1 124 ? 3.117 6.613 10.367 1 98.25 124 THR B N 1
ATOM 2449 C CA . THR B 1 124 ? 3.062 7.23 9.047 1 98.25 124 THR B CA 1
ATOM 2450 C C . THR B 1 124 ? 2.535 8.656 9.141 1 98.25 124 THR B C 1
ATOM 2452 O O . THR B 1 124 ? 1.411 8.883 9.594 1 98.25 124 THR B O 1
ATOM 2455 N N . VAL B 1 125 ? 3.342 9.578 8.711 1 98.56 125 VAL B N 1
ATOM 2456 C CA . VAL B 1 125 ? 2.955 10.984 8.75 1 98.56 125 VAL B CA 1
ATOM 2457 C C . VAL B 1 125 ? 2.256 11.359 7.441 1 98.56 125 VAL B C 1
ATOM 2459 O O . VAL B 1 125 ? 2.805 11.156 6.355 1 98.56 125 VAL B O 1
ATOM 2462 N N . LEU B 1 126 ? 1.041 11.812 7.562 1 98.62 126 LEU B N 1
ATOM 2463 C CA . LEU B 1 126 ? 0.271 12.359 6.453 1 98.62 126 LEU B CA 1
ATOM 2464 C C . LEU B 1 126 ? 0.327 13.883 6.453 1 98.62 126 LEU B C 1
ATOM 2466 O O . LEU B 1 126 ? -0.279 14.531 7.309 1 98.62 126 LEU B O 1
ATOM 2470 N N . LEU B 1 127 ? 1.035 14.445 5.484 1 98.25 127 LEU B N 1
ATOM 2471 C CA . LEU B 1 127 ? 1.38 15.859 5.52 1 98.25 127 LEU B CA 1
ATOM 2472 C C . LEU B 1 127 ? 0.802 16.594 4.312 1 98.25 127 LEU B C 1
ATOM 2474 O O . LEU B 1 127 ? 1.075 16.219 3.17 1 98.25 127 LEU B O 1
ATOM 2478 N N . THR B 1 128 ? 0.033 17.641 4.609 1 97.56 128 THR B N 1
ATOM 2479 C CA . THR B 1 128 ? -0.462 18.484 3.531 1 97.56 128 THR B CA 1
ATOM 2480 C C . THR B 1 128 ? 0.694 19.172 2.801 1 97.56 128 THR B C 1
ATOM 2482 O O . THR B 1 128 ? 1.638 19.656 3.432 1 97.56 128 THR B O 1
ATOM 2485 N N . SER B 1 129 ? 0.637 19.141 1.512 1 96.94 129 SER B N 1
ATOM 2486 C CA . SER B 1 129 ? 1.661 19.781 0.688 1 96.94 129 SER B CA 1
ATOM 248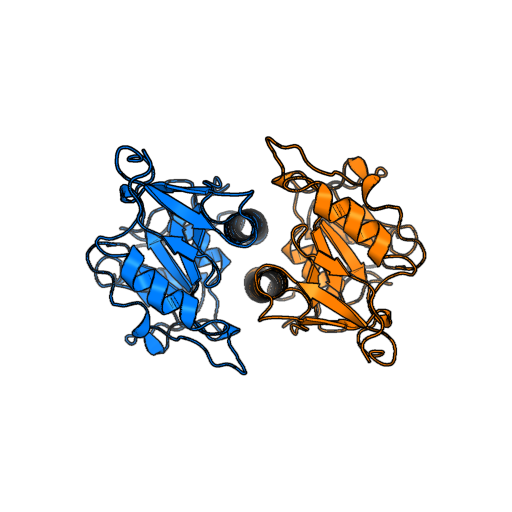7 C C . SER B 1 129 ? 1.045 20.484 -0.518 1 96.94 129 SER B C 1
ATOM 2489 O O . SER B 1 129 ? -0.011 20.078 -1.007 1 96.94 129 SER B O 1
ATOM 2491 N N . ASP B 1 130 ? 1.674 21.531 -0.935 1 94.62 130 ASP B N 1
ATOM 2492 C CA . ASP B 1 130 ? 1.314 22.234 -2.162 1 94.62 130 ASP B CA 1
ATOM 2493 C C . ASP B 1 130 ? 2.256 21.859 -3.305 1 94.62 130 ASP B C 1
ATOM 2495 O O . ASP B 1 130 ? 3.412 22.297 -3.326 1 94.62 130 ASP B O 1
ATOM 2499 N N . PHE B 1 131 ? 1.744 21.109 -4.258 1 95.06 131 PHE B N 1
ATOM 2500 C CA . PHE B 1 131 ? 2.574 20.609 -5.34 1 95.06 131 PHE B CA 1
ATOM 2501 C C . PHE B 1 131 ? 2.588 21.578 -6.516 1 95.06 131 PHE B C 1
ATOM 2503 O O . PHE B 1 131 ? 3.254 21.328 -7.523 1 95.06 131 PHE B O 1
ATOM 2510 N N . SER B 1 132 ? 1.838 22.672 -6.41 1 92.56 132 SER B N 1
ATOM 2511 C CA . SER B 1 132 ? 1.772 23.625 -7.512 1 92.56 132 SER B CA 1
ATOM 2512 C C . SER B 1 132 ? 3.062 24.438 -7.621 1 92.56 132 SER B C 1
ATOM 2514 O O . SER B 1 132 ? 3.359 25 -8.672 1 92.56 132 SER B O 1
ATOM 2516 N N . ASN B 1 133 ? 3.779 24.531 -6.578 1 85.5 133 ASN B N 1
ATOM 2517 C CA . ASN B 1 133 ? 5.051 25.25 -6.555 1 85.5 133 ASN B CA 1
ATOM 2518 C C . ASN B 1 133 ? 6.234 24.281 -6.68 1 85.5 133 ASN B C 1
ATOM 2520 O O . ASN B 1 133 ? 6.645 23.672 -5.695 1 85.5 133 ASN B O 1
ATOM 2524 N N . ASP B 1 134 ? 6.723 24.156 -7.844 1 81.75 134 ASP B N 1
ATOM 2525 C CA . ASP B 1 134 ? 7.871 23.281 -8.023 1 81.75 134 ASP B CA 1
ATOM 2526 C C . ASP B 1 134 ? 9.078 24.062 -8.555 1 81.75 134 ASP B C 1
ATOM 2528 O O . ASP B 1 134 ? 10.016 23.469 -9.086 1 81.75 134 ASP B O 1
ATOM 2532 N N . VAL B 1 135 ? 8.938 25.438 -8.375 1 81.69 135 VAL B N 1
ATOM 2533 C CA . VAL B 1 135 ? 10.023 26.281 -8.836 1 81.69 135 VAL B CA 1
ATOM 2534 C C . VAL B 1 135 ? 11.062 26.438 -7.727 1 81.69 135 VAL B C 1
ATOM 2536 O O . VAL B 1 135 ? 10.719 26.484 -6.543 1 81.69 135 VAL B O 1
ATOM 2539 N N . GLY B 1 136 ? 12.344 26.344 -8.133 1 84.69 136 GLY B N 1
ATOM 2540 C CA . GLY B 1 136 ? 13.398 26.547 -7.16 1 84.69 136 GLY B CA 1
ATOM 2541 C C . GLY B 1 136 ? 14.297 25.344 -6.984 1 84.69 136 GLY B C 1
ATOM 2542 O O . GLY B 1 136 ? 14.477 24.562 -7.918 1 84.69 136 GLY B O 1
ATOM 2543 N N . GLU B 1 137 ? 14.828 25.266 -5.793 1 90.12 137 GLU B N 1
ATOM 2544 C CA . GLU B 1 137 ? 15.789 24.203 -5.504 1 90.12 137 GLU B CA 1
ATOM 2545 C C . GLU B 1 137 ? 15.094 22.859 -5.312 1 90.12 137 GLU B C 1
ATOM 2547 O O . GLU B 1 137 ? 13.914 22.828 -4.938 1 90.12 137 GLU B O 1
ATOM 2552 N N . ALA B 1 138 ? 15.773 21.844 -5.703 1 92.94 138 ALA B N 1
ATOM 2553 C CA . ALA B 1 138 ? 15.289 20.484 -5.52 1 92.94 138 ALA B CA 1
ATOM 2554 C C . ALA B 1 138 ? 16.312 19.641 -4.773 1 92.94 138 ALA B C 1
ATOM 2556 O O . ALA B 1 138 ? 17.516 19.891 -4.848 1 92.94 138 ALA B O 1
ATOM 2557 N N . ALA B 1 139 ? 15.789 18.781 -4.082 1 93.44 139 ALA B N 1
ATOM 2558 C CA . ALA B 1 139 ? 16.641 17.781 -3.439 1 93.44 139 ALA B CA 1
ATOM 2559 C C . ALA B 1 139 ? 16.812 16.547 -4.324 1 93.44 139 ALA B C 1
ATOM 2561 O O . ALA B 1 139 ? 15.859 16.109 -4.965 1 93.44 139 ALA B O 1
ATOM 2562 N N . ARG B 1 140 ? 17.984 16.078 -4.34 1 93.19 140 ARG B N 1
ATOM 2563 C CA . ARG B 1 140 ? 18.219 14.789 -4.988 1 93.19 140 ARG B CA 1
ATOM 2564 C C . ARG B 1 140 ? 17.719 13.641 -4.117 1 93.19 140 ARG B C 1
ATOM 2566 O O . ARG B 1 140 ? 17.922 13.641 -2.902 1 93.19 140 ARG B O 1
ATOM 2573 N N . ILE B 1 141 ? 17.078 12.703 -4.805 1 91.88 141 ILE B N 1
ATOM 2574 C CA . ILE B 1 141 ? 16.609 11.555 -4.043 1 91.88 141 ILE B CA 1
ATOM 2575 C C . ILE B 1 141 ? 17.156 10.266 -4.652 1 91.88 141 ILE B C 1
ATOM 2577 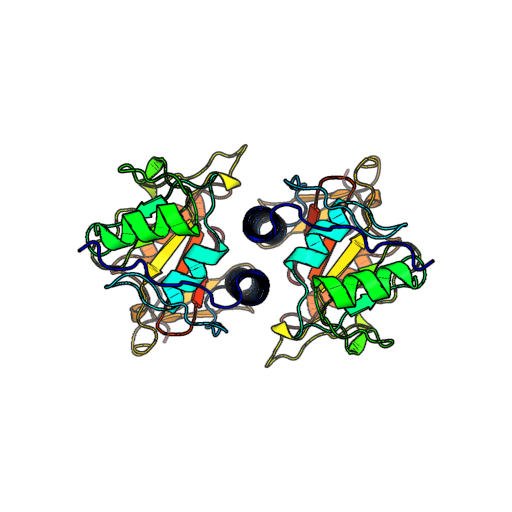O O . ILE B 1 141 ? 17.375 10.188 -5.863 1 91.88 141 ILE B O 1
ATOM 2581 N N . SER B 1 142 ? 17.406 9.398 -3.84 1 87.25 142 SER B N 1
ATOM 2582 C CA . SER B 1 142 ? 17.859 8.078 -4.242 1 87.25 142 SER B CA 1
ATOM 2583 C C . SER B 1 142 ? 17.328 7 -3.303 1 87.25 142 SER B C 1
ATOM 2585 O O . SER B 1 142 ? 16.875 7.301 -2.199 1 87.25 142 SER B O 1
ATOM 2587 N N . GLY B 1 143 ? 17.328 5.852 -3.93 1 77.88 143 GLY B N 1
ATOM 2588 C CA . GLY B 1 143 ? 16.828 4.711 -3.18 1 77.88 143 GLY B CA 1
ATOM 2589 C C . GLY B 1 143 ? 15.922 3.812 -3.996 1 77.88 143 GLY B C 1
ATOM 2590 O O . GLY B 1 143 ? 15.719 4.051 -5.188 1 77.88 143 GLY B O 1
ATOM 2591 N N . PRO B 1 144 ? 15.414 2.879 -3.449 1 70.75 144 PRO B N 1
ATOM 2592 C CA . PRO B 1 144 ? 14.5 1.982 -4.16 1 70.75 144 PRO B CA 1
ATOM 2593 C C . PRO B 1 144 ? 13.305 2.719 -4.773 1 70.75 144 PRO B C 1
ATOM 2595 O O . PRO B 1 144 ? 12.773 3.652 -4.168 1 70.75 144 PRO B O 1
ATOM 2598 N N . GLY B 1 145 ? 12.906 2.199 -5.969 1 78.62 145 GLY B N 1
ATOM 2599 C CA . GLY B 1 145 ? 11.758 2.777 -6.648 1 78.62 145 GLY B CA 1
ATOM 2600 C C . GLY B 1 145 ? 12.094 4.047 -7.41 1 78.62 145 GLY B C 1
ATOM 2601 O O . GLY B 1 145 ? 11.258 4.566 -8.148 1 78.62 145 GLY B O 1
ATOM 2602 N N . VAL B 1 146 ? 13.305 4.523 -7.074 1 80.12 146 VAL B N 1
ATOM 2603 C CA . VAL B 1 146 ? 13.758 5.719 -7.781 1 80.12 146 VAL B CA 1
ATOM 2604 C C . VAL B 1 146 ? 14.648 5.316 -8.953 1 80.12 146 VAL B C 1
ATOM 2606 O O . VAL B 1 146 ? 15.586 4.535 -8.797 1 80.12 146 VAL B O 1
ATOM 2609 N N . ASP B 1 147 ? 14.125 5.613 -10.094 1 73.62 147 ASP B N 1
ATOM 2610 C CA . ASP B 1 147 ? 14.93 5.336 -11.281 1 73.62 147 ASP B CA 1
ATOM 2611 C C . ASP B 1 147 ? 16.141 6.258 -11.344 1 73.62 147 ASP B C 1
ATOM 2613 O O . ASP B 1 147 ? 16.031 7.422 -11.734 1 73.62 147 ASP B O 1
ATOM 2617 N N . GLY B 1 148 ? 17.312 5.688 -11.047 1 71.75 148 GLY B N 1
ATOM 2618 C CA . GLY B 1 148 ? 18.484 6.551 -11.055 1 71.75 148 GLY B CA 1
ATOM 2619 C C . GLY B 1 148 ? 18.422 7.645 -10.008 1 71.75 148 GLY B C 1
ATOM 2620 O O . GLY B 1 148 ? 18.203 7.371 -8.828 1 71.75 148 GLY B O 1
ATOM 2621 N N . GLU B 1 149 ? 18.75 8.844 -10.445 1 72.94 149 GLU B N 1
ATOM 2622 C CA . GLU B 1 149 ? 18.672 9.984 -9.547 1 72.94 149 GLU B CA 1
ATOM 2623 C C . GLU B 1 149 ? 17.391 10.781 -9.781 1 72.94 149 GLU B C 1
ATOM 2625 O O . GLU B 1 149 ? 17.125 11.227 -10.906 1 72.94 149 GLU B O 1
ATOM 2630 N N . GLY B 1 150 ? 16.547 10.672 -8.805 1 85.88 150 GLY B N 1
ATOM 2631 C CA . GLY B 1 150 ? 15.32 11.461 -8.852 1 85.88 150 GLY B CA 1
ATOM 2632 C C . GLY B 1 150 ? 15.438 12.789 -8.125 1 85.88 150 GLY B C 1
ATOM 2633 O O . GLY B 1 150 ? 16.5 13.109 -7.578 1 85.88 150 GLY B O 1
ATOM 2634 N N . ARG B 1 151 ? 14.375 13.656 -8.305 1 91.06 151 ARG B N 1
ATOM 2635 C CA . ARG B 1 151 ? 14.352 14.953 -7.641 1 91.06 151 ARG B CA 1
ATOM 2636 C C . ARG B 1 151 ? 12.977 15.25 -7.055 1 91.06 151 ARG B C 1
ATOM 2638 O O . ARG B 1 151 ? 11.961 14.852 -7.621 1 91.06 151 ARG B O 1
ATOM 2645 N N . ILE B 1 152 ? 13.07 15.938 -5.938 1 93.56 152 ILE B N 1
ATOM 2646 C CA . ILE B 1 152 ? 11.852 16.438 -5.316 1 93.56 152 ILE B CA 1
ATOM 2647 C C . ILE B 1 152 ? 12.008 17.938 -5.035 1 93.56 152 ILE B C 1
ATOM 2649 O O . ILE B 1 152 ? 12.984 18.359 -4.418 1 93.56 152 ILE B O 1
ATOM 2653 N N . PRO B 1 153 ? 11.094 18.766 -5.531 1 94.69 153 PRO B N 1
ATOM 2654 C CA . PRO B 1 153 ? 11.156 20.188 -5.195 1 94.69 153 PRO B CA 1
ATOM 2655 C C . PRO B 1 153 ? 11.133 20.438 -3.689 1 94.69 153 PRO B C 1
ATOM 2657 O O . PRO B 1 153 ? 10.281 19.891 -2.98 1 94.69 153 PRO B O 1
ATOM 2660 N N . LEU B 1 154 ? 12.016 21.297 -3.23 1 93.81 154 LEU B N 1
ATOM 2661 C CA . LEU B 1 154 ? 12.086 21.594 -1.805 1 93.81 154 LEU B CA 1
ATOM 2662 C C . LEU B 1 154 ? 10.844 22.344 -1.349 1 93.81 154 LEU B C 1
ATOM 2664 O O . LEU B 1 154 ? 10.484 22.312 -0.171 1 93.81 154 LEU B O 1
ATOM 2668 N N . SER B 1 155 ? 10.164 23 -2.283 1 93.5 155 SER B N 1
ATOM 2669 C CA . SER B 1 155 ? 8.953 23.75 -1.973 1 93.5 155 SER B CA 1
ATOM 2670 C C . SER B 1 155 ? 7.828 22.828 -1.531 1 93.5 155 SER B C 1
ATOM 2672 O O . SER B 1 155 ? 6.84 23.266 -0.942 1 93.5 155 SER B O 1
ATOM 2674 N N . TRP B 1 156 ? 7.902 21.516 -1.834 1 95.19 156 TRP B N 1
ATOM 2675 C CA . TRP B 1 156 ? 6.887 20.547 -1.445 1 95.19 156 TRP B CA 1
ATOM 2676 C C . TRP B 1 156 ? 7.035 20.156 0.023 1 95.19 156 TRP B C 1
ATOM 2678 O O . TRP B 1 156 ? 6.129 19.562 0.611 1 95.19 156 TRP B O 1
ATOM 2688 N N . LEU B 1 157 ? 8.227 20.531 0.596 1 94.38 157 LEU B N 1
ATOM 2689 C CA . LEU B 1 157 ? 8.609 20.047 1.911 1 94.38 157 LEU B CA 1
ATOM 2690 C C . LEU B 1 157 ? 8.719 21.188 2.916 1 94.38 157 LEU B C 1
ATOM 2692 O O . LEU B 1 157 ? 8.914 22.344 2.529 1 94.38 157 LEU B O 1
ATOM 2696 N N . PRO B 1 158 ? 8.555 20.828 4.223 1 93.12 158 PRO B N 1
ATOM 2697 C CA . PRO B 1 158 ? 8.797 21.859 5.234 1 93.12 158 PRO B CA 1
ATOM 2698 C C . PRO B 1 158 ? 10.242 22.375 5.215 1 93.12 158 PRO B C 1
ATOM 2700 O O . PRO B 1 158 ? 11.148 21.656 4.773 1 93.12 158 PRO B O 1
ATOM 2703 N N . ALA B 1 159 ? 10.383 23.562 5.762 1 89.69 159 ALA B N 1
ATOM 2704 C CA . ALA B 1 159 ? 11.727 24.125 5.887 1 89.69 159 ALA B CA 1
ATOM 2705 C C . ALA B 1 159 ? 12.617 23.234 6.734 1 89.69 159 ALA B C 1
ATOM 2707 O O . ALA B 1 159 ? 12.195 22.719 7.773 1 89.69 159 ALA B O 1
ATOM 2708 N N . GLY B 1 160 ? 13.859 22.984 6.277 1 88.94 160 GLY B N 1
ATOM 2709 C CA . GLY B 1 160 ? 14.82 22.188 7.023 1 88.94 160 GLY B CA 1
ATOM 2710 C C . GLY B 1 160 ? 14.539 20.703 6.965 1 88.94 160 GLY B C 1
ATOM 2711 O O . GLY B 1 160 ? 15.148 19.906 7.691 1 88.94 160 GLY B O 1
ATOM 2712 N N . PHE B 1 161 ? 13.727 20.266 6.129 1 94.25 161 PHE B N 1
ATOM 2713 C CA . PHE B 1 161 ? 13.227 18.906 6.102 1 94.25 161 PHE B CA 1
ATOM 2714 C C . PHE B 1 161 ? 14.344 17.922 5.742 1 94.25 161 PHE B C 1
ATOM 2716 O O . PHE B 1 161 ? 14.398 16.812 6.273 1 94.25 161 PHE B O 1
ATOM 2723 N N . THR B 1 162 ? 15.227 18.359 4.902 1 93.94 162 THR B N 1
ATOM 2724 C CA . THR B 1 162 ? 16.266 17.469 4.418 1 93.94 162 THR B CA 1
ATOM 2725 C C . THR B 1 162 ? 17.109 16.938 5.574 1 93.94 162 THR B C 1
ATOM 2727 O O . THR B 1 162 ? 17.438 15.75 5.621 1 93.94 162 THR B O 1
ATOM 2730 N N . ARG B 1 163 ? 17.438 17.844 6.461 1 92.69 163 ARG B N 1
ATOM 2731 C CA . ARG B 1 163 ? 18.219 17.422 7.621 1 92.69 163 ARG B CA 1
ATOM 2732 C C . ARG B 1 163 ? 17.422 16.453 8.492 1 92.69 163 ARG B C 1
ATOM 2734 O O . ARG B 1 163 ? 17.922 15.406 8.898 1 92.69 163 ARG B O 1
ATOM 2741 N N . MET B 1 164 ? 16.219 16.797 8.711 1 93.75 164 MET B N 1
ATOM 2742 C CA . MET B 1 164 ? 15.336 15.961 9.516 1 93.75 164 MET B CA 1
ATOM 2743 C C . MET B 1 164 ? 15.172 14.578 8.891 1 93.75 164 MET B C 1
ATOM 2745 O O . MET B 1 164 ? 15.203 13.57 9.594 1 93.75 164 MET B O 1
ATOM 2749 N N . TRP B 1 165 ? 15.07 14.586 7.629 1 95.94 165 TRP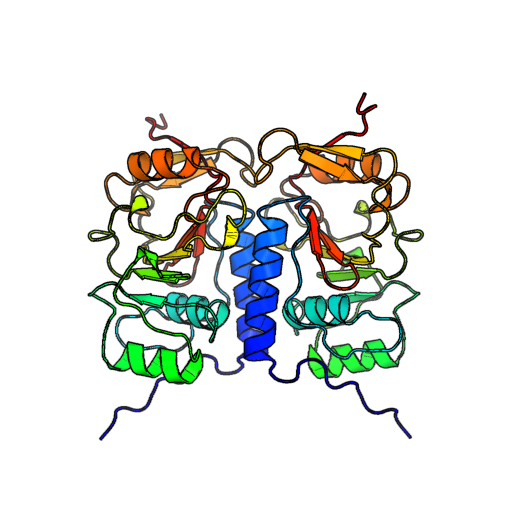 B N 1
ATOM 2750 C CA . TRP B 1 165 ? 14.836 13.328 6.926 1 95.94 165 TRP B CA 1
ATOM 2751 C C . TRP B 1 165 ? 16.094 12.461 6.934 1 95.94 165 TRP B C 1
ATOM 2753 O O . TRP B 1 165 ? 16 11.234 7.027 1 95.94 165 TRP B O 1
ATOM 2763 N N . ARG B 1 166 ? 17.188 13.086 6.789 1 93.88 166 ARG B N 1
ATOM 2764 C CA . ARG B 1 166 ? 18.438 12.344 6.852 1 93.88 166 ARG B CA 1
ATOM 2765 C C . ARG B 1 166 ? 18.562 11.57 8.164 1 93.88 166 ARG B C 1
ATOM 2767 O O . ARG B 1 166 ? 18.922 10.391 8.164 1 93.88 166 ARG B O 1
ATOM 2774 N N . ASP B 1 167 ? 18.266 12.234 9.211 1 95.25 167 ASP B N 1
ATOM 2775 C CA . ASP B 1 167 ? 18.312 11.578 10.516 1 95.25 167 ASP B CA 1
ATOM 2776 C C . ASP B 1 167 ? 17.297 10.43 10.578 1 95.25 167 ASP B C 1
ATOM 2778 O O . ASP B 1 167 ? 17.594 9.375 11.148 1 95.25 167 ASP B O 1
ATOM 2782 N N . ASN B 1 168 ? 16.188 10.594 9.984 1 96.44 168 ASN B N 1
ATOM 2783 C CA . ASN B 1 168 ? 15.141 9.57 9.945 1 96.44 168 ASN B CA 1
ATOM 2784 C C . ASN B 1 168 ? 15.594 8.336 9.164 1 96.44 168 ASN B C 1
ATOM 2786 O O . ASN B 1 168 ? 15.469 7.211 9.648 1 96.44 168 ASN B O 1
ATOM 2790 N N . SER B 1 169 ? 16.172 8.555 8.023 1 92 169 SER B N 1
ATOM 2791 C CA . SER B 1 169 ? 16.547 7.461 7.129 1 92 169 SER B CA 1
ATOM 2792 C C . SER B 1 169 ? 17.688 6.641 7.711 1 92 169 SER B C 1
ATOM 2794 O O . SER B 1 169 ? 17.797 5.438 7.449 1 92 169 SER B O 1
ATOM 2796 N N . ARG B 1 170 ? 18.453 7.199 8.531 1 91.31 170 ARG B N 1
ATOM 2797 C CA . ARG B 1 170 ? 19.594 6.512 9.156 1 91.31 170 ARG B CA 1
ATOM 2798 C C . ARG B 1 170 ? 19.109 5.508 10.195 1 91.31 170 ARG B C 1
ATOM 2800 O O . ARG B 1 170 ? 19.875 4.645 10.625 1 91.31 170 ARG B O 1
ATOM 2807 N N . LEU B 1 171 ? 17.922 5.645 10.578 1 93 171 LEU B N 1
ATOM 2808 C CA . LEU B 1 171 ? 17.375 4.781 11.625 1 93 171 LEU B CA 1
ATOM 2809 C C . LEU B 1 171 ? 16.875 3.469 11.039 1 93 171 LEU B C 1
ATOM 2811 O O . LEU B 1 171 ? 16.484 2.562 11.781 1 93 171 LEU B O 1
ATOM 2815 N N . PHE B 1 172 ? 16.859 3.246 9.805 1 88.56 172 PHE B N 1
ATOM 2816 C CA . PHE B 1 172 ? 16.25 2.074 9.18 1 88.56 172 PHE B CA 1
ATOM 2817 C C . PHE B 1 172 ? 16.734 0.795 9.852 1 88.56 172 PHE B C 1
ATOM 2819 O O . PH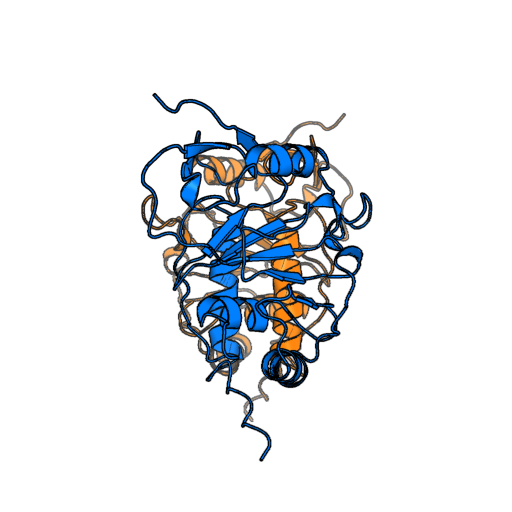E B 1 172 ? 17.938 0.628 10.094 1 88.56 172 PHE B O 1
ATOM 2826 N N . PRO B 1 173 ? 15.852 -0.153 10.195 1 89.75 173 PRO B N 1
ATOM 2827 C CA . PRO B 1 173 ? 14.477 -0.256 9.703 1 89.75 173 PRO B CA 1
ATOM 2828 C C . PRO B 1 173 ? 13.492 0.576 10.523 1 89.75 173 PRO B C 1
ATOM 2830 O O . PRO B 1 173 ? 12.297 0.628 10.195 1 89.75 173 PRO B O 1
ATOM 2833 N N . ARG B 1 174 ? 13.977 1.205 11.562 1 95 174 ARG B N 1
ATOM 2834 C CA . ARG B 1 174 ? 13.125 2.137 12.289 1 95 174 ARG B CA 1
ATOM 2835 C C . ARG B 1 174 ? 12.922 3.43 11.508 1 95 174 ARG B C 1
ATOM 2837 O O . ARG B 1 174 ? 13.406 3.555 10.375 1 95 174 ARG B O 1
ATOM 2844 N N . GLY B 1 175 ? 12.031 4.352 12.047 1 96.06 175 GLY B N 1
ATOM 2845 C CA . GLY B 1 175 ? 11.766 5.625 11.391 1 96.06 175 GLY B CA 1
ATOM 2846 C C . GLY B 1 175 ? 10.344 5.75 10.875 1 96.06 175 GLY B C 1
ATOM 2847 O O . GLY B 1 175 ? 9.617 4.758 10.797 1 96.06 175 GLY B O 1
ATOM 2848 N N . VAL B 1 176 ? 10.039 6.922 10.469 1 97.25 176 VAL B N 1
ATOM 2849 C CA . VAL B 1 176 ? 8.664 7.176 10.055 1 97.25 176 VAL B CA 1
ATOM 2850 C C . VAL B 1 176 ? 8.578 7.227 8.531 1 97.25 176 VAL B C 1
ATOM 2852 O O . VAL B 1 176 ? 9.555 7.582 7.863 1 97.25 176 VAL B O 1
ATOM 2855 N N . ASP B 1 177 ? 7.48 6.801 8.016 1 96.69 177 ASP B N 1
ATOM 2856 C CA . ASP B 1 177 ? 7.117 7.02 6.617 1 96.69 177 ASP B CA 1
ATOM 2857 C C . ASP B 1 177 ? 6.297 8.297 6.457 1 96.69 177 ASP B C 1
ATOM 2859 O O . ASP B 1 177 ? 5.621 8.727 7.391 1 96.69 177 ASP B O 1
ATOM 2863 N N . LEU B 1 178 ? 6.461 8.859 5.289 1 97.81 178 LEU B N 1
ATOM 2864 C CA . LEU B 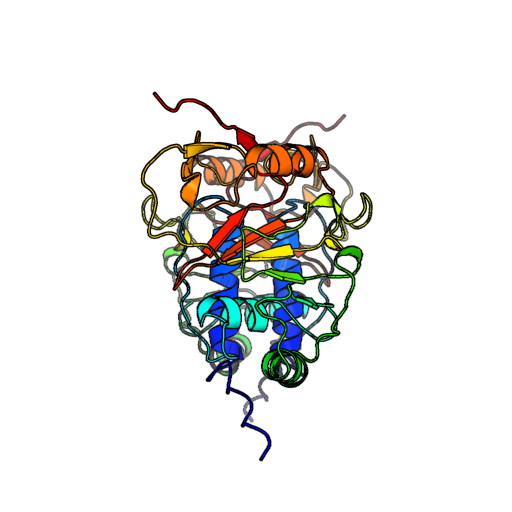1 178 ? 5.715 10.086 5.031 1 97.81 178 LEU B CA 1
ATOM 2865 C C . LEU B 1 178 ? 4.938 9.984 3.723 1 97.81 178 LEU B C 1
ATOM 2867 O O . LEU B 1 178 ? 5.434 9.438 2.738 1 97.81 178 LEU B O 1
ATOM 2871 N N . ILE B 1 179 ? 3.723 10.414 3.762 1 98.44 179 ILE B N 1
ATOM 2872 C CA . ILE B 1 179 ? 2.91 10.633 2.568 1 98.44 179 ILE B CA 1
ATOM 2873 C C . ILE B 1 179 ? 2.523 12.102 2.463 1 98.44 179 ILE B C 1
ATOM 2875 O O . ILE B 1 179 ? 1.814 12.625 3.326 1 98.44 179 ILE B O 1
ATOM 2879 N N . LEU B 1 180 ? 3.043 12.781 1.437 1 98.19 180 LEU B N 1
ATOM 2880 C CA . LEU B 1 180 ? 2.607 14.141 1.125 1 98.19 180 LEU B CA 1
ATOM 2881 C C . LEU B 1 180 ? 1.271 14.125 0.391 1 98.19 180 LEU B C 1
ATOM 2883 O O . LEU B 1 180 ? 1.084 13.352 -0.554 1 98.19 180 LEU B O 1
ATOM 2887 N N . VAL B 1 181 ? 0.408 14.93 0.866 1 98.44 181 VAL B N 1
ATOM 2888 C CA . VAL B 1 181 ? -0.942 14.938 0.313 1 98.44 181 VAL B CA 1
ATOM 2889 C C . VAL B 1 181 ? -1.259 16.312 -0.258 1 98.44 181 VAL B C 1
ATOM 2891 O O . VAL B 1 181 ? -1.301 17.312 0.479 1 98.44 181 VAL B O 1
ATOM 2894 N N . GLY B 1 182 ? -1.457 16.406 -1.517 1 97.38 182 GLY B N 1
ATOM 2895 C CA . GLY B 1 182 ? -1.828 17.641 -2.186 1 97.38 182 GLY B CA 1
ATOM 2896 C C . GLY B 1 182 ? -3.318 17.766 -2.439 1 97.38 182 GLY B C 1
ATOM 2897 O O . GLY B 1 182 ? -4.125 17.172 -1.716 1 97.38 182 GLY B O 1
ATOM 2898 N N . LYS B 1 183 ? -3.66 18.594 -3.389 1 95.56 183 LYS B N 1
ATOM 2899 C CA . LYS B 1 183 ? -5.062 18.812 -3.729 1 95.56 183 LYS B CA 1
ATOM 2900 C C . LYS B 1 183 ? -5.688 17.547 -4.312 1 95.56 183 LYS B C 1
ATOM 2902 O O . LYS B 1 183 ? -6.785 17.156 -3.918 1 95.56 183 LYS B O 1
ATOM 2907 N N . ASP B 1 184 ? -4.977 16.875 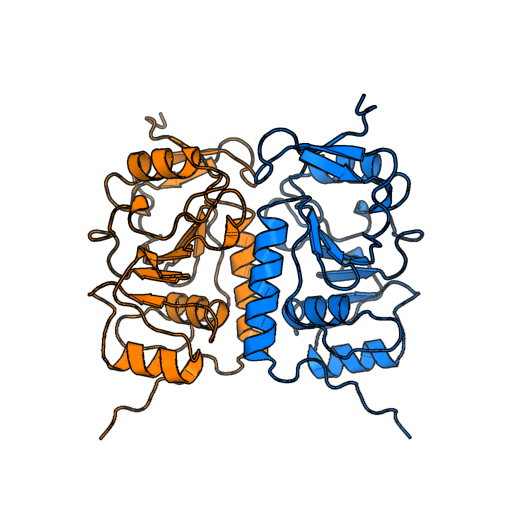-5.207 1 96.88 184 ASP B N 1
ATOM 2908 C CA . ASP B 1 184 ? -5.531 15.688 -5.852 1 96.88 184 ASP B CA 1
ATOM 2909 C C . ASP B 1 184 ? -4.438 14.672 -6.156 1 96.88 184 ASP B C 1
ATOM 2911 O O . ASP B 1 184 ? -4.609 13.812 -7.027 1 96.88 184 ASP B O 1
ATOM 2915 N N . GLN B 1 185 ? -3.291 14.773 -5.461 1 97.31 185 GLN B N 1
ATOM 2916 C CA . GLN B 1 185 ? -2.146 13.891 -5.668 1 97.31 185 GLN B CA 1
ATOM 2917 C C . GLN B 1 185 ? -1.467 13.555 -4.344 1 97.31 185 GLN B C 1
ATOM 2919 O O . GLN B 1 185 ? -1.641 14.266 -3.352 1 97.31 185 GLN B O 1
ATOM 2924 N N . VAL B 1 186 ? -0.722 12.484 -4.438 1 98.06 186 VAL B N 1
ATOM 2925 C CA . VAL B 1 186 ? 0.097 12.117 -3.285 1 98.06 186 VAL B CA 1
ATOM 2926 C C . VAL B 1 186 ? 1.521 11.812 -3.742 1 98.06 186 VAL B C 1
ATOM 2928 O O . VAL B 1 186 ? 1.749 11.477 -4.91 1 98.06 186 VAL B O 1
ATOM 2931 N N . VAL B 1 187 ? 2.469 12.016 -2.83 1 97.31 187 VAL B N 1
ATOM 2932 C CA . VAL B 1 187 ? 3.871 11.633 -2.965 1 97.31 187 VAL B CA 1
ATOM 2933 C C . VAL B 1 187 ? 4.309 10.836 -1.739 1 97.31 187 VAL B C 1
ATOM 2935 O O . VAL B 1 187 ? 4.066 11.25 -0.603 1 97.31 187 VAL B O 1
ATOM 2938 N N . GLY B 1 188 ? 4.848 9.711 -2.014 1 96.94 188 GLY B N 1
ATOM 2939 C CA . GLY B 1 188 ? 5.316 8.875 -0.916 1 96.94 188 GLY B CA 1
ATOM 2940 C C . GLY B 1 188 ? 6.789 9.062 -0.615 1 96.94 188 GLY B C 1
ATOM 2941 O O . GLY B 1 188 ? 7.602 9.227 -1.529 1 96.94 188 GLY B O 1
ATOM 2942 N N . LEU B 1 189 ? 7.141 9.078 0.627 1 96.31 189 LEU B N 1
ATOM 2943 C CA . LEU B 1 189 ? 8.516 9.086 1.113 1 96.31 189 LEU B CA 1
ATOM 2944 C C . LEU B 1 189 ? 8.734 7.992 2.15 1 96.31 189 LEU B C 1
ATOM 2946 O O . LEU B 1 189 ? 8.633 8.242 3.354 1 96.31 189 LEU B O 1
ATOM 2950 N N . PRO B 1 190 ? 9.07 6.766 1.648 1 94.5 190 PRO B N 1
ATOM 2951 C CA . PRO B 1 190 ? 9.391 5.703 2.607 1 94.5 190 PRO B CA 1
ATOM 2952 C C . PRO B 1 190 ? 10.664 5.984 3.398 1 94.5 190 PRO B C 1
ATOM 2954 O O . PRO B 1 190 ? 11.578 6.641 2.891 1 94.5 190 PRO B O 1
ATOM 2957 N N . ARG B 1 191 ? 10.742 5.508 4.551 1 93.44 191 ARG B N 1
ATOM 2958 C CA . ARG B 1 191 ? 11.82 5.82 5.48 1 93.44 191 ARG B CA 1
ATOM 2959 C C . ARG B 1 191 ? 13.172 5.395 4.914 1 93.44 191 ARG B C 1
ATOM 2961 O O . ARG B 1 191 ? 14.219 5.828 5.398 1 93.44 191 ARG B O 1
ATOM 2968 N N . THR B 1 192 ? 13.148 4.641 3.85 1 88.38 192 THR B N 1
ATOM 2969 C CA . THR B 1 192 ? 14.398 4.188 3.24 1 88.38 192 THR B CA 1
ATOM 2970 C C . THR B 1 192 ? 14.898 5.207 2.223 1 88.38 192 THR B C 1
ATOM 2972 O O . THR B 1 192 ? 16.047 5.129 1.774 1 88.38 192 THR B O 1
ATOM 2975 N N . LEU B 1 193 ? 14.07 6.133 1.816 1 91.38 193 LEU B N 1
ATOM 2976 C CA . LEU B 1 193 ? 14.414 7.121 0.801 1 91.38 193 LEU B CA 1
ATOM 2977 C C . LEU B 1 193 ? 15.531 8.039 1.293 1 91.38 193 LEU B C 1
ATOM 2979 O O . LEU B 1 193 ? 15.469 8.547 2.414 1 91.38 193 LEU B O 1
ATOM 2983 N N . LYS B 1 194 ? 16.531 8.234 0.499 1 90.94 194 LYS B N 1
ATOM 2984 C CA . LYS B 1 194 ? 17.578 9.203 0.803 1 90.94 194 LYS B CA 1
ATOM 2985 C C . LYS B 1 194 ? 17.312 10.539 0.127 1 90.94 194 LYS B C 1
ATOM 2987 O O . LYS B 1 194 ? 16.875 10.586 -1.023 1 90.94 194 LYS B O 1
ATOM 2992 N N . LEU B 1 195 ? 17.484 11.547 0.894 1 92.38 195 LEU B N 1
ATOM 2993 C CA . LEU B 1 195 ? 17.312 12.914 0.417 1 92.38 195 LEU B CA 1
ATOM 2994 C C . LEU B 1 195 ? 18.578 13.734 0.634 1 92.38 195 LEU B C 1
ATOM 2996 O O . LEU B 1 195 ? 19.125 13.758 1.738 1 92.38 195 LEU B O 1
ATOM 3000 N N . GLU B 1 196 ? 19.109 14.273 -0.341 1 88.5 196 GLU B N 1
ATOM 3001 C CA . GLU B 1 196 ? 20.297 15.125 -0.252 1 88.5 196 GLU B CA 1
ATOM 3002 C C . GLU B 1 196 ? 20.047 16.484 -0.885 1 88.5 196 GLU B C 1
ATOM 3004 O O . GLU B 1 196 ? 19.469 16.578 -1.971 1 88.5 196 GLU B O 1
ATOM 3009 N N . ALA B 1 197 ? 20.281 17.484 -0.025 1 76.19 197 ALA B N 1
ATOM 3010 C CA . ALA B 1 197 ? 20.188 18.828 -0.569 1 76.19 197 ALA B CA 1
ATOM 3011 C C . ALA B 1 197 ? 21.422 19.172 -1.399 1 76.19 197 ALA B C 1
ATOM 3013 O O . ALA B 1 197 ? 22.531 18.734 -1.083 1 76.19 197 ALA B O 1
ATOM 3014 N N . GLY B 1 198 ? 21.469 19.328 -2.656 1 63.53 198 GLY B N 1
ATOM 3015 C CA . GLY B 1 198 ? 22.609 19.828 -3.389 1 63.53 198 GLY B CA 1
ATOM 3016 C C . GLY B 1 198 ? 22.234 20.766 -4.527 1 63.53 198 GLY B C 1
ATOM 3017 O O . GLY B 1 198 ? 21.078 20.797 -4.945 1 63.53 198 GLY B O 1
ATOM 3018 N N . PRO B 1 199 ? 23.078 21.828 -4.797 1 52.88 199 PRO B N 1
ATOM 3019 C CA . PRO B 1 199 ? 22.891 22.703 -5.965 1 52.88 199 PRO B CA 1
ATOM 3020 C C . PRO B 1 199 ? 22.547 21.922 -7.23 1 52.88 199 PRO B C 1
ATOM 3022 O O . PRO B 1 199 ? 23.094 20.844 -7.469 1 52.88 199 PRO B O 1
ATOM 3025 N N . CYS B 1 200 ? 21.375 21.547 -7.445 1 42.31 200 CYS B N 1
ATOM 3026 C CA . CYS B 1 200 ? 21.266 21.031 -8.805 1 42.31 200 CYS B CA 1
ATOM 3027 C C . CYS B 1 200 ? 21.734 22.062 -9.82 1 42.31 200 CYS B C 1
ATOM 3029 O O . CYS B 1 200 ? 21.188 23.172 -9.898 1 42.31 200 CYS B O 1
ATOM 3031 N N . MET B 1 201 ? 22.984 22.094 -10.234 1 34.72 201 MET B N 1
ATOM 3032 C CA . MET B 1 201 ? 23.406 22.969 -11.328 1 34.72 201 MET B CA 1
ATOM 3033 C C . MET B 1 201 ? 22.562 22.719 -12.578 1 34.72 201 MET B C 1
ATOM 3035 O O . MET B 1 201 ? 22.219 21.578 -12.875 1 34.72 201 MET B O 1
#

Sequence (402 aa):
MLQPIPAGFTRPVFESQGTFRVILEAMSRPGTLVPLPVQAEGPVGWSGSMTSVVLTLCDMETPVWLDAACNTEEALRFLRFHCGCPLTDTPAKASFAVLAQPGRMPSLETFSLGSVEYPEKSTTVLLTSDFSNDVGEAARISGPGVDGEGRIPLSWLPAGFTRMWRDNSRLFPRGVDLILVGKDQVVGLPRTLKLEAGPCMMLQPIPAGFTRPVFESQGTFRVILEAMSRPGTLVPLPVQAEGPVGWSGSMTSVVLTLCDMETPVWLDAACNTEEALRFLRFHCGCPLTDTPAKASFAVLAQPGRMPSLETFSLGSVEYPEKSTTVLLTSDFSNDVGEAARISGPGVDGEGRIPLSWLPAGFTRMWRDNSRLFPRGVDLILVGKDQVVGLPRTLKLEAGPCM

Organism: Desulfomicrobium norvegicum (strain DSM 1741 / NCIMB 8310) (NCBI:txid52561)

Radius of gyration: 20.68 Å; Cα contacts (8 Å, |Δi|>4): 943; chains: 2; bounding box: 57×52×44 Å

Secondary structure (DSSP, 8-state):
---PPP-B-SSHHHHHHHHHHHHHHHHHSTT--EE-S---B-STT--HHHHHHHHHH--TT--EEE-GGG--HHHHHHHHHHT---B-S-GGG-SEEEES-GGGPPPGGGS----SS-GGGSPEEEEE--TT---S-EEEEESTT--SSEEEEGGGS-TTHHHHHHHHHTTTTSS-EEEEE-SSEEEEE-TT-EEEE----/---PPP-B-SSHHHHHHHHHHHHHHHHHSTT--EE-S---B-STT--HHHHHHHHHH--TT--EEE-GGG--HHHHHHHHHHT---B-S-GGG-SEEEES-GGGPPPGGGS----SS-GGGSPEEEEE--TT---S-EEEEESTT--SSEEEEGGGS-TTHHHHHHHHHTTTTSS-EEEEE-SSEEEEE-TT-EEEE----

Nearest PDB structures (foldseek):
  7z15-assembly1_B  TM=9.278E-01  e=7.879E-20  Escherichia coli
  7z19-assembly1_B  TM=8.958E-01  e=3.112E-19  Escherichia coli
  7z19-assembly1_F  TM=9.284E-01  e=6.233E-18  Escherichia coli
  2fsu-assembly1_A  TM=8.686E-01  e=8.187E-15  Escherichia coli
  7z15-assembly1_B  TM=9.275E-01  e=1.475E-19  Escherichia coli

InterPro domains:
  IPR008772 Bacterial phosphonate metabolism, PhnH [PF05845] (8-196)
  IPR008772 Bacterial phosphonate metabolism, PhnH [PIRSF020680] (5-197)
  IPR008772 Bacterial phosphonate metabolism, PhnH [TIGR03292] (8-193)
  IPR038058 PhnH-like superfamily [G3DSA:3.40.50.11310] (4-197)
  IPR038058 PhnH-like superfamily [SSF159709] (15-196)

Solvent-accessible surface area (backbone atoms only — not comparable to full-atom values): 20522 Å² total; per-residue (Å²): 126,82,74,79,68,60,75,36,58,90,51,54,65,60,54,31,27,53,43,45,53,39,51,49,49,11,48,50,27,39,56,35,84,33,67,50,85,56,66,21,46,47,40,87,80,53,47,29,28,50,35,36,51,46,67,34,64,42,25,66,86,30,28,33,18,59,36,78,80,48,58,43,72,60,35,53,51,38,39,44,69,77,31,48,28,43,75,46,93,44,52,50,69,11,37,31,34,45,33,68,48,47,88,70,59,71,65,74,80,55,30,17,34,38,35,85,90,44,30,83,58,14,16,37,37,38,34,43,30,54,75,87,47,63,73,76,63,36,25,40,29,38,42,55,49,30,75,66,77,36,63,37,42,46,59,47,46,42,87,70,40,51,61,56,44,44,61,33,31,70,44,59,74,19,26,43,33,36,35,38,30,25,80,52,32,32,29,14,41,43,32,67,46,43,56,40,81,49,85,74,126,125,84,74,79,70,60,75,36,57,90,50,54,65,60,55,32,26,52,43,47,52,40,50,49,48,12,47,52,26,40,58,36,84,33,69,51,85,57,66,19,44,46,39,87,82,52,47,28,28,49,34,36,52,46,65,35,64,39,25,65,86,31,28,34,18,59,38,79,80,50,58,43,72,61,36,52,52,40,39,44,70,78,29,46,29,43,76,45,95,43,53,49,67,12,38,32,35,44,32,68,48,48,89,69,59,71,66,76,82,56,31,17,33,39,36,85,90,44,30,82,58,15,17,38,36,38,34,44,29,54,73,85,46,64,73,76,63,38,26,41,30,37,43,53,49,31,76,66,78,36,63,37,40,46,60,48,47,43,86,69,40,51,62,57,45,43,61,34,31,70,43,57,75,17,27,43,32,35,34,38,30,25,80,53,32,32,28,14,41,42,31,69,46,43,55,40,81,50,86,73,126

pLDDT: mean 92.78, std 9.19, range [34.72, 98.75]